Protein 1X1Q (pdb70)

Organism: Thermus thermophilus (strain ATCC BAA-163 / DSM 7039 / HB27) (NCBI:txid262724)

Solvent-accessible surface area: 27779 Å² total

Radius of gyration: 25.93 Å; Cα contacts (8 Å, |Δi|>4): 1544; chains: 2; bounding box: 54×56×77 Å

Secondary structure (DSSP, 8-state):
------S-S-TTSEETTEE-----TTTHHHHHHHHHHHHHHHH-HHHHHHHHHHIIIII-PSPPEEE-HHHHHHHTSSEEEEEEGGGSGGGBTTHHHHHHHHHHHH----EEEE--SSSHHHHHHHHHHHHHT-EEEE--HHHHHT-HHHHH--TTSPEE----STTSSHHHHHHHHHHHHHHTTTTEEE----SSSSTT---HHHHTHHHHHHHHHHHHHHSS--SEEEEE-SSSSHHHHHHHHHHTS-TTPPEEEEEEEPPTTSSS-HHHHHHHHT----BTTB--B----SB--HHHHHHHHHTSEEEEEE-HHHHHHHHHHHHHHHS--B-HHHHHHHHHHHHHS---TT-EEEEEE-BBGGGTTTT------/------S-S-TTS-BTTB------TTTHHHHHHHHHHHHHHTT-HHHHHHHHHHIIIII-PSPPEEE-HHHHHHH-SSEEEEE-GGGSGGGBTTHHHHHHHHHHHH----EEEE--SSSHHHHHHHHHHHHTT-EEEE--HHHHHH-HHHHH--TTS-EE---THHHHHHHHHHHHHTTTTEEE----SSSSTT---HHHHHHHHHHHHHHHHHHHSS--SEEEEE-SSSSHHHHHHHHHHT-SS-PPEEEEEE------TT--SSS-HHHHHHHHHTS-EEEE--HHHHHHHHHHHHHHHS--B-HHHHHHHHHHTTTS---TT-EEEEE--BB-TTHHHH--TT-

Sequence (724 aa):
LTLPDFPLPDARGRFGPYGGRYVPETLIPALEELEAAYREAKKDPAFLEELDHYLRQFAGRPTPLYHAKRLSEYWGGAQVFLKREDLLHTGAHKINNTLGQALLARRGKRRVIAETGAGQHGVSVATVAALFGLECVVYGEEDVRRQALNVFRKLLGAEVRPVAAGSRTLKDATNEAIRDWITNVRTTFYILGSVVGPHPYPVRDFQSVIGEEVKRQSLELFGRLPDALIAAVGGGSNAIGLFAPFAYLPEGRPKLIGVEAAGEGLSTGRHAASIGAGKRGVLHGSYYLLYDYPGVGPEHSYYADAGVAEYASVTDEEALEGFKLLARLEGIIPALESAHAIAYAAKVVPEDKDQVVVINLSGRGDKDVTEVRLLGGLTLPDFPLPDARGRFGPYGGRYVPETLIPALEELEAAYREAKKDPAFLEELDHYLRQFAGRPTPLYHAKRLSEYWGGAQVFLKREDLLHTGAHKINNTLGQALLARRGKRRVIAETGAGQHGVSVATVAALFGLECVVYGEEDVRRQALNVFRKLLGAEVRPTLKDATNEAIRDWITNVRTTFYILGSVVGPHPYPVRDFQSVIGEEVKRQSLELFGRLPDALIAAVGGGSNAIGLFAPFAYLPEGRPKLIGVEAASVSAGLDYPGVGPEHSYYADAGVAEYASVTDEEALEGFKLLARLEGIIPALESAHAIAYAAKVVPEDKDQVVVINLSGRGDKDVTEVRLLG

CATH classification: 3.40.50.1100 (+1 more: 3.40.50.1100)

Nearest PDB structures (foldseek):
  1x1q-assembly1_A  TM=1.003E+00  e=8.146E-81  Thermus thermophilus HB8
  8eh1-assembly1_A  TM=9.113E-01  e=3.378E-46  Thermotoga maritima
  8vhh-assembly1_A  TM=9.153E-01  e=6.638E-46  Thermotoga maritima
  5kzm-assembly1_B  TM=9.491E-01  e=3.594E-44  Francisella tularensis subsp. tularensis SCHU S4
  7ki7-assembly1_B  TM=8.874E-01  e=7.747E-43  Salmonella enterica subsp. enterica serovar Typhimurium str. LT2

B-factor: mean 34.2, std 14.66, range [5.28, 106.25]

Structure (mmCIF, N/CA/C/O backbone):
data_1X1Q
#
_entry.id   1X1Q
#
_cell.length_a   92.187
_cell.length_b   109.993
_cell.length_c   74.672
_cell.angle_alpha   90.00
_cell.angle_beta   90.00
_cell.angle_gamma   90.00
#
_symmetry.space_group_name_H-M   'P 21 21 2'
#
loop_
_entity.id
_entity.type
_entity.pdbx_description
1 polymer 'tryptophan synthase beta chain'
2 non-polymer 'CHLORIDE ION'
3 water water
#
loop_
_atom_site.group_PDB
_atom_site.id
_atom_site.type_symbol
_atom_site.label_atom_id
_atom_site.label_alt_id
_atom_site.label_comp_id
_atom_site.label_asym_id
_atom_site.label_entity_id
_atom_site.label_seq_id
_atom_site.pdbx_PDB_ins_code
_atom_site.Cartn_x
_atom_site.Cartn_y
_atom_site.Cartn_z
_atom_site.occupancy
_atom_site.B_iso_or_equiv
_atom_site.auth_seq_id
_atom_site.auth_comp_id
_atom_site.auth_asym_id
_atom_site.auth_atom_id
_atom_site.pdbx_PDB_model_num
ATOM 1 N N . LEU A 1 16 ? 83.924 81.075 2.577 1.00 44.78 16 LEU A N 1
ATOM 2 C CA . LEU A 1 16 ? 82.922 81.409 3.628 1.00 43.81 16 LEU A CA 1
ATOM 3 C C . LEU A 1 16 ? 83.255 80.813 4.994 1.00 45.63 16 LEU A C 1
ATOM 4 O O . LEU A 1 16 ? 83.650 79.648 5.115 1.00 44.61 16 LEU A O 1
ATOM 9 N N . THR A 1 17 ? 83.070 81.632 6.024 1.00 47.37 17 THR A N 1
ATOM 10 C CA . THR A 1 17 ? 83.317 81.227 7.401 1.00 48.22 17 THR A CA 1
ATOM 11 C C . THR A 1 17 ? 82.197 81.848 8.228 1.00 47.47 17 THR A C 1
ATOM 12 O O . THR A 1 17 ? 82.115 83.070 8.338 1.00 48.24 17 THR A O 1
ATOM 16 N N . LEU A 1 18 ? 81.314 81.022 8.780 1.00 46.24 18 LEU A N 1
ATOM 17 C CA . LEU A 1 18 ? 80.238 81.559 9.600 1.00 45.06 18 LEU A CA 1
ATOM 18 C C . LEU A 1 18 ? 80.875 81.969 10.920 1.00 45.34 18 LEU A C 1
ATOM 19 O O . LEU A 1 18 ? 81.664 81.230 11.499 1.00 45.83 18 LEU A O 1
ATOM 24 N N . PRO A 1 19 ? 80.554 83.170 11.405 1.00 46.41 19 PRO A N 1
ATOM 25 C CA . PRO A 1 19 ? 81.114 83.676 12.660 1.00 46.44 19 PRO A CA 1
ATOM 26 C C . PRO A 1 19 ? 80.749 82.878 13.898 1.00 45.15 19 PRO A C 1
ATOM 27 O O . PRO A 1 19 ? 80.030 81.887 13.839 1.00 45.62 19 PRO A O 1
ATOM 31 N N . ASP A 1 20 ? 81.272 83.341 15.024 1.00 44.79 20 ASP A N 1
ATOM 32 C CA . ASP A 1 20 ? 81.017 82.745 16.323 1.00 42.87 20 ASP A CA 1
ATOM 33 C C . ASP A 1 20 ? 81.097 83.915 17.296 1.00 39.61 20 ASP A C 1
ATOM 34 O O . ASP A 1 20 ? 81.926 83.951 18.199 1.00 40.83 20 ASP A O 1
ATOM 39 N N . PHE A 1 21 ? 80.226 84.885 17.079 1.00 36.12 21 PHE A N 1
ATOM 40 C CA . PHE A 1 21 ? 80.176 86.075 17.903 1.00 33.33 21 PHE A CA 1
ATOM 41 C C . PHE A 1 21 ? 79.917 85.746 19.370 1.00 30.95 21 PHE A C 1
ATOM 42 O O . PHE A 1 21 ? 79.339 84.712 19.692 1.00 31.66 21 PHE A O 1
ATOM 50 N N . PRO A 1 22 ? 80.370 86.615 20.284 1.00 28.80 22 PRO A N 1
ATOM 51 C CA . PRO A 1 22 ? 80.162 86.382 21.715 1.00 27.16 22 PRO A CA 1
ATOM 52 C C . PRO A 1 22 ? 78.688 86.348 22.139 1.00 27.37 22 PRO A C 1
ATOM 53 O O . PRO A 1 22 ? 78.367 85.921 23.253 1.00 29.30 22 PRO A O 1
ATOM 57 N N . LEU A 1 23 ? 77.802 86.808 21.257 1.00 23.89 23 LEU A N 1
ATOM 58 C CA . LEU A 1 23 ? 76.362 86.812 21.522 1.00 22.43 23 LEU A CA 1
ATOM 59 C C . LEU A 1 23 ? 75.651 86.338 20.261 1.00 21.34 23 LEU A C 1
ATOM 60 O O . LEU A 1 23 ? 76.170 86.497 19.166 1.00 20.92 23 LEU A O 1
ATOM 65 N N . PRO A 1 24 ? 74.447 85.761 20.391 1.00 21.56 24 PRO A N 1
ATOM 66 C CA . PRO A 1 24 ? 73.695 85.520 21.625 1.00 23.06 24 PRO A CA 1
ATOM 67 C C . PRO A 1 24 ? 74.278 84.379 22.457 1.00 23.29 24 PRO A C 1
ATOM 68 O O . PRO A 1 24 ? 75.159 83.656 22.004 1.00 20.49 24 PRO A O 1
ATOM 72 N N . ASP A 1 25 ? 73.778 84.223 23.676 1.00 26.85 25 ASP A N 1
ATOM 73 C CA . ASP A 1 25 ? 74.248 83.158 24.551 1.00 30.84 25 ASP A CA 1
ATOM 74 C C . ASP A 1 25 ? 73.447 81.884 24.266 1.00 32.61 25 ASP A C 1
ATOM 75 O O . ASP A 1 25 ? 72.588 81.872 23.384 1.00 33.13 25 ASP A O 1
ATOM 80 N N . ALA A 1 26 ? 73.723 80.823 25.017 1.00 34.75 26 ALA A N 1
ATOM 81 C CA . ALA A 1 26 ? 73.043 79.542 24.825 1.00 36.03 26 ALA A CA 1
ATOM 82 C C . ALA A 1 26 ? 71.519 79.646 24.778 1.00 36.26 26 ALA A C 1
ATOM 83 O O . ALA A 1 26 ? 70.873 78.922 24.016 1.00 37.31 26 ALA A O 1
ATOM 85 N N . ARG A 1 27 ? 70.952 80.540 25.587 1.00 36.43 27 ARG A N 1
ATOM 86 C CA . ARG A 1 27 ? 69.499 80.730 25.636 1.00 35.19 27 ARG A CA 1
ATOM 87 C C . ARG A 1 27 ? 68.982 81.671 24.543 1.00 32.88 27 ARG A C 1
ATOM 88 O O . ARG A 1 27 ? 67.778 81.915 24.448 1.00 33.82 27 ARG A O 1
ATOM 96 N N . GLY A 1 28 ? 69.891 82.208 23.735 1.00 30.15 28 GLY A N 1
ATOM 97 C CA . GLY A 1 28 ? 69.495 83.111 22.668 1.00 26.61 28 GLY A CA 1
ATOM 98 C C . GLY A 1 28 ? 69.374 84.542 23.138 1.00 25.33 28 GLY A C 1
ATOM 99 O O . GLY A 1 28 ? 68.676 85.351 22.531 1.00 24.84 28 GLY A O 1
ATOM 100 N N . ARG A 1 29 ? 70.080 84.861 24.216 1.00 26.44 29 ARG A N 1
ATOM 101 C CA . ARG A 1 29 ? 70.039 86.196 24.799 1.00 26.81 29 ARG A CA 1
ATOM 102 C C . ARG A 1 29 ? 71.208 87.120 24.455 1.00 26.90 29 ARG A C 1
ATOM 103 O O . ARG A 1 29 ? 72.375 86.719 24.520 1.00 25.81 29 ARG A O 1
ATOM 111 N N . PHE A 1 30 ? 70.877 88.356 24.080 1.00 26.57 30 PHE A N 1
ATOM 112 C CA . PHE A 1 30 ? 71.876 89.388 23.795 1.00 27.04 30 PHE A CA 1
ATOM 113 C C . PHE A 1 30 ? 71.713 90.319 24.994 1.00 28.34 30 PHE A C 1
ATOM 114 O O . PHE A 1 30 ? 70.946 91.286 24.942 1.00 27.63 30 PHE A O 1
ATOM 122 N N . GLY A 1 31 ? 72.428 90.025 26.076 1.00 29.05 31 GLY A N 1
ATOM 123 C CA . GLY A 1 31 ? 72.267 90.831 27.268 1.00 29.80 31 GLY A CA 1
ATOM 124 C C . GLY A 1 31 ? 70.889 90.455 27.793 1.00 29.14 31 GLY A C 1
ATOM 125 O O . GLY A 1 31 ? 70.581 89.270 27.884 1.00 28.60 31 GLY A O 1
ATOM 126 N N . PRO A 1 32 ? 70.029 91.422 28.136 1.00 28.09 32 PRO A N 1
ATOM 127 C CA . PRO A 1 32 ? 68.706 91.042 28.636 1.00 28.18 32 PRO A CA 1
ATOM 128 C C . PRO A 1 32 ? 67.728 90.746 27.494 1.00 26.70 32 PRO A C 1
ATOM 129 O O . PRO A 1 32 ? 66.673 90.150 27.712 1.00 27.19 32 PRO A O 1
ATOM 133 N N . TYR A 1 33 ? 68.090 91.159 26.283 1.00 24.60 33 TYR A N 1
ATOM 134 C CA . TYR A 1 33 ? 67.227 90.978 25.123 1.00 25.03 33 TYR A CA 1
ATOM 135 C C . TYR A 1 33 ? 67.330 89.623 24.437 1.00 24.37 33 TYR A C 1
ATOM 136 O O . TYR A 1 33 ? 68.323 88.908 24.582 1.00 23.25 33 TYR A O 1
ATOM 145 N N . GLY A 1 34 ? 66.291 89.288 23.677 1.00 24.71 34 GLY A N 1
ATOM 146 C CA . GLY A 1 34 ? 66.278 88.037 22.942 1.00 25.72 34 GLY A CA 1
ATOM 147 C C . GLY A 1 34 ? 65.409 86.950 23.533 1.00 26.54 34 GLY A C 1
ATOM 148 O O . GLY A 1 34 ? 64.243 87.181 23.847 1.00 24.32 34 GLY A O 1
ATOM 149 N N . GLY A 1 35 ? 65.989 85.760 23.667 1.00 28.63 35 GLY A N 1
ATOM 150 C CA . GLY A 1 35 ? 65.279 84.619 24.219 1.00 32.76 35 GLY A CA 1
ATOM 151 C C . GLY A 1 35 ? 64.225 84.047 23.287 1.00 36.34 35 GLY A C 1
ATOM 152 O O . GLY A 1 35 ? 64.203 84.347 22.087 1.00 35.39 35 GLY A O 1
ATOM 153 N N . ARG A 1 36 ? 63.363 83.198 23.840 1.00 38.50 36 ARG A N 1
ATOM 154 C CA . ARG A 1 36 ? 62.276 82.601 23.076 1.00 41.45 36 ARG A CA 1
ATOM 155 C C . ARG A 1 36 ? 61.003 82.499 23.925 1.00 42.07 36 ARG A C 1
ATOM 156 O O . ARG A 1 36 ? 60.691 81.458 24.507 1.00 43.12 36 ARG A O 1
ATOM 164 N N . TYR A 1 37 ? 60.279 83.607 24.001 1.00 42.29 37 TYR A N 1
ATOM 165 C CA . TYR A 1 37 ? 59.038 83.659 24.749 1.00 43.22 37 TYR A CA 1
ATOM 166 C C . TYR A 1 37 ? 57.931 83.150 23.848 1.00 43.22 37 TYR A C 1
ATOM 167 O O . TYR A 1 37 ? 57.158 83.927 23.288 1.00 42.99 37 TYR A O 1
ATOM 176 N N . VAL A 1 38 ? 57.858 81.833 23.712 1.00 43.54 38 VAL A N 1
ATOM 177 C CA . VAL A 1 38 ? 56.856 81.220 22.856 1.00 42.82 38 VAL A CA 1
ATOM 178 C C . VAL A 1 38 ? 56.101 80.095 23.561 1.00 43.08 38 VAL A C 1
ATOM 179 O O . VAL A 1 38 ? 56.546 79.583 24.587 1.00 42.40 38 VAL A O 1
ATOM 183 N N . PRO A 1 39 ? 54.940 79.703 23.016 1.00 44.00 39 PRO A N 1
ATOM 184 C CA . PRO A 1 39 ? 54.142 78.630 23.614 1.00 44.38 39 PRO A CA 1
ATOM 185 C C . PRO A 1 39 ? 54.936 77.331 23.615 1.00 44.12 39 PRO A C 1
ATOM 186 O O . PRO A 1 39 ? 55.842 77.159 22.802 1.00 43.57 39 PRO A O 1
ATOM 190 N N . GLU A 1 40 ? 54.598 76.425 24.526 1.00 44.10 40 GLU A N 1
ATOM 191 C CA . GLU A 1 40 ? 55.292 75.145 24.615 1.00 45.11 40 GLU A CA 1
ATOM 192 C C . GLU A 1 40 ? 55.190 74.332 23.328 1.00 44.67 40 GLU A C 1
ATOM 193 O O . GLU A 1 40 ? 55.959 73.394 23.122 1.00 43.57 40 GLU A O 1
ATOM 199 N N . THR A 1 41 ? 54.245 74.687 22.462 1.00 45.00 41 THR A N 1
ATOM 200 C CA . THR A 1 41 ? 54.084 73.966 21.204 1.00 46.75 41 THR A CA 1
ATOM 201 C C . THR A 1 41 ? 55.215 74.259 20.218 1.00 46.58 41 THR A C 1
ATOM 202 O O . THR A 1 41 ? 55.585 73.397 19.416 1.00 46.71 41 THR A O 1
ATOM 206 N N . LEU A 1 42 ? 55.771 75.468 20.287 1.00 45.24 42 LEU A N 1
ATOM 207 C CA . LEU A 1 42 ? 56.870 75.865 19.398 1.00 42.83 42 LEU A CA 1
ATOM 208 C C . LEU A 1 42 ? 58.239 75.398 19.865 1.00 40.96 42 LEU A C 1
ATOM 209 O O . LEU A 1 42 ? 59.121 75.150 19.050 1.00 42.39 42 LEU A O 1
ATOM 214 N N . ILE A 1 43 ? 58.411 75.283 21.175 1.00 38.79 43 ILE A N 1
ATOM 215 C CA . ILE A 1 43 ? 59.692 74.902 21.757 1.00 37.59 43 ILE A CA 1
ATOM 216 C C . ILE A 1 43 ? 60.464 73.761 21.091 1.00 38.22 43 ILE A C 1
ATOM 217 O O . ILE A 1 43 ? 61.588 73.956 20.631 1.00 39.57 43 ILE A O 1
ATOM 222 N N . PRO A 1 44 ? 59.881 72.556 21.028 1.00 38.77 44 PRO A N 1
ATOM 223 C CA . PRO A 1 44 ? 60.607 71.444 20.402 1.00 37.41 44 PRO A CA 1
ATOM 224 C C . PRO A 1 44 ? 61.129 71.720 18.989 1.00 36.06 44 PRO A C 1
ATOM 225 O O . PRO A 1 44 ? 62.260 71.364 18.661 1.00 35.08 44 PRO A O 1
ATOM 229 N N . ALA A 1 45 ? 60.308 72.355 18.160 1.00 35.61 45 ALA A N 1
ATOM 230 C CA . ALA A 1 45 ? 60.705 72.684 16.797 1.00 34.50 45 ALA A CA 1
ATOM 231 C C . ALA A 1 45 ? 61.926 73.612 16.784 1.00 34.31 45 ALA A C 1
ATOM 232 O O . ALA A 1 45 ? 62.885 73.373 16.055 1.00 35.91 45 ALA A O 1
ATOM 234 N N . LEU A 1 46 ? 61.888 74.664 17.596 1.00 33.54 46 LEU A N 1
ATOM 235 C CA . LEU A 1 46 ? 62.985 75.625 17.672 1.00 32.63 46 LEU A CA 1
ATOM 236 C C . LEU A 1 46 ? 64.283 75.013 18.192 1.00 34.42 46 LEU A C 1
ATOM 237 O O . LEU A 1 46 ? 65.373 75.337 17.702 1.00 33.85 46 LEU A O 1
ATOM 242 N N . GLU A 1 47 ? 64.183 74.131 19.182 1.00 35.78 47 GLU A N 1
ATOM 243 C CA . GLU A 1 47 ? 65.388 73.514 19.712 1.00 37.87 47 GLU A CA 1
ATOM 244 C C . GLU A 1 47 ? 65.970 72.499 18.732 1.00 36.96 47 GLU A C 1
ATOM 245 O O . GLU A 1 47 ? 67.185 72.298 18.691 1.00 35.90 47 GLU A O 1
ATOM 251 N N . GLU A 1 48 ? 65.109 71.873 17.930 1.00 36.04 48 GLU A N 1
ATOM 252 C CA . GLU A 1 48 ? 65.578 70.922 16.930 1.00 34.36 48 GLU A CA 1
ATOM 253 C C . GLU A 1 48 ? 66.370 71.733 15.899 1.00 32.37 48 GLU A C 1
ATOM 254 O O . GLU A 1 48 ? 67.451 71.328 15.460 1.00 30.90 48 GLU A O 1
ATOM 260 N N . LEU A 1 49 ? 65.814 72.886 15.526 1.00 29.69 49 LEU A N 1
ATOM 261 C CA . LEU A 1 49 ? 66.434 73.789 14.558 1.00 28.76 49 LEU A CA 1
ATOM 262 C C . LEU A 1 49 ? 67.792 74.302 15.060 1.00 28.54 49 LEU A C 1
ATOM 263 O O . LEU A 1 49 ? 68.810 74.158 14.392 1.00 27.61 49 LEU A O 1
ATOM 268 N N . GLU A 1 50 ? 67.798 74.898 16.243 1.00 28.26 50 GLU A N 1
ATOM 269 C CA . GLU A 1 50 ? 69.022 75.421 16.825 1.00 29.10 50 GLU A CA 1
ATOM 270 C C . GLU A 1 50 ? 70.135 74.384 16.818 1.00 29.89 50 GLU A C 1
ATOM 271 O O . GLU A 1 50 ? 71.264 74.665 16.389 1.00 31.36 50 GLU A O 1
ATOM 277 N N . ALA A 1 51 ? 69.814 73.182 17.292 1.00 29.22 51 ALA A N 1
ATOM 278 C CA . ALA A 1 51 ? 70.786 72.097 17.340 1.00 26.46 51 ALA A CA 1
ATOM 279 C C . ALA A 1 51 ? 71.286 71.769 15.941 1.00 24.26 51 ALA A C 1
ATOM 280 O O . ALA A 1 51 ? 72.490 71.675 15.715 1.00 25.10 51 ALA A O 1
ATOM 282 N N . ALA A 1 52 ? 70.367 71.605 14.995 1.00 23.45 52 ALA A N 1
ATOM 283 C CA . ALA A 1 52 ? 70.769 71.284 13.622 1.00 22.63 52 ALA A CA 1
ATOM 284 C C . ALA A 1 52 ? 71.593 72.411 13.007 1.00 23.23 52 ALA A C 1
ATOM 285 O O . ALA A 1 52 ? 72.470 72.163 12.178 1.00 24.85 52 ALA A O 1
ATOM 287 N N . TYR A 1 53 ? 71.316 73.648 13.407 1.00 23.47 53 TYR A N 1
ATOM 288 C CA . TYR A 1 53 ? 72.064 74.786 12.869 1.00 26.16 53 TYR A CA 1
ATOM 289 C C . TYR A 1 53 ? 73.461 74.868 13.469 1.00 26.86 53 TYR A C 1
ATOM 290 O O . TYR A 1 53 ? 74.423 75.154 12.764 1.00 25.87 53 TYR A O 1
ATOM 299 N N . ARG A 1 54 ? 73.569 74.608 14.768 1.00 29.39 54 ARG A N 1
ATOM 300 C CA . ARG A 1 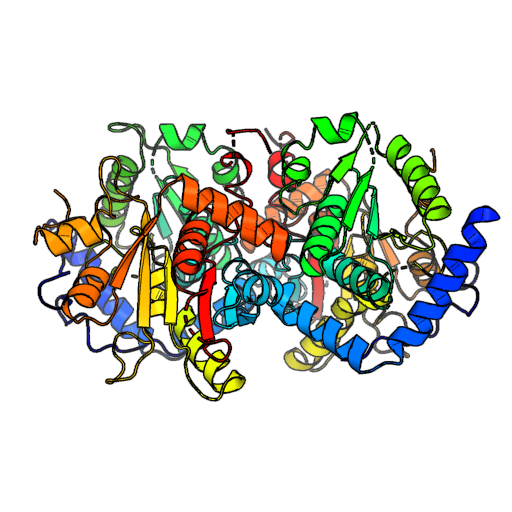54 ? 74.861 74.658 15.435 1.00 32.70 54 ARG A CA 1
ATOM 301 C C . ARG A 1 54 ? 75.809 73.688 14.765 1.00 33.98 54 ARG A C 1
ATOM 302 O O . ARG A 1 54 ? 76.983 73.991 14.547 1.00 34.49 54 ARG A O 1
ATOM 310 N N . GLU A 1 55 ? 75.288 72.514 14.433 1.00 35.34 55 GLU A N 1
ATOM 311 C CA . GLU A 1 55 ? 76.093 71.491 13.785 1.00 36.24 55 GLU A CA 1
ATOM 312 C C . GLU A 1 55 ? 76.532 71.940 12.398 1.00 34.50 55 GLU A C 1
ATOM 313 O O . GLU A 1 55 ? 77.717 71.923 12.077 1.00 34.80 55 GLU A O 1
ATOM 319 N N . ALA A 1 56 ? 75.561 72.346 11.586 1.00 33.58 56 ALA A N 1
ATOM 320 C CA . ALA A 1 56 ? 75.807 72.791 10.218 1.00 31.45 56 ALA A CA 1
ATOM 321 C C . ALA A 1 56 ? 76.824 73.917 10.056 1.00 30.95 56 ALA A C 1
ATOM 322 O O . ALA A 1 56 ? 77.659 73.867 9.156 1.00 29.42 56 ALA A O 1
ATOM 324 N N . LYS A 1 57 ? 76.767 74.929 10.914 1.00 31.27 57 LYS A N 1
ATOM 325 C CA . LYS A 1 57 ? 77.691 76.047 10.773 1.00 33.38 57 LYS A CA 1
ATOM 326 C C . LYS A 1 57 ? 79.152 75.660 10.938 1.00 35.70 57 LYS A C 1
ATOM 327 O O . LYS A 1 57 ? 80.034 76.381 10.474 1.00 38.53 57 LYS A O 1
ATOM 333 N N . LYS A 1 58 ? 79.403 74.520 11.577 1.00 37.52 58 LYS A N 1
ATOM 334 C CA . LYS A 1 58 ? 80.765 74.036 11.805 1.00 41.15 58 LYS A CA 1
ATOM 335 C C . LYS A 1 58 ? 81.259 73.149 10.664 1.00 41.37 58 LYS A C 1
ATOM 336 O O . LYS A 1 58 ? 82.460 73.083 10.403 1.00 41.84 58 LYS A O 1
ATOM 342 N N . ASP A 1 59 ? 80.329 72.468 9.997 1.00 39.41 59 ASP A N 1
ATOM 343 C CA . ASP A 1 59 ? 80.663 71.563 8.903 1.00 39.43 59 ASP A CA 1
ATOM 344 C C . ASP A 1 59 ? 81.189 72.229 7.624 1.00 39.61 59 ASP A C 1
ATOM 345 O O . ASP A 1 59 ? 80.510 73.054 7.006 1.00 40.37 59 ASP A O 1
ATOM 350 N N . PRO A 1 60 ? 82.413 71.863 7.204 1.00 38.83 60 PRO A N 1
ATOM 351 C CA . PRO A 1 60 ? 83.001 72.438 5.991 1.00 37.48 60 PRO A CA 1
ATOM 352 C C . PRO A 1 60 ? 82.175 72.074 4.762 1.00 35.82 60 PRO A C 1
ATOM 353 O O . PRO A 1 60 ? 82.187 72.781 3.762 1.00 37.13 60 PRO A O 1
ATOM 357 N N . ALA A 1 61 ? 81.462 70.961 4.842 1.00 34.06 61 ALA A N 1
ATOM 358 C CA . ALA A 1 61 ? 80.636 70.518 3.729 1.00 32.96 61 ALA A CA 1
ATOM 359 C C . ALA A 1 61 ? 79.495 71.501 3.510 1.00 31.62 61 ALA A C 1
ATOM 360 O O . ALA A 1 61 ? 79.148 71.817 2.373 1.00 31.95 61 ALA A O 1
ATOM 362 N N . PHE A 1 62 ? 78.913 71.978 4.606 1.00 29.71 62 PHE A N 1
ATOM 363 C CA . PHE A 1 62 ? 77.813 72.937 4.532 1.00 28.20 62 PHE A CA 1
ATOM 364 C C . PHE A 1 62 ? 78.368 74.279 4.068 1.00 28.95 62 PHE A C 1
ATOM 365 O O . PHE A 1 62 ? 77.879 74.862 3.103 1.00 29.43 62 PHE A O 1
ATOM 373 N N . LEU A 1 63 ? 79.414 74.744 4.747 1.00 30.16 63 LEU A N 1
ATOM 374 C CA . LEU A 1 63 ? 80.050 76.019 4.420 1.00 31.16 63 LEU A CA 1
ATOM 375 C C . LEU A 1 63 ? 80.481 76.105 2.960 1.00 30.84 63 LEU A C 1
ATOM 376 O O . LEU A 1 63 ? 80.220 77.099 2.280 1.00 30.23 63 LEU A O 1
ATOM 381 N N . GLU A 1 64 ? 81.137 75.060 2.478 1.00 31.21 64 GLU A N 1
ATOM 382 C CA . GLU A 1 64 ? 81.607 75.033 1.102 1.00 31.99 64 GLU A CA 1
ATOM 383 C C . GLU A 1 64 ? 80.453 75.123 0.127 1.00 31.45 64 GLU A C 1
ATOM 384 O O . GLU A 1 64 ? 80.523 75.841 -0.869 1.00 31.00 64 GLU A O 1
ATOM 390 N N . GLU A 1 65 ? 79.385 74.392 0.418 1.00 31.69 65 GLU A N 1
ATOM 391 C CA . GLU A 1 65 ? 78.218 74.391 -0.449 1.00 31.42 65 GLU A CA 1
ATOM 392 C C . GLU A 1 65 ? 77.499 75.743 -0.423 1.00 29.45 65 GLU A C 1
ATOM 393 O O . GLU A 1 65 ? 77.115 76.269 -1.470 1.00 28.51 65 GLU A O 1
ATOM 399 N N . LEU A 1 66 ? 77.331 76.310 0.769 1.00 26.78 66 LEU A N 1
ATOM 400 C CA . LEU A 1 66 ? 76.679 77.591 0.889 1.00 24.84 66 LEU A CA 1
ATOM 401 C C . LEU A 1 66 ? 77.420 78.609 0.047 1.00 24.94 66 LEU A C 1
ATOM 402 O O . LEU A 1 66 ? 76.843 79.324 -0.762 1.00 24.64 66 LEU A O 1
ATOM 407 N N . ASP A 1 67 ? 78.736 78.651 0.241 1.00 25.73 67 ASP A N 1
ATOM 408 C CA . ASP A 1 67 ? 79.598 79.567 -0.488 1.00 25.88 67 ASP A CA 1
ATOM 409 C C . ASP A 1 67 ? 79.492 79.429 -1.998 1.00 24.78 67 ASP A C 1
ATOM 410 O O . ASP A 1 67 ? 79.532 80.433 -2.719 1.00 25.05 67 ASP A O 1
ATOM 415 N N . HIS A 1 68 ? 79.363 78.195 -2.482 1.00 22.56 68 HIS A N 1
ATOM 416 C CA . HIS A 1 68 ? 79.251 77.962 -3.915 1.00 19.53 68 HIS A CA 1
ATOM 417 C C . HIS A 1 68 ? 77.969 78.579 -4.460 1.00 19.81 68 HIS A C 1
ATOM 418 O O . HIS A 1 68 ? 77.974 79.203 -5.525 1.00 17.73 68 HIS A O 1
ATOM 425 N N . TYR A 1 69 ? 76.866 78.419 -3.732 1.00 18.79 69 TYR A N 1
ATOM 426 C CA . TYR A 1 69 ? 75.606 78.991 -4.190 1.00 18.64 69 TYR A CA 1
ATOM 427 C C . TYR A 1 69 ? 75.527 80.504 -4.032 1.00 18.32 69 TYR A C 1
ATOM 428 O O . TYR A 1 69 ? 74.883 81.182 -4.833 1.00 16.32 69 TYR A O 1
ATOM 437 N N . LEU A 1 70 ? 76.185 81.046 -3.013 1.00 17.90 70 LEU A N 1
ATOM 438 C CA . LEU A 1 70 ? 76.182 82.497 -2.846 1.00 18.69 70 LEU A CA 1
ATOM 439 C C . LEU A 1 70 ? 76.895 83.119 -4.047 1.00 18.65 70 LEU A C 1
ATOM 440 O O . LEU A 1 70 ? 76.438 84.112 -4.608 1.00 16.86 70 LEU A O 1
ATOM 445 N N . ARG A 1 71 ? 78.005 82.506 -4.448 1.00 20.51 71 ARG A N 1
ATOM 446 C CA . ARG A 1 71 ? 78.786 82.989 -5.578 1.00 21.36 71 ARG A CA 1
ATOM 447 C C . ARG A 1 71 ? 78.123 82.733 -6.921 1.00 20.08 71 ARG A C 1
ATOM 448 O O . ARG A 1 71 ? 77.882 83.658 -7.686 1.00 20.53 71 ARG A O 1
ATOM 456 N N . GLN A 1 72 ? 77.835 81.470 -7.205 1.00 20.70 72 GLN A N 1
ATOM 457 C CA . GLN A 1 72 ? 77.239 81.092 -8.479 1.00 22.07 72 GLN A CA 1
ATOM 458 C C . GLN A 1 72 ? 75.767 81.452 -8.706 1.00 22.34 72 GLN A C 1
ATOM 459 O O . GLN A 1 72 ? 75.387 81.833 -9.810 1.00 23.24 72 GLN A O 1
ATOM 465 N N . PHE A 1 73 ? 74.935 81.329 -7.678 1.00 23.32 73 PHE A N 1
ATOM 466 C CA . PHE A 1 73 ? 73.521 81.637 -7.834 1.00 23.33 73 PHE A CA 1
ATOM 467 C C . PHE A 1 73 ? 73.191 83.072 -7.461 1.00 24.85 73 PHE A C 1
ATOM 468 O O . PHE A 1 73 ? 72.622 83.810 -8.272 1.00 26.73 73 PHE A O 1
ATOM 476 N N . ALA A 1 74 ? 73.528 83.467 -6.237 1.00 24.15 74 ALA A N 1
ATOM 477 C CA . ALA A 1 74 ? 73.235 84.826 -5.792 1.00 24.55 74 ALA A CA 1
ATOM 478 C C . ALA A 1 74 ? 74.124 85.871 -6.469 1.00 23.47 74 ALA A C 1
ATOM 479 O O . ALA A 1 74 ? 73.707 87.011 -6.654 1.00 25.80 74 ALA A O 1
ATOM 481 N N . GLY A 1 75 ? 75.340 85.481 -6.844 1.00 22.96 75 GLY A N 1
ATOM 482 C CA . GLY A 1 75 ? 76.250 86.408 -7.495 1.00 21.27 75 GLY A CA 1
ATOM 483 C C . GLY A 1 75 ? 77.179 87.178 -6.565 1.00 20.13 75 GLY A C 1
ATOM 484 O O . GLY A 1 75 ? 77.543 88.327 -6.842 1.00 20.51 75 GLY A O 1
ATOM 485 N N . ARG A 1 76 ? 77.576 86.555 -5.463 1.00 18.60 76 ARG A N 1
ATOM 486 C CA . ARG A 1 76 ? 78.471 87.212 -4.515 1.00 18.66 76 ARG A CA 1
ATOM 487 C C . ARG A 1 76 ? 79.932 86.979 -4.913 1.00 18.25 76 ARG A C 1
ATOM 488 O O . ARG A 1 76 ? 80.235 86.052 -5.673 1.00 18.56 76 ARG A O 1
ATOM 496 N N . PRO A 1 77 ? 80.853 87.836 -4.439 1.00 16.32 77 PRO A N 1
ATOM 497 C CA . PRO A 1 77 ? 80.666 89.004 -3.576 1.00 16.61 77 PRO A CA 1
ATOM 498 C C . PRO A 1 77 ? 80.166 90.210 -4.348 1.00 15.20 77 PRO A C 1
ATOM 499 O O . PRO A 1 77 ? 80.422 90.335 -5.541 1.00 16.70 77 PRO A O 1
ATOM 503 N N . THR A 1 78 ? 79.450 91.101 -3.670 1.00 15.61 78 THR A N 1
ATOM 504 C CA . THR A 1 78 ? 78.937 92.292 -4.333 1.00 16.01 78 THR A CA 1
ATOM 505 C C . THR A 1 78 ? 79.998 93.382 -4.218 1.00 17.05 78 THR A C 1
ATOM 506 O O . THR A 1 78 ? 80.724 93.465 -3.227 1.00 17.99 78 THR A O 1
ATOM 510 N N . PRO A 1 79 ? 80.122 94.214 -5.250 1.00 16.36 79 PRO A N 1
ATOM 511 C CA . PRO A 1 79 ? 81.122 95.279 -5.217 1.00 16.83 79 PRO A CA 1
ATOM 512 C C . PRO A 1 79 ? 80.886 96.391 -4.208 1.00 16.99 79 PRO A C 1
ATOM 513 O O . PRO A 1 79 ? 79.754 96.676 -3.827 1.00 16.61 79 PRO A O 1
ATOM 517 N N . LEU A 1 80 ? 81.990 96.975 -3.752 1.00 17.54 80 LEU A N 1
ATOM 518 C CA . LEU A 1 80 ? 81.968 98.094 -2.823 1.00 17.29 80 LEU A CA 1
ATOM 519 C C . LEU A 1 80 ? 82.237 99.236 -3.790 1.00 17.51 80 LEU A C 1
ATOM 520 O O . LEU A 1 80 ? 83.385 99.540 -4.102 1.00 19.05 80 LEU A O 1
ATOM 525 N N . TYR A 1 81 ? 81.160 99.841 -4.271 1.00 15.97 81 TYR A N 1
ATOM 526 C CA . TYR A 1 81 ? 81.221 100.903 -5.268 1.00 17.60 81 TYR A CA 1
ATOM 527 C C . TYR A 1 81 ? 81.450 102.329 -4.765 1.00 16.09 81 TYR A C 1
ATOM 528 O O . TYR A 1 81 ? 80.719 102.822 -3.915 1.00 15.45 81 TYR A O 1
ATOM 537 N N . HIS A 1 82 ? 82.466 102.986 -5.314 1.00 16.01 82 HIS A N 1
ATOM 538 C CA . HIS A 1 82 ? 82.782 104.363 -4.951 1.00 16.45 82 HIS A CA 1
ATOM 539 C C . HIS A 1 82 ? 81.885 105.326 -5.735 1.00 16.85 82 HIS A C 1
ATOM 540 O O . HIS A 1 82 ? 82.025 105.457 -6.946 1.00 16.08 82 HIS A O 1
ATOM 547 N N . ALA A 1 83 ? 80.963 105.988 -5.046 1.00 18.13 83 ALA A N 1
ATOM 548 C CA . ALA A 1 83 ? 80.068 106.944 -5.692 1.00 20.22 83 ALA A CA 1
ATOM 549 C C . ALA A 1 83 ? 80.784 108.301 -5.751 1.00 21.03 83 ALA A C 1
ATOM 550 O O . ALA A 1 83 ? 80.587 109.169 -4.888 1.00 20.46 83 ALA A O 1
ATOM 552 N N . LYS A 1 84 ? 81.626 108.464 -6.769 1.00 22.49 84 LYS A N 1
ATOM 553 C CA . LYS A 1 84 ? 82.399 109.692 -6.955 1.00 25.80 84 LYS A CA 1
ATOM 554 C C . LYS A 1 84 ? 81.513 110.934 -7.006 1.00 25.48 84 LYS A C 1
ATOM 555 O O . LYS A 1 84 ? 81.757 111.914 -6.298 1.00 26.23 84 LYS A O 1
ATOM 561 N N . ARG A 1 85 ? 80.481 110.885 -7.840 1.00 26.31 85 ARG A N 1
ATOM 562 C CA . ARG A 1 85 ? 79.561 112.006 -7.979 1.00 27.89 85 ARG A CA 1
ATOM 563 C C . ARG A 1 85 ? 78.895 112.345 -6.646 1.00 26.81 85 ARG A C 1
ATOM 564 O O . ARG A 1 85 ? 78.751 113.501 -6.272 1.00 25.87 85 ARG A O 1
ATOM 572 N N . LEU A 1 86 ? 78.483 111.317 -5.907 1.00 26.32 86 LEU A N 1
ATOM 573 C CA . LEU A 1 86 ? 77.876 111.525 -4.606 1.00 26.37 86 LEU A CA 1
ATOM 574 C C . LEU A 1 86 ? 78.872 112.169 -3.651 1.00 26.24 86 LEU A C 1
ATOM 575 O O . LEU A 1 86 ? 78.570 113.124 -2.948 1.00 25.63 86 LEU A O 1
ATOM 580 N N . SER A 1 87 ? 80.094 111.636 -3.639 1.00 25.35 87 SER A N 1
ATOM 581 C CA . SER A 1 87 ? 81.148 112.168 -2.774 1.00 26.43 87 SER A CA 1
ATOM 582 C C . SER A 1 87 ? 81.412 113.660 -3.045 1.00 27.32 87 SER A C 1
ATOM 583 O O . SER A 1 87 ? 81.522 114.457 -2.109 1.00 26.10 87 SER A O 1
ATOM 586 N N . GLU A 1 88 ? 81.505 114.033 -4.320 1.00 26.61 88 GLU A N 1
ATOM 587 C CA . GLU A 1 88 ? 81.749 115.422 -4.685 1.00 28.41 88 GLU A CA 1
ATOM 588 C C . GLU A 1 88 ? 80.560 116.307 -4.350 1.00 27.00 88 GLU A C 1
ATOM 589 O O . GLU A 1 88 ? 80.724 117.418 -3.852 1.00 25.67 88 GLU A O 1
ATOM 595 N N . TYR A 1 89 ? 79.363 115.818 -4.650 1.00 26.04 89 TYR A N 1
ATOM 596 C CA . TYR A 1 89 ? 78.152 116.575 -4.372 1.00 26.08 89 TYR A CA 1
ATOM 597 C C . TYR A 1 89 ? 78.073 116.959 -2.896 1.00 25.32 89 TYR A C 1
ATOM 598 O O . TYR A 1 89 ? 77.813 118.111 -2.577 1.00 25.52 89 TYR A O 1
ATOM 607 N N . TRP A 1 90 ? 78.299 116.004 -1.997 1.00 25.36 90 TRP A N 1
ATOM 608 C CA . TRP A 1 90 ? 78.256 116.295 -0.565 1.00 24.02 90 TRP A CA 1
ATOM 609 C C . TRP A 1 90 ? 79.510 117.037 -0.077 1.00 24.14 90 TRP A C 1
ATOM 610 O O . TRP A 1 90 ? 79.474 117.758 0.923 1.00 22.93 90 TRP A O 1
ATOM 621 N N . GLY A 1 91 ? 80.617 116.866 -0.789 1.00 23.13 91 GLY A N 1
ATOM 622 C CA . GLY A 1 91 ? 81.835 117.558 -0.410 1.00 22.47 91 GLY A CA 1
ATOM 623 C C . GLY A 1 91 ? 82.422 117.145 0.923 1.00 22.23 91 GLY A C 1
ATOM 624 O O . GLY A 1 91 ? 83.246 117.865 1.478 1.00 24.29 91 GLY A O 1
ATOM 625 N N . GLY A 1 92 ? 82.004 115.993 1.439 1.00 21.40 92 GLY A N 1
ATOM 626 C CA . GLY A 1 92 ? 82.530 115.504 2.703 1.00 21.27 92 GLY A CA 1
ATOM 627 C C . GLY A 1 92 ? 83.391 114.263 2.514 1.00 20.71 92 GLY A C 1
ATOM 628 O O . GLY A 1 92 ? 84.323 114.259 1.709 1.00 22.04 92 GLY A O 1
ATOM 629 N N . ALA A 1 93 ? 83.085 113.205 3.256 1.00 18.46 93 ALA A N 1
ATOM 630 C CA . ALA A 1 93 ? 83.837 111.955 3.162 1.00 17.86 93 ALA A CA 1
ATOM 631 C C . ALA A 1 93 ? 83.591 111.249 1.839 1.00 17.32 93 ALA A C 1
ATOM 632 O O . ALA A 1 93 ? 82.620 111.536 1.148 1.00 13.82 93 ALA A O 1
ATOM 634 N N . GLN A 1 94 ? 84.482 110.325 1.488 1.00 18.42 94 GLN A N 1
ATOM 635 C CA . GLN A 1 94 ? 84.329 109.546 0.261 1.00 18.97 94 GLN A CA 1
ATOM 636 C C . GLN A 1 94 ? 83.234 108.532 0.545 1.00 19.02 94 GLN A C 1
ATOM 637 O O . GLN A 1 94 ? 83.291 107.833 1.558 1.00 19.60 94 GLN A O 1
ATOM 643 N N . VAL A 1 95 ? 82.233 108.470 -0.333 1.00 18.97 95 VAL A N 1
ATOM 644 C CA . VAL A 1 95 ? 81.104 107.565 -0.141 1.00 18.54 95 VAL A CA 1
ATOM 645 C C . VAL A 1 95 ? 81.171 106.294 -0.967 1.00 17.55 95 VAL A C 1
ATOM 646 O O . VAL A 1 95 ? 81.305 106.336 -2.186 1.00 17.57 95 VAL A O 1
ATOM 650 N N . PHE A 1 96 ? 81.046 105.163 -0.284 1.00 17.91 96 PHE A N 1
ATOM 651 C CA . PHE A 1 96 ? 81.088 103.854 -0.927 1.00 17.24 96 PHE A CA 1
ATOM 652 C C . PHE A 1 96 ? 79.779 103.104 -0.732 1.00 17.38 96 PHE A C 1
ATOM 653 O O . PHE A 1 96 ? 79.202 103.100 0.362 1.00 17.86 96 PHE A O 1
ATOM 661 N N . LEU A 1 97 ? 79.318 102.452 -1.792 1.00 16.44 97 LEU A N 1
ATOM 662 C CA . LEU A 1 97 ? 78.061 101.727 -1.729 1.00 17.07 97 LEU A CA 1
ATOM 663 C C . LEU A 1 97 ? 78.227 100.220 -1.815 1.00 18.25 97 LEU A C 1
ATOM 664 O O . LEU A 1 97 ? 78.828 99.711 -2.767 1.00 18.66 97 LEU A O 1
ATOM 669 N N . LYS A 1 98 ? 77.707 99.505 -0.819 1.00 16.79 98 LYS A N 1
ATOM 670 C CA . LYS A 1 98 ? 77.777 98.051 -0.850 1.00 17.44 98 LYS A CA 1
ATOM 671 C C . LYS A 1 98 ? 76.578 97.662 -1.714 1.00 17.42 98 LYS A C 1
ATOM 672 O O . LYS A 1 98 ? 75.429 97.761 -1.285 1.00 14.43 98 LYS A O 1
ATOM 678 N N . ARG A 1 99 ? 76.870 97.243 -2.945 1.00 18.84 99 ARG A N 1
ATOM 679 C CA . ARG A 1 99 ? 75.857 96.908 -3.949 1.00 18.54 99 ARG A CA 1
ATOM 680 C C . ARG A 1 99 ? 75.037 95.630 -3.784 1.00 18.44 99 ARG A C 1
ATOM 681 O O . ARG A 1 99 ? 75.072 94.751 -4.644 1.00 18.55 99 ARG A O 1
ATOM 689 N N . GLU A 1 100 ? 74.281 95.520 -2.704 1.00 19.76 100 GLU A N 1
ATOM 690 C CA . GLU A 1 100 ? 73.465 94.328 -2.517 1.00 21.43 100 GLU A CA 1
ATOM 691 C C . GLU A 1 100 ? 72.350 94.305 -3.568 1.00 22.50 100 GLU A C 1
ATOM 692 O O . GLU A 1 100 ? 71.645 93.308 -3.722 1.00 23.39 100 GLU A O 1
ATOM 698 N N . ASP A 1 101 ? 72.202 95.406 -4.293 1.00 21.32 101 ASP A N 1
ATOM 699 C CA . ASP A 1 101 ? 71.178 95.490 -5.319 1.00 23.90 101 ASP A CA 1
ATOM 700 C C . ASP A 1 101 ? 71.575 94.629 -6.516 1.00 23.91 101 ASP A C 1
ATOM 701 O O . ASP A 1 101 ? 70.745 94.303 -7.356 1.00 23.89 101 ASP A O 1
ATOM 706 N N . LEU A 1 102 ? 72.842 94.231 -6.572 1.00 24.70 102 LEU A N 1
ATOM 707 C CA . LEU A 1 102 ? 73.312 93.414 -7.695 1.00 25.87 102 LEU A CA 1
ATOM 708 C C . LEU A 1 102 ? 73.126 91.899 -7.455 1.00 25.28 102 LEU A C 1
ATOM 709 O O . LEU A 1 102 ? 73.577 91.071 -8.235 1.00 26.86 102 LEU A O 1
ATOM 714 N N . LEU A 1 103 ? 72.493 91.562 -6.309 1.00 24.52 103 LEU A N 1
ATOM 715 C CA . LEU A 1 103 ? 72.119 90.191 -5.993 1.00 23.85 103 LEU A CA 1
ATOM 716 C C . LEU A 1 103 ? 70.923 89.712 -6.814 1.00 25.14 103 LEU A C 1
ATOM 717 O O . LEU A 1 103 ? 70.107 90.475 -7.316 1.00 23.49 103 LEU A O 1
ATOM 722 N N . HIS A 1 104 ? 70.867 88.375 -6.968 1.00 25.77 104 HIS A N 1
ATOM 723 C CA . HIS A 1 104 ? 69.707 87.752 -7.591 1.00 25.06 104 HIS A CA 1
ATOM 724 C C . HIS A 1 104 ? 68.445 88.054 -6.775 1.00 25.40 104 HIS A C 1
ATOM 725 O O . HIS A 1 104 ? 68.501 88.402 -5.604 1.00 28.65 104 HIS A O 1
ATOM 732 N N . THR A 1 105 ? 67.282 87.910 -7.437 1.00 27.26 105 THR A N 1
ATOM 733 C CA . THR A 1 105 ? 66.037 88.394 -6.847 1.00 27.13 105 THR A CA 1
ATOM 734 C C . THR A 1 105 ? 66.069 89.899 -6.584 1.00 26.57 105 THR A C 1
ATOM 735 O O . THR A 1 105 ? 65.045 90.535 -6.412 1.00 27.97 105 THR A O 1
ATOM 739 N N . GLY A 1 106 ? 67.295 90.454 -6.510 1.00 27.35 106 GLY A N 1
ATOM 740 C CA . GLY A 1 106 ? 67.422 91.906 -6.372 1.00 30.07 106 GLY A CA 1
ATOM 741 C C . GLY A 1 106 ? 67.480 92.356 -4.907 1.00 31.75 106 GLY A C 1
ATOM 742 O O . GLY A 1 106 ? 67.535 93.542 -4.584 1.00 31.39 106 GLY A O 1
ATOM 743 N N . ALA A 1 107 ? 67.427 91.360 -4.003 1.00 32.55 107 ALA A N 1
ATOM 744 C CA . ALA A 1 107 ? 67.383 91.695 -2.587 1.00 33.22 107 ALA A CA 1
ATOM 745 C C . ALA A 1 107 ? 68.546 91.086 -1.792 1.00 31.72 107 ALA A C 1
ATOM 746 O O . ALA A 1 107 ? 69.182 90.126 -2.207 1.00 31.05 107 ALA A O 1
ATOM 748 N N . HIS A 1 108 ? 68.823 91.678 -0.616 1.00 31.94 108 HIS A N 1
ATOM 749 C CA . HIS A 1 108 ? 69.837 91.120 0.270 1.00 31.91 108 HIS A CA 1
ATOM 750 C C . HIS A 1 108 ? 69.315 89.882 1.004 1.00 29.67 108 HIS A C 1
ATOM 751 O O . HIS A 1 108 ? 70.069 89.058 1.505 1.00 30.28 108 HIS A O 1
ATOM 758 N N . LYS A 1 109 ? 67.992 89.802 1.054 1.00 28.03 109 LYS A N 1
ATOM 759 C CA . LYS A 1 109 ? 67.283 88.712 1.707 1.00 27.51 109 LYS A CA 1
ATOM 760 C C . LYS A 1 109 ? 67.817 87.319 1.348 1.00 26.07 109 LYS A C 1
ATOM 761 O O . LYS A 1 109 ? 67.921 86.437 2.213 1.00 23.74 109 LYS A O 1
ATOM 767 N N . ILE A 1 110 ? 68.144 87.134 0.069 1.00 23.38 110 ILE A N 1
ATOM 768 C CA . ILE A 1 110 ? 68.605 85.850 -0.440 1.00 21.96 110 ILE A CA 1
ATOM 769 C C . ILE A 1 110 ? 69.780 85.199 0.292 1.00 20.33 110 ILE A C 1
ATOM 770 O O . ILE A 1 110 ? 69.934 83.985 0.253 1.00 19.39 110 ILE A O 1
ATOM 775 N N . ASN A 1 111 ? 70.609 85.982 0.966 1.00 19.79 111 ASN A N 1
ATOM 776 C CA . ASN A 1 111 ? 71.722 85.378 1.689 1.00 20.20 111 ASN A CA 1
ATOM 777 C C . ASN A 1 111 ? 71.170 84.452 2.755 1.00 19.25 111 ASN A C 1
ATOM 778 O O . ASN A 1 111 ? 71.648 83.329 2.949 1.00 20.16 111 ASN A O 1
ATOM 783 N N . ASN A 1 112 ? 70.150 84.945 3.440 1.00 18.47 112 ASN A N 1
ATOM 784 C CA . ASN A 1 112 ? 69.519 84.210 4.507 1.00 17.83 112 ASN A CA 1
ATOM 785 C C . ASN A 1 112 ? 68.623 83.095 4.013 1.00 18.13 112 ASN A C 1
ATOM 786 O O . ASN A 1 112 ? 68.629 82.003 4.582 1.00 19.38 112 ASN A O 1
ATOM 791 N N . THR A 1 113 ? 67.864 83.362 2.951 1.00 17.03 113 THR A N 1
ATOM 792 C CA . THR A 1 113 ? 66.956 82.363 2.413 1.00 17.30 113 THR A CA 1
ATOM 793 C C . THR A 1 113 ? 67.742 81.173 1.879 1.00 16.80 113 THR A C 1
ATOM 794 O O . THR A 1 113 ? 67.355 80.022 2.099 1.00 14.06 113 THR A O 1
ATOM 798 N N . LEU A 1 114 ? 68.848 81.459 1.188 1.00 16.85 114 LEU A N 1
ATOM 799 C CA . LEU A 1 114 ? 69.731 80.424 0.639 1.00 16.25 114 LEU A CA 1
ATOM 800 C C . LEU A 1 114 ? 70.305 79.582 1.773 1.00 15.95 114 LEU A C 1
ATOM 801 O O . LEU A 1 114 ? 70.380 78.355 1.668 1.00 17.00 114 LEU A O 1
ATOM 806 N N . GLY A 1 115 ? 70.717 80.254 2.845 1.00 12.85 115 GLY A N 1
ATOM 807 C CA . GLY A 1 115 ? 71.275 79.557 3.988 1.00 15.00 115 GLY A CA 1
ATOM 808 C C . GLY A 1 115 ? 70.269 78.685 4.717 1.00 15.81 115 GLY A C 1
ATOM 809 O O . GLY A 1 115 ? 70.582 77.562 5.095 1.00 17.48 115 GLY A O 1
ATOM 810 N N . GLN A 1 116 ? 69.063 79.203 4.927 1.00 15.67 116 GLN A N 1
ATOM 811 C CA . GLN A 1 116 ? 68.018 78.453 5.606 1.00 15.23 116 GLN A CA 1
ATOM 812 C C . GLN A 1 116 ? 67.484 77.288 4.769 1.00 15.01 116 GLN A C 1
ATOM 813 O O . GLN A 1 116 ? 67.198 76.218 5.302 1.00 14.01 116 GLN A O 1
ATOM 819 N N . ALA A 1 117 ? 67.355 77.491 3.463 1.00 14.24 117 ALA A N 1
ATOM 820 C CA . ALA A 1 117 ? 66.879 76.431 2.591 1.00 16.02 117 ALA A CA 1
ATOM 821 C C . ALA A 1 117 ? 67.886 75.291 2.583 1.00 18.18 117 ALA A C 1
ATOM 822 O O . ALA A 1 117 ? 67.508 74.118 2.565 1.00 19.91 117 ALA A O 1
ATOM 824 N N . LEU A 1 118 ? 69.170 75.641 2.597 1.00 19.17 118 LEU A N 1
ATOM 825 C CA . LEU A 1 118 ? 70.238 74.645 2.596 1.00 20.18 118 LEU A CA 1
ATOM 826 C C . LEU A 1 118 ? 70.220 73.905 3.929 1.00 20.49 118 LEU A C 1
ATOM 827 O O . LEU A 1 118 ? 70.578 72.738 4.005 1.00 20.71 118 LEU A O 1
ATOM 832 N N . LEU A 1 119 ? 69.812 74.591 4.989 1.00 19.64 119 LEU A N 1
ATOM 833 C CA . LEU A 1 119 ? 69.786 73.866 6.231 1.00 22.02 119 LEU A CA 1
ATOM 834 C C . LEU A 1 119 ? 68.588 72.947 6.225 1.00 22.49 119 LEU A C 1
ATOM 835 O O . LEU A 1 119 ? 68.633 71.824 6.710 1.00 23.98 119 LEU A O 1
ATOM 840 N N . ALA A 1 120 ? 67.495 73.358 5.588 1.00 21.61 120 ALA A N 1
ATOM 841 C CA . ALA A 1 120 ? 66.318 72.510 5.449 1.00 22.45 120 ALA A CA 1
ATOM 842 C C . ALA A 1 120 ? 66.670 71.210 4.741 1.00 24.89 120 ALA A C 1
ATOM 843 O O . ALA A 1 120 ? 66.297 70.121 5.193 1.00 25.42 120 ALA A O 1
ATOM 845 N N . ARG A 1 121 ? 67.392 71.319 3.630 1.00 26.81 121 ARG A N 1
ATOM 846 C CA . ARG A 1 121 ? 67.783 70.129 2.888 1.00 29.30 121 ARG A CA 1
ATOM 847 C C . ARG A 1 121 ? 68.684 69.235 3.742 1.00 30.28 121 ARG A C 1
ATOM 848 O O . ARG A 1 121 ? 68.531 68.013 3.763 1.00 31.16 121 ARG A O 1
ATOM 856 N N . ARG A 1 122 ? 69.617 69.855 4.455 1.00 30.64 122 ARG A N 1
ATOM 857 C CA . ARG A 1 122 ? 70.545 69.127 5.310 1.00 30.28 122 ARG A CA 1
ATOM 858 C C . ARG A 1 122 ? 69.835 68.455 6.490 1.00 31.14 122 ARG A C 1
ATOM 859 O O . ARG A 1 122 ? 70.291 67.437 6.998 1.00 31.50 122 ARG A O 1
ATOM 875 N N . GLY A 1 124 ? 66.958 67.242 6.207 1.00 31.34 124 GLY A N 1
ATOM 876 C CA . GLY A 1 124 ? 66.115 66.227 5.623 1.00 29.65 124 GLY A CA 1
ATOM 877 C C . GLY A 1 124 ? 64.774 66.750 5.165 1.00 28.57 124 GLY A C 1
ATOM 878 O O . GLY A 1 124 ? 64.095 66.073 4.397 1.00 31.22 124 GLY A O 1
ATOM 879 N N . LYS A 1 125 ? 64.389 67.941 5.619 1.00 27.23 125 LYS A N 1
ATOM 880 C CA . LYS A 1 125 ? 63.107 68.537 5.228 1.00 25.35 125 LYS A CA 1
ATOM 881 C C . LYS A 1 125 ? 62.982 68.633 3.698 1.00 25.21 125 LYS A C 1
ATOM 882 O O . LYS A 1 125 ? 63.935 68.988 3.008 1.00 26.53 125 LYS A O 1
ATOM 888 N N . ARG A 1 126 ? 61.804 68.321 3.174 1.00 23.94 126 ARG A N 1
ATOM 889 C CA . ARG A 1 126 ? 61.570 68.377 1.740 1.00 24.32 126 ARG A CA 1
ATOM 890 C C . ARG A 1 126 ? 60.624 69.521 1.439 1.00 24.48 126 ARG A C 1
ATOM 891 O O . ARG A 1 126 ? 60.277 69.756 0.285 1.00 23.73 126 ARG A O 1
ATOM 899 N N . ARG A 1 127 ? 60.223 70.241 2.482 1.00 23.17 127 ARG A N 1
ATOM 900 C CA . ARG A 1 127 ? 59.263 71.316 2.322 1.00 21.92 127 ARG A CA 1
ATOM 901 C C . ARG A 1 127 ? 59.619 72.580 3.105 1.00 22.58 127 ARG A C 1
ATOM 902 O O . ARG A 1 127 ? 60.023 72.508 4.264 1.00 21.34 127 ARG A O 1
ATOM 910 N N . VAL A 1 128 ? 59.478 73.737 2.457 1.00 23.54 128 VAL A N 1
ATOM 911 C CA . VAL A 1 128 ? 59.757 75.020 3.098 1.00 23.97 128 VAL A CA 1
ATOM 912 C C . VAL A 1 128 ? 58.561 75.959 2.967 1.00 26.53 128 VAL A C 1
ATOM 913 O O . VAL A 1 128 ? 57.982 76.111 1.886 1.00 27.30 128 VAL A O 1
ATOM 917 N N . ILE A 1 129 ? 58.183 76.583 4.075 1.00 26.61 129 ILE A N 1
ATOM 918 C CA . ILE A 1 129 ? 57.073 77.516 4.052 1.00 25.55 129 ILE A CA 1
ATOM 919 C C . ILE A 1 129 ? 57.512 78.839 4.659 1.00 24.65 129 ILE A C 1
ATOM 920 O O . ILE A 1 129 ? 58.499 78.907 5.388 1.00 23.96 129 ILE A O 1
ATOM 925 N N . ALA A 1 130 ? 56.776 79.891 4.336 1.00 24.13 130 ALA A N 1
ATOM 926 C CA . ALA A 1 130 ? 57.066 81.216 4.841 1.00 24.29 130 ALA A CA 1
ATOM 927 C C . ALA A 1 130 ? 55.830 82.070 4.609 1.00 26.68 130 ALA A C 1
ATOM 928 O O . ALA A 1 130 ? 54.870 81.621 3.970 1.00 25.58 130 ALA A O 1
ATOM 930 N N . GLU A 1 131 ? 55.838 83.288 5.142 1.00 27.44 131 GLU A N 1
ATOM 931 C CA . GLU A 1 131 ? 54.716 84.185 4.924 1.00 30.29 131 GLU A CA 1
ATOM 932 C C . GLU A 1 131 ? 55.293 85.404 4.228 1.00 30.81 131 GLU A C 1
ATOM 933 O O . GLU A 1 131 ? 56.504 85.612 4.259 1.00 30.65 131 GLU A O 1
ATOM 939 N N . THR A 1 132 ? 54.445 86.202 3.586 1.00 32.13 132 THR A N 1
ATOM 940 C CA . THR A 1 132 ? 54.939 87.396 2.911 1.00 32.69 132 THR A CA 1
ATOM 941 C C . THR A 1 132 ? 53.910 88.520 2.852 1.00 33.60 132 THR A C 1
ATOM 942 O O . THR A 1 132 ? 52.731 88.284 2.611 1.00 33.83 132 THR A O 1
ATOM 946 N N . GLY A 1 133 ? 54.369 89.745 3.089 1.00 35.75 133 GLY A N 1
ATOM 947 C CA . GLY A 1 133 ? 53.487 90.897 3.027 1.00 37.02 133 GLY A CA 1
ATOM 948 C C . GLY A 1 133 ? 53.558 91.474 1.624 1.00 38.07 133 GLY A C 1
ATOM 949 O O . GLY A 1 133 ? 52.744 91.134 0.762 1.00 37.03 133 GLY A O 1
ATOM 950 N N . ALA A 1 134 ? 54.543 92.339 1.394 1.00 40.18 134 ALA A N 1
ATOM 951 C CA . ALA A 1 134 ? 54.748 92.959 0.084 1.00 42.41 134 ALA A CA 1
ATOM 952 C C . ALA A 1 134 ? 54.905 91.875 -0.993 1.00 44.14 134 ALA A C 1
ATOM 953 O O . ALA A 1 134 ? 54.350 91.984 -2.093 1.00 45.56 134 ALA A O 1
ATOM 955 N N . GLY A 1 135 ? 55.667 90.831 -0.677 1.00 43.92 135 GLY A N 1
ATOM 956 C CA . GLY A 1 135 ? 55.851 89.752 -1.630 1.00 41.76 135 GLY A CA 1
ATOM 957 C C . GLY A 1 135 ? 57.292 89.404 -1.936 1.00 40.46 135 GLY A C 1
ATOM 958 O O . GLY A 1 135 ? 57.562 88.329 -2.474 1.00 41.49 135 GLY A O 1
ATOM 959 N N . GLN A 1 136 ? 58.219 90.301 -1.603 1.00 37.58 136 GLN A N 1
ATOM 960 C CA . GLN A 1 136 ? 59.632 90.054 -1.863 1.00 34.82 136 GLN A CA 1
ATOM 961 C C . GLN A 1 136 ? 60.138 88.804 -1.164 1.00 32.67 136 GLN A C 1
ATOM 962 O O . GLN A 1 136 ? 60.856 88.005 -1.757 1.00 32.76 136 GLN A O 1
ATOM 968 N N . HIS A 1 137 ? 59.773 88.635 0.100 1.00 28.47 137 HIS A N 1
ATOM 969 C CA . HIS A 1 137 ? 60.207 87.462 0.836 1.00 24.54 137 HIS A CA 1
ATOM 970 C C . HIS A 1 137 ? 59.640 86.222 0.146 1.00 23.32 137 HIS A C 1
ATOM 971 O O . HIS A 1 137 ? 60.372 85.281 -0.154 1.00 23.67 137 HIS A O 1
ATOM 978 N N . GLY A 1 138 ? 58.336 86.231 -0.111 1.00 23.16 138 GLY A N 1
ATOM 979 C CA . GLY A 1 138 ? 57.706 85.108 -0.782 1.00 20.73 138 GLY A CA 1
ATOM 980 C C . GLY A 1 138 ? 58.436 84.723 -2.059 1.00 20.93 138 GLY A C 1
ATOM 981 O O . GLY A 1 138 ? 58.575 83.543 -2.357 1.00 21.61 138 GLY A O 1
ATOM 982 N N . VAL A 1 139 ? 58.905 85.711 -2.819 1.00 21.08 139 VAL A N 1
ATOM 983 C CA . VAL A 1 139 ? 59.638 85.430 -4.059 1.00 19.91 139 VAL A CA 1
ATOM 984 C C . VAL A 1 139 ? 61.044 84.908 -3.775 1.00 19.49 139 VAL A C 1
ATOM 985 O O . VAL A 1 139 ? 61.553 84.046 -4.493 1.00 19.59 139 VAL A O 1
ATOM 989 N N . SER A 1 140 ? 61.669 85.443 -2.730 1.00 19.14 140 SER A N 1
ATOM 990 C CA . SER A 1 140 ? 63.011 85.034 -2.345 1.00 18.75 140 SER A CA 1
ATOM 991 C C . SER A 1 140 ? 62.962 83.559 -1.969 1.00 19.30 140 SER A C 1
ATOM 992 O O . SER A 1 140 ? 63.824 82.771 -2.375 1.00 20.15 140 SER A O 1
ATOM 995 N N . VAL A 1 141 ? 61.940 83.191 -1.201 1.00 17.77 141 VAL A N 1
ATOM 996 C CA . VAL A 1 141 ? 61.768 81.810 -0.756 1.00 18.59 141 VAL A CA 1
ATOM 997 C C . VAL A 1 141 ? 61.398 80.881 -1.907 1.00 19.00 141 VAL A C 1
ATOM 998 O O . VAL A 1 141 ? 61.946 79.787 -2.029 1.00 20.17 141 VAL A O 1
ATOM 1002 N N . ALA A 1 142 ? 60.469 81.321 -2.748 1.00 18.05 142 ALA A N 1
ATOM 1003 C CA . ALA A 1 142 ? 60.042 80.527 -3.888 1.00 18.73 142 ALA A CA 1
ATOM 1004 C C . ALA A 1 142 ? 61.248 80.275 -4.793 1.00 17.50 142 ALA A C 1
ATOM 1005 O O . ALA A 1 142 ? 61.466 79.158 -5.272 1.00 17.36 142 ALA A O 1
ATOM 1007 N N . THR A 1 143 ? 62.034 81.321 -5.015 1.00 18.46 143 THR A N 1
ATOM 1008 C CA . THR A 1 143 ? 63.227 81.231 -5.858 1.00 19.11 143 THR A CA 1
ATOM 1009 C C . THR A 1 143 ? 64.220 80.200 -5.338 1.00 19.08 143 THR A C 1
ATOM 1010 O O . THR A 1 143 ? 64.706 79.346 -6.086 1.00 17.34 143 THR A O 1
ATOM 1014 N N . VAL A 1 144 ? 64.519 80.281 -4.047 1.00 20.50 144 VAL A N 1
ATOM 1015 C CA . VAL A 1 144 ? 65.468 79.355 -3.451 1.00 21.21 144 VAL A CA 1
ATOM 1016 C C . VAL A 1 144 ? 64.953 77.926 -3.400 1.00 19.76 144 VAL A C 1
ATOM 1017 O O . VAL A 1 144 ? 65.722 76.986 -3.570 1.00 20.19 144 VAL A O 1
ATOM 1021 N N . ALA A 1 145 ? 63.655 77.755 -3.178 1.00 21.54 145 ALA A N 1
ATOM 1022 C CA . ALA A 1 145 ? 63.076 76.410 -3.127 1.00 21.54 145 ALA A CA 1
ATOM 1023 C C . ALA A 1 145 ? 63.215 75.764 -4.501 1.00 22.10 145 ALA A C 1
ATOM 1024 O O . ALA A 1 145 ? 63.427 74.553 -4.612 1.00 22.51 145 ALA A O 1
ATOM 1026 N N . ALA A 1 146 ? 63.096 76.578 -5.546 1.00 22.44 146 ALA A N 1
ATOM 1027 C CA . ALA A 1 146 ? 63.229 76.078 -6.910 1.00 23.88 146 ALA A CA 1
ATOM 1028 C C . ALA A 1 146 ? 64.658 75.583 -7.124 1.00 24.93 146 ALA A C 1
ATOM 1029 O O . ALA A 1 146 ? 64.883 74.510 -7.674 1.00 26.57 146 ALA A O 1
ATOM 1031 N N . LEU A 1 147 ? 65.626 76.365 -6.671 1.00 26.05 147 LEU A N 1
ATOM 1032 C CA . LEU A 1 147 ? 67.025 75.995 -6.814 1.00 26.64 147 LEU A CA 1
ATOM 1033 C C . LEU A 1 147 ? 67.325 74.601 -6.286 1.00 27.56 147 LEU A C 1
ATOM 1034 O O . LEU A 1 147 ? 67.960 73.798 -6.964 1.00 30.06 147 LEU A O 1
ATOM 1039 N N . PHE A 1 148 ? 66.859 74.318 -5.076 1.00 28.16 148 PHE A N 1
ATOM 1040 C CA . PHE A 1 148 ? 67.122 73.040 -4.434 1.00 26.99 148 PHE A CA 1
ATOM 1041 C C . PHE A 1 148 ? 66.078 71.956 -4.674 1.00 27.00 148 PHE A C 1
ATOM 1042 O O . PHE A 1 148 ? 66.294 70.787 -4.330 1.00 26.21 148 PHE A O 1
ATOM 1050 N N . GLY A 1 149 ? 64.954 72.346 -5.263 1.00 26.18 149 GLY A N 1
ATOM 1051 C CA . GLY A 1 149 ? 63.900 71.392 -5.559 1.00 26.88 149 GLY A CA 1
ATOM 1052 C C . GLY A 1 149 ? 63.056 71.013 -4.360 1.00 27.60 149 GLY A C 1
ATOM 1053 O O . GLY A 1 149 ? 62.733 69.845 -4.174 1.00 28.46 149 GLY A O 1
ATOM 1054 N N . LEU A 1 150 ? 62.689 72.004 -3.555 1.00 26.45 150 LEU A N 1
ATOM 1055 C CA . LEU A 1 150 ? 61.888 71.775 -2.367 1.00 24.93 150 LEU A CA 1
ATOM 1056 C C . LEU A 1 150 ? 60.453 72.225 -2.610 1.00 25.26 150 LEU A C 1
ATOM 1057 O O . LEU A 1 150 ? 60.223 73.194 -3.334 1.00 25.96 150 LEU A O 1
ATOM 1062 N N . GLU A 1 151 ? 59.486 71.530 -2.017 1.00 24.91 151 GLU A N 1
ATOM 1063 C CA . GLU A 1 151 ? 58.096 71.941 -2.170 1.00 25.52 151 GLU A CA 1
ATOM 1064 C C . GLU A 1 151 ? 58.010 73.239 -1.379 1.00 23.91 151 GLU A C 1
ATOM 1065 O O . GLU A 1 151 ? 58.561 73.332 -0.289 1.00 23.74 151 GLU A O 1
ATOM 1071 N N . CYS A 1 152 ? 57.325 74.233 -1.933 1.00 22.64 152 CYS A N 1
ATOM 1072 C CA . CYS A 1 152 ? 57.202 75.535 -1.296 1.00 22.08 152 CYS A CA 1
ATOM 1073 C C . CYS A 1 152 ? 55.760 76.021 -1.181 1.00 23.62 152 CYS A C 1
ATOM 1074 O O . CYS A 1 152 ? 54.986 75.958 -2.141 1.00 25.88 152 CYS A O 1
ATOM 1077 N N . VAL A 1 153 ? 55.405 76.509 0.000 1.00 22.36 153 VAL A N 1
ATOM 1078 C CA . VAL A 1 153 ? 54.078 77.048 0.234 1.00 23.56 153 VAL A CA 1
ATOM 1079 C C . VAL A 1 153 ? 54.270 78.388 0.926 1.00 24.32 153 VAL A C 1
ATOM 1080 O O . VAL A 1 153 ? 54.912 78.473 1.976 1.00 25.08 153 VAL A O 1
ATOM 1084 N N . VAL A 1 154 ? 53.722 79.435 0.329 1.00 23.60 154 VAL A N 1
ATOM 1085 C CA . VAL A 1 154 ? 53.835 80.757 0.900 1.00 24.07 154 VAL A CA 1
ATOM 1086 C C . VAL A 1 154 ? 52.469 81.241 1.347 1.00 25.69 154 VAL A C 1
ATOM 1087 O O . VAL A 1 154 ? 51.525 81.283 0.561 1.00 25.94 154 VAL A O 1
ATOM 1091 N N . TYR A 1 155 ? 52.358 81.585 2.622 1.00 28.78 155 TYR A N 1
ATOM 1092 C CA . TYR A 1 155 ? 51.100 82.089 3.155 1.00 30.05 155 TYR A CA 1
ATOM 1093 C C . TYR A 1 155 ? 51.081 83.585 2.956 1.00 30.51 155 TYR A C 1
ATOM 1094 O O . TYR A 1 155 ? 52.046 84.273 3.272 1.00 32.12 155 TYR A O 1
ATOM 1111 N N . GLY A 1 157 ? 48.253 87.069 3.112 1.00 36.70 157 GLY A N 1
ATOM 1112 C CA . GLY A 1 157 ? 46.929 87.597 3.397 1.00 38.79 157 GLY A CA 1
ATOM 1113 C C . GLY A 1 157 ? 46.192 87.880 2.102 1.00 40.47 157 GLY A C 1
ATOM 1114 O O . GLY A 1 157 ? 46.826 88.179 1.090 1.00 40.20 157 GLY A O 1
ATOM 1115 N N . GLU A 1 158 ? 44.865 87.783 2.117 1.00 43.02 158 GLU A N 1
ATOM 1116 C CA . GLU A 1 158 ? 44.081 88.033 0.911 1.00 46.51 158 GLU A CA 1
ATOM 1117 C C . GLU A 1 158 ? 44.234 89.467 0.428 1.00 47.07 158 GLU A C 1
ATOM 1118 O O . GLU A 1 158 ? 44.347 89.714 -0.770 1.00 46.82 158 GLU A O 1
ATOM 1124 N N . GLU A 1 159 ? 44.235 90.413 1.361 1.00 48.10 159 GLU A N 1
ATOM 1125 C CA . GLU A 1 159 ? 44.404 91.814 1.007 1.00 49.13 159 GLU A CA 1
ATOM 1126 C C . GLU A 1 159 ? 45.639 91.929 0.121 1.00 48.77 159 GLU A C 1
ATOM 1127 O O . GLU A 1 159 ? 45.589 92.476 -0.985 1.00 49.03 159 GLU A O 1
ATOM 1133 N N . ASP A 1 160 ? 46.745 91.387 0.620 1.00 47.38 160 ASP A N 1
ATOM 1134 C CA . ASP A 1 160 ? 48.017 91.407 -0.082 1.00 45.49 160 ASP A CA 1
ATOM 1135 C C . ASP A 1 160 ? 47.972 90.687 -1.421 1.00 44.25 160 ASP A C 1
ATOM 1136 O O . ASP A 1 160 ? 48.514 91.171 -2.409 1.00 43.79 160 ASP A O 1
ATOM 1141 N N . VAL A 1 161 ? 47.325 89.531 -1.457 1.00 43.65 161 VAL A N 1
ATOM 1142 C CA . VAL A 1 161 ? 47.236 88.767 -2.690 1.00 44.28 161 VAL A CA 1
ATOM 1143 C C . VAL A 1 161 ? 46.627 89.558 -3.844 1.00 45.83 161 VAL A C 1
ATOM 1144 O O . VAL A 1 161 ? 46.991 89.353 -4.999 1.00 46.72 161 VAL A O 1
ATOM 1148 N N . ARG A 1 162 ? 45.700 90.459 -3.543 1.00 46.79 162 ARG A N 1
ATOM 1149 C CA . ARG A 1 162 ? 45.066 91.237 -4.596 1.00 48.33 162 ARG A CA 1
ATOM 1150 C C . ARG A 1 162 ? 45.906 92.415 -5.090 1.00 48.59 162 ARG A C 1
ATOM 1151 O O . ARG A 1 162 ? 45.844 92.767 -6.268 1.00 48.05 162 ARG A O 1
ATOM 1159 N N . ARG A 1 163 ? 46.697 93.016 -4.205 1.00 49.03 163 ARG A N 1
ATOM 1160 C CA . ARG A 1 163 ? 47.539 94.141 -4.599 1.00 50.69 163 ARG A CA 1
ATOM 1161 C C . ARG A 1 163 ? 48.996 93.736 -4.843 1.00 50.66 163 ARG A C 1
ATOM 1162 O O . ARG A 1 163 ? 49.915 94.530 -4.617 1.00 51.18 163 ARG A O 1
ATOM 1170 N N . GLN A 1 164 ? 49.196 92.503 -5.310 1.00 48.92 164 GLN A N 1
ATOM 1171 C CA . GLN A 1 164 ? 50.530 91.973 -5.593 1.00 47.52 164 GLN A CA 1
ATOM 1172 C C . GLN A 1 164 ? 50.458 90.884 -6.660 1.00 46.71 164 GLN A C 1
ATOM 1173 O O . GLN A 1 164 ? 51.179 89.891 -6.595 1.00 46.36 164 GLN A O 1
ATOM 1179 N N . ALA A 1 165 ? 49.586 91.077 -7.642 1.00 46.12 165 ALA A N 1
ATOM 1180 C CA . ALA A 1 165 ? 49.407 90.102 -8.715 1.00 46.10 165 ALA A CA 1
ATOM 1181 C C . ALA A 1 165 ? 50.715 89.614 -9.324 1.00 44.04 165 ALA A C 1
ATOM 1182 O O . ALA A 1 165 ? 50.896 88.416 -9.533 1.00 42.25 165 ALA A O 1
ATOM 1184 N N . LEU A 1 166 ? 51.620 90.547 -9.605 1.00 43.44 166 LEU A N 1
ATOM 1185 C CA . LEU A 1 166 ? 52.914 90.224 -10.204 1.00 42.26 166 LEU A CA 1
ATOM 1186 C C . LEU A 1 166 ? 53.687 89.210 -9.368 1.00 41.09 166 LEU A C 1
ATOM 1187 O O . LEU A 1 166 ? 53.916 88.086 -9.810 1.00 40.69 166 LEU A O 1
ATOM 1192 N N . ASN A 1 167 ? 54.084 89.601 -8.160 1.00 39.79 167 ASN A N 1
ATOM 1193 C CA . ASN A 1 167 ? 54.834 88.699 -7.291 1.00 38.78 167 ASN A CA 1
ATOM 1194 C C . ASN A 1 167 ? 54.134 87.370 -7.052 1.00 37.71 167 ASN A C 1
ATOM 1195 O O . ASN A 1 167 ? 54.789 86.361 -6.802 1.00 37.32 167 ASN A O 1
ATOM 1200 N N . VAL A 1 168 ? 52.806 87.365 -7.118 1.00 37.09 168 VAL A N 1
ATOM 1201 C CA . VAL A 1 168 ? 52.055 86.133 -6.920 1.00 36.13 168 VAL A CA 1
ATOM 1202 C C . VAL A 1 168 ? 52.310 85.230 -8.118 1.00 37.02 168 VAL A C 1
ATOM 1203 O O . VAL A 1 168 ? 52.499 84.027 -7.973 1.00 36.81 168 VAL A O 1
ATOM 1207 N N . PHE A 1 169 ? 52.329 85.831 -9.305 1.00 38.78 169 PHE A N 1
ATOM 1208 C CA . PHE A 1 169 ? 52.568 85.094 -10.538 1.00 40.31 169 PHE A CA 1
ATOM 1209 C C . PHE A 1 169 ? 53.992 84.536 -10.545 1.00 39.16 169 PHE A C 1
ATOM 1210 O O . PHE A 1 169 ? 54.221 83.407 -10.984 1.00 38.52 169 PHE A O 1
ATOM 1218 N N . ARG A 1 170 ? 54.942 85.331 -10.058 1.00 38.24 170 ARG A N 1
ATOM 1219 C CA . ARG A 1 170 ? 56.342 84.911 -10.001 1.00 37.70 170 ARG A CA 1
ATOM 1220 C C . ARG A 1 170 ? 56.493 83.668 -9.127 1.00 36.08 170 ARG A C 1
ATOM 1221 O O . ARG A 1 170 ? 57.177 82.712 -9.494 1.00 34.02 170 ARG A O 1
ATOM 1237 N N . LYS A 1 172 ? 54.248 81.494 -8.466 1.00 31.45 172 LYS A N 1
ATOM 1238 C CA . LYS A 1 172 ? 53.628 80.367 -9.155 1.00 30.78 172 LYS A CA 1
ATOM 1239 C C . LYS A 1 172 ? 54.566 79.903 -10.262 1.00 29.72 172 LYS A C 1
ATOM 1240 O O . LYS A 1 172 ? 54.679 78.710 -10.522 1.00 28.54 172 LYS A O 1
ATOM 1246 N N . LEU A 1 173 ? 55.240 80.854 -10.906 1.00 29.49 173 LEU A N 1
ATOM 1247 C CA . LEU A 1 173 ? 56.203 80.529 -11.953 1.00 29.95 173 LEU A CA 1
ATOM 1248 C C . LEU A 1 173 ? 57.345 79.733 -11.333 1.00 29.52 173 LEU A C 1
ATOM 1249 O O . LEU A 1 173 ? 57.770 78.718 -11.879 1.00 30.10 173 LEU A O 1
ATOM 1254 N N . LEU A 1 174 ? 57.847 80.209 -10.194 1.00 29.01 174 LEU A N 1
ATOM 1255 C CA . LEU A 1 174 ? 58.927 79.526 -9.493 1.00 27.40 174 LEU A CA 1
ATOM 1256 C C . LEU A 1 174 ? 58.452 78.158 -9.013 1.00 26.74 174 LEU A C 1
ATOM 1257 O O . LEU A 1 174 ? 59.242 77.353 -8.524 1.00 28.30 174 LEU A O 1
ATOM 1262 N N . GLY A 1 175 ? 57.153 77.908 -9.137 1.00 25.57 175 GLY A N 1
ATOM 1263 C CA . GLY A 1 175 ? 56.607 76.623 -8.735 1.00 25.76 175 GLY A CA 1
ATOM 1264 C C . GLY A 1 175 ? 56.132 76.529 -7.300 1.00 25.08 175 GLY A C 1
ATOM 1265 O O . GLY A 1 175 ? 55.843 75.442 -6.802 1.00 24.25 175 GLY A O 1
ATOM 1266 N N . ALA A 1 176 ? 56.054 77.669 -6.628 1.00 24.70 176 ALA A N 1
ATOM 1267 C CA . ALA A 1 176 ? 55.608 77.685 -5.254 1.00 24.88 176 ALA A CA 1
ATOM 1268 C C . ALA A 1 176 ? 54.089 77.703 -5.237 1.00 27.99 176 ALA A C 1
ATOM 1269 O O . ALA A 1 176 ? 53.448 78.132 -6.198 1.00 28.68 176 ALA A O 1
ATOM 1271 N N . GLU A 1 177 ? 53.512 77.217 -4.150 1.00 28.36 177 GLU A N 1
ATOM 1272 C CA . GLU A 1 177 ? 52.075 77.243 -4.006 1.00 29.28 177 GLU A CA 1
ATOM 1273 C C . GLU A 1 177 ? 51.794 78.443 -3.114 1.00 29.22 177 GLU A C 1
ATOM 1274 O O . GLU A 1 177 ? 52.340 78.537 -2.018 1.00 27.93 177 GLU A O 1
ATOM 1280 N N . VAL A 1 178 ? 50.984 79.378 -3.599 1.00 29.58 178 VAL A N 1
ATOM 1281 C CA . VAL A 1 178 ? 50.642 80.552 -2.814 1.00 30.58 178 VAL A CA 1
ATOM 1282 C C . VAL A 1 178 ? 49.324 80.264 -2.122 1.00 31.72 178 VAL A C 1
ATOM 1283 O O . VAL A 1 178 ? 48.302 80.083 -2.771 1.00 33.64 178 VAL A O 1
ATOM 1287 N N . ARG A 1 179 ? 49.352 80.221 -0.798 1.00 32.97 179 ARG A N 1
ATOM 1288 C CA . ARG A 1 179 ? 48.161 79.918 -0.032 1.00 34.53 179 ARG A CA 1
ATOM 1289 C C . ARG A 1 179 ? 47.559 81.164 0.629 1.00 36.34 179 ARG A C 1
ATOM 1290 O O . ARG A 1 179 ? 48.060 81.654 1.642 1.00 35.03 179 ARG A O 1
ATOM 1298 N N . PRO A 1 180 ? 46.478 81.706 0.040 1.00 39.14 180 PRO A N 1
ATOM 1299 C CA . PRO A 1 180 ? 45.780 82.894 0.550 1.00 40.06 180 PRO A CA 1
ATOM 1300 C C . PRO A 1 180 ? 45.297 82.737 1.998 1.00 41.00 180 PRO A C 1
ATOM 1301 O O . PRO A 1 180 ? 44.868 81.656 2.409 1.00 41.81 180 PRO A O 1
ATOM 1305 N N . VAL A 1 181 ? 45.376 83.818 2.766 1.00 40.79 181 VAL A N 1
ATOM 1306 C CA . VAL A 1 181 ? 44.936 83.805 4.154 1.00 41.42 181 VAL A CA 1
ATOM 1307 C C . VAL A 1 181 ? 43.794 84.809 4.303 1.00 43.42 181 VAL A C 1
ATOM 1308 O O . VAL A 1 181 ? 43.991 86.014 4.139 1.00 42.43 181 VAL A O 1
ATOM 1312 N N . ALA A 1 182 ? 42.601 84.305 4.612 1.00 45.82 182 ALA A N 1
ATOM 1313 C CA . ALA A 1 182 ? 41.424 85.157 4.764 1.00 48.52 182 ALA A CA 1
ATOM 1314 C C . ALA A 1 182 ? 41.176 85.565 6.209 1.00 49.71 182 ALA A C 1
ATOM 1315 O O . ALA A 1 182 ? 40.532 86.585 6.470 1.00 50.51 182 ALA A O 1
ATOM 1317 N N . ALA A 1 183 ? 41.693 84.763 7.137 1.00 50.67 183 ALA A N 1
ATOM 1318 C CA . ALA A 1 183 ? 41.537 85.006 8.570 1.00 51.94 183 ALA A CA 1
ATOM 1319 C C . ALA A 1 183 ? 41.792 86.454 8.993 1.00 53.01 183 ALA A C 1
ATOM 1320 O O . ALA A 1 183 ? 42.415 87.228 8.267 1.00 54.12 183 ALA A O 1
ATOM 1322 N N . GLY A 1 184 ? 41.305 86.804 10.180 1.00 53.83 184 GLY A N 1
ATOM 1323 C CA . GLY A 1 184 ? 41.487 88.144 10.704 1.00 53.89 184 GLY A CA 1
ATOM 1324 C C . GLY A 1 184 ? 41.307 89.246 9.681 1.00 55.06 184 GLY A C 1
ATOM 1325 O O . GLY A 1 184 ? 40.318 89.260 8.941 1.00 55.37 184 GLY A O 1
ATOM 1326 N N . SER A 1 185 ? 42.275 90.163 9.637 1.00 55.30 185 SER A N 1
ATOM 1327 C CA . SER A 1 185 ? 42.248 91.302 8.723 1.00 55.53 185 SER A CA 1
ATOM 1328 C C . SER A 1 185 ? 42.874 91.024 7.354 1.00 55.77 185 SER A C 1
ATOM 1329 O O . SER A 1 185 ? 43.102 91.949 6.568 1.00 55.01 185 SER A O 1
ATOM 1332 N N . ARG A 1 186 ? 43.161 89.754 7.079 1.00 55.73 186 ARG A N 1
ATOM 1333 C CA . ARG A 1 186 ? 43.732 89.346 5.795 1.00 55.45 186 ARG A CA 1
ATOM 1334 C C . ARG A 1 186 ? 45.053 90.049 5.475 1.00 54.72 186 ARG A C 1
ATOM 1335 O O . ARG A 1 186 ? 45.229 90.577 4.376 1.00 54.96 186 ARG A O 1
ATOM 1343 N N . THR A 1 187 ? 45.980 90.045 6.428 1.00 54.23 187 THR A N 1
ATOM 1344 C CA . THR A 1 187 ? 47.275 90.693 6.236 1.00 54.28 187 THR A CA 1
ATOM 1345 C C . THR A 1 187 ? 48.440 89.809 6.673 1.00 53.10 187 THR A C 1
ATOM 1346 O O . THR A 1 187 ? 48.242 88.674 7.097 1.00 53.50 187 THR A O 1
ATOM 1350 N N . LEU A 1 188 ? 49.655 90.341 6.570 1.00 52.30 188 LEU A N 1
ATOM 1351 C CA . LEU A 1 188 ? 50.854 89.594 6.943 1.00 50.73 188 LEU A CA 1
ATOM 1352 C C . LEU A 1 188 ? 50.745 89.013 8.346 1.00 49.96 188 LEU A C 1
ATOM 1353 O O . LEU A 1 188 ? 51.156 87.879 8.596 1.00 49.71 188 LEU A O 1
ATOM 1358 N N . LYS A 1 189 ? 50.195 89.806 9.256 1.00 49.76 189 LYS A N 1
ATOM 1359 C CA . LYS A 1 189 ? 50.022 89.401 10.646 1.00 50.80 189 LYS A CA 1
ATOM 1360 C C . LYS A 1 189 ? 49.316 88.050 10.758 1.00 49.81 189 LYS A C 1
ATOM 1361 O O . LYS A 1 189 ? 49.738 87.171 11.515 1.00 48.95 189 LYS A O 1
ATOM 1367 N N . ASP A 1 190 ? 48.240 87.899 9.994 1.00 48.94 190 ASP A N 1
ATOM 1368 C CA . ASP A 1 190 ? 47.454 86.674 9.998 1.00 48.02 190 ASP A CA 1
ATOM 1369 C C . ASP A 1 190 ? 48.219 85.539 9.331 1.00 46.51 190 ASP A C 1
ATOM 1370 O O . ASP A 1 190 ? 48.256 84.418 9.843 1.00 46.56 190 ASP A O 1
ATOM 1375 N N . ALA A 1 191 ? 48.829 85.845 8.191 1.00 44.77 191 ALA A N 1
ATOM 1376 C CA . ALA A 1 191 ? 49.595 84.867 7.431 1.00 43.25 191 ALA A CA 1
ATOM 1377 C C . ALA A 1 191 ? 50.663 84.194 8.289 1.00 42.44 191 ALA A C 1
ATOM 1378 O O . ALA A 1 191 ? 50.928 83.002 8.136 1.00 41.26 191 ALA A O 1
ATOM 1380 N N . THR A 1 192 ? 51.271 84.959 9.190 1.00 41.76 192 THR A N 1
ATOM 1381 C CA . THR A 1 192 ? 52.306 84.428 10.068 1.00 41.76 192 THR A CA 1
ATOM 1382 C C . THR A 1 192 ? 51.758 83.332 10.984 1.00 42.34 192 THR A C 1
ATOM 1383 O O . THR A 1 192 ? 52.448 82.352 11.263 1.00 42.02 192 THR A O 1
ATOM 1387 N N . ASN A 1 193 ? 50.518 83.487 11.440 1.00 44.10 193 ASN A N 1
ATOM 1388 C CA . ASN A 1 193 ? 49.897 82.490 12.318 1.00 45.16 193 ASN A CA 1
ATOM 1389 C C . ASN A 1 193 ? 49.550 81.195 11.587 1.00 44.03 193 ASN A C 1
ATOM 1390 O O . ASN A 1 193 ? 49.807 80.096 12.083 1.00 43.88 193 ASN A O 1
ATOM 1395 N N . GLU A 1 194 ? 48.954 81.325 10.408 1.00 43.57 194 GLU A N 1
ATOM 1396 C CA . GLU A 1 194 ? 48.588 80.154 9.621 1.00 42.74 194 GLU A CA 1
ATOM 1397 C C . GLU A 1 194 ? 49.863 79.373 9.298 1.00 40.82 194 GLU A C 1
ATOM 1398 O O . GLU A 1 194 ? 49.907 78.145 9.413 1.00 40.60 194 GLU A O 1
ATOM 1404 N N . ALA A 1 195 ? 50.903 80.108 8.916 1.00 38.23 195 ALA A N 1
ATOM 1405 C CA . ALA A 1 195 ? 52.193 79.535 8.573 1.00 36.21 195 ALA A CA 1
ATOM 1406 C C . ALA A 1 195 ? 52.840 78.796 9.747 1.00 36.24 195 ALA A C 1
ATOM 1407 O O . ALA A 1 195 ? 53.122 77.599 9.662 1.00 36.01 195 ALA A O 1
ATOM 1409 N N . ILE A 1 196 ? 53.080 79.512 10.840 1.00 35.28 196 ILE A N 1
ATOM 1410 C CA . ILE A 1 196 ? 53.705 78.908 12.004 1.00 35.47 196 ILE A CA 1
ATOM 1411 C C . ILE A 1 196 ? 52.975 77.647 12.434 1.00 36.22 196 ILE A C 1
ATOM 1412 O O . ILE A 1 196 ? 53.602 76.650 12.802 1.00 33.30 196 ILE A O 1
ATOM 1417 N N . ARG A 1 197 ? 51.647 77.688 12.381 1.00 37.34 197 ARG A N 1
ATOM 1418 C CA . ARG A 1 197 ? 50.857 76.531 12.774 1.00 38.10 197 ARG A CA 1
ATOM 1419 C C . ARG A 1 197 ? 51.150 75.359 11.829 1.00 36.90 197 ARG A C 1
ATOM 1420 O O . ARG A 1 197 ? 51.284 74.212 12.266 1.00 35.11 197 ARG A O 1
ATOM 1428 N N . ASP A 1 198 ? 51.264 75.659 10.537 1.00 34.89 198 ASP A N 1
ATOM 1429 C CA . ASP A 1 198 ? 51.567 74.647 9.533 1.00 33.33 198 ASP A CA 1
ATOM 1430 C C . ASP A 1 198 ? 52.913 74.020 9.880 1.00 33.80 198 ASP A C 1
ATOM 1431 O O . ASP A 1 198 ? 53.048 72.795 9.952 1.00 33.95 198 ASP A O 1
ATOM 1436 N N . TRP A 1 199 ? 53.906 74.869 10.113 1.00 32.80 199 TRP A N 1
ATOM 1437 C CA . TRP A 1 199 ? 55.254 74.387 10.447 1.00 32.46 199 TRP A CA 1
ATOM 1438 C C . TRP A 1 199 ? 55.262 73.497 11.689 1.00 34.03 199 TRP A C 1
ATOM 1439 O O . TRP A 1 199 ? 55.978 72.510 11.775 1.00 36.38 199 TRP A O 1
ATOM 1450 N N . ILE A 1 200 ? 54.455 73.895 12.687 1.00 35.10 200 ILE A N 1
ATOM 1451 C CA . ILE A 1 200 ? 54.421 73.099 13.908 1.00 37.33 200 ILE A CA 1
ATOM 1452 C C . ILE A 1 200 ? 53.833 71.707 13.661 1.00 37.49 200 ILE A C 1
ATOM 1453 O O . ILE A 1 200 ? 54.285 70.703 14.198 1.00 38.87 200 ILE A O 1
ATOM 1458 N N . THR A 1 201 ? 52.767 71.671 12.836 1.00 37.82 201 THR A N 1
ATOM 1459 C CA . THR A 1 201 ? 52.099 70.403 12.560 1.00 36.18 201 THR A CA 1
ATOM 1460 C C . THR A 1 201 ? 52.957 69.492 11.690 1.00 36.28 201 THR A C 1
ATOM 1461 O O . THR A 1 201 ? 52.961 68.273 11.808 1.00 36.24 201 THR A O 1
ATOM 1465 N N . ASN A 1 202 ? 53.654 70.135 10.745 1.00 33.34 202 ASN A N 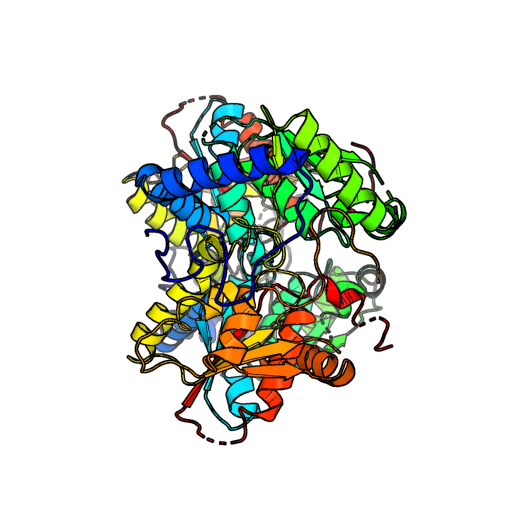1
ATOM 1466 C CA . ASN A 1 202 ? 54.397 69.367 9.766 1.00 32.72 202 ASN A CA 1
ATOM 1467 C C . ASN A 1 202 ? 55.897 69.487 9.998 1.00 32.29 202 ASN A C 1
ATOM 1468 O O . ASN A 1 202 ? 56.708 69.295 9.101 1.00 33.33 202 ASN A O 1
ATOM 1473 N N . VAL A 1 203 ? 56.316 69.790 11.220 1.00 30.15 203 VAL A N 1
ATOM 1474 C CA . VAL A 1 203 ? 57.718 69.963 11.568 1.00 28.11 203 VAL A CA 1
ATOM 1475 C C . VAL A 1 203 ? 58.637 68.878 11.037 1.00 28.08 203 VAL A C 1
ATOM 1476 O O . VAL A 1 203 ? 59.757 69.158 10.625 1.00 27.24 203 VAL A O 1
ATOM 1480 N N . ARG A 1 204 ? 58.173 67.638 11.050 1.00 29.66 204 ARG A N 1
ATOM 1481 C CA . ARG A 1 204 ? 59.007 66.540 10.580 1.00 30.94 204 ARG A CA 1
ATOM 1482 C C . ARG A 1 204 ? 59.468 66.662 9.137 1.00 28.92 204 ARG A C 1
ATOM 1483 O O . ARG A 1 204 ? 60.578 66.246 8.800 1.00 28.50 204 ARG A O 1
ATOM 1491 N N . THR A 1 205 ? 58.634 67.238 8.283 1.00 26.60 205 THR A N 1
ATOM 1492 C CA . THR A 1 205 ? 59.004 67.350 6.885 1.00 25.39 205 THR A CA 1
ATOM 1493 C C . THR A 1 205 ? 59.168 68.771 6.409 1.00 26.51 205 THR A C 1
ATOM 1494 O O . THR A 1 205 ? 59.656 68.995 5.296 1.00 25.62 205 THR A O 1
ATOM 1498 N N . THR A 1 206 ? 58.781 69.740 7.236 1.00 26.18 206 THR A N 1
ATOM 1499 C CA . THR A 1 206 ? 58.876 71.116 6.790 1.00 26.57 206 THR A CA 1
ATOM 1500 C C . THR A 1 206 ? 59.723 72.074 7.630 1.00 25.71 206 THR A C 1
ATOM 1501 O O . THR A 1 206 ? 59.839 71.945 8.849 1.00 26.70 206 THR A O 1
ATOM 1505 N N . PHE A 1 207 ? 60.332 73.026 6.932 1.00 23.11 207 PHE A N 1
ATOM 1506 C CA . PHE A 1 207 ? 61.181 74.048 7.526 1.00 21.01 207 PHE A CA 1
ATOM 1507 C C . PHE A 1 207 ? 60.483 75.400 7.314 1.00 20.69 207 PHE A C 1
ATOM 1508 O O . PHE A 1 207 ? 59.933 75.679 6.243 1.00 19.11 207 PHE A O 1
ATOM 1516 N N . TYR A 1 208 ? 60.496 76.232 8.345 1.00 20.55 208 TYR A N 1
ATOM 1517 C CA . TYR A 1 208 ? 59.861 77.538 8.270 1.00 21.39 208 TYR A CA 1
ATOM 1518 C C . TYR A 1 208 ? 60.937 78.600 8.043 1.00 20.64 208 TYR A C 1
ATOM 1519 O O . TYR A 1 208 ? 61.792 78.822 8.899 1.00 19.45 208 TYR A O 1
ATOM 1528 N N . ILE A 1 209 ? 60.899 79.246 6.883 1.00 18.74 209 ILE A N 1
ATOM 1529 C CA . ILE A 1 209 ? 61.890 80.256 6.571 1.00 18.03 209 ILE A CA 1
ATOM 1530 C C . ILE A 1 209 ? 61.477 81.665 6.987 1.00 20.75 209 ILE A C 1
ATOM 1531 O O . ILE A 1 209 ? 60.553 82.256 6.425 1.00 21.30 209 ILE A O 1
ATOM 1536 N N . LEU A 1 210 ? 62.180 82.188 7.986 1.00 21.86 210 LEU A N 1
ATOM 1537 C CA . LEU A 1 210 ? 61.927 83.523 8.520 1.00 23.70 210 LEU A CA 1
ATOM 1538 C C . LEU A 1 210 ? 63.091 84.435 8.085 1.00 24.21 210 LEU A C 1
ATOM 1539 O O . LEU A 1 210 ? 64.260 84.093 8.254 1.00 23.60 210 LEU A O 1
ATOM 1544 N N . GLY A 1 211 ? 62.771 85.589 7.519 1.00 24.56 211 GLY A N 1
ATOM 1545 C CA . GLY A 1 211 ? 63.818 86.479 7.066 1.00 25.00 211 GLY A CA 1
ATOM 1546 C C . GLY A 1 211 ? 64.025 87.666 7.974 1.00 25.55 211 GLY A C 1
ATOM 1547 O O . GLY A 1 211 ? 64.886 88.496 7.724 1.00 28.37 211 GLY A O 1
ATOM 1548 N N . SER A 1 212 ? 63.247 87.748 9.040 1.00 25.76 212 SER A N 1
ATOM 1549 C CA . SER A 1 212 ? 63.361 88.867 9.954 1.00 26.18 212 SER A CA 1
ATOM 1550 C C . SER A 1 212 ? 64.333 88.637 11.099 1.00 26.75 212 SER A C 1
ATOM 1551 O O . SER A 1 212 ? 64.574 87.501 11.527 1.00 26.38 212 SER A O 1
ATOM 1554 N N . VAL A 1 213 ? 64.881 89.734 11.603 1.00 25.93 213 VAL A N 1
ATOM 1555 C CA . VAL A 1 213 ? 65.813 89.661 12.707 1.00 25.93 213 VAL A CA 1
ATOM 1556 C C . VAL A 1 213 ? 65.039 89.712 14.039 1.00 25.64 213 VAL A C 1
ATOM 1557 O O . VAL A 1 213 ? 65.610 89.562 15.112 1.00 25.79 213 VAL A O 1
ATOM 1561 N N . VAL A 1 214 ? 63.732 89.929 13.953 1.00 25.68 214 VAL A N 1
ATOM 1562 C CA . VAL A 1 214 ? 62.872 89.952 15.135 1.00 26.91 214 VAL A CA 1
ATOM 1563 C C . VAL A 1 214 ? 62.077 88.648 15.112 1.00 27.51 214 VAL A C 1
ATOM 1564 O O . VAL A 1 214 ? 61.227 88.431 14.239 1.00 26.82 214 VAL A O 1
ATOM 1568 N N . GLY A 1 215 ? 62.386 87.776 16.068 1.00 27.90 215 GLY A N 1
ATOM 1569 C CA . GLY A 1 215 ? 61.740 86.480 16.159 1.00 26.99 215 GLY A CA 1
ATOM 1570 C C . GLY A 1 215 ? 62.357 85.681 17.292 1.00 26.37 215 GLY A C 1
ATOM 1571 O O . GLY A 1 215 ? 63.232 86.186 17.986 1.00 26.17 215 GLY A O 1
ATOM 1572 N N . PRO A 1 216 ? 61.934 84.429 17.507 1.00 26.73 216 PRO A N 1
ATOM 1573 C CA . PRO A 1 216 ? 62.514 83.648 18.601 1.00 25.89 216 PRO A CA 1
ATOM 1574 C C . PRO A 1 216 ? 63.818 82.950 18.239 1.00 25.05 216 PRO A C 1
ATOM 1575 O O . PRO A 1 216 ? 64.072 82.652 17.068 1.00 25.20 216 PRO A O 1
ATOM 1579 N N . HIS A 1 217 ? 64.634 82.698 19.261 1.00 22.59 217 HIS A N 1
ATOM 1580 C CA . HIS A 1 217 ? 65.910 82.004 19.113 1.00 21.12 217 HIS A CA 1
ATOM 1581 C C . HIS A 1 217 ? 65.626 80.635 18.484 1.00 20.06 217 HIS A C 1
ATOM 1582 O O . HIS A 1 217 ? 64.678 79.953 18.876 1.00 19.53 217 HIS A O 1
ATOM 1589 N N . PRO A 1 218 ? 66.485 80.176 17.561 1.00 19.14 218 PRO A N 1
ATOM 1590 C CA . PRO A 1 218 ? 67.708 80.780 17.037 1.00 18.46 218 PRO A CA 1
ATOM 1591 C C . PRO A 1 218 ? 67.566 81.613 15.765 1.00 18.50 218 PRO A C 1
ATOM 1592 O O . PRO A 1 218 ? 68.570 81.900 15.116 1.00 17.80 218 PRO A O 1
ATOM 1596 N N . TYR A 1 219 ? 66.348 82.002 15.400 1.00 18.20 219 TYR A N 1
ATOM 1597 C CA . TYR A 1 219 ? 66.179 82.789 14.184 1.00 20.09 219 TYR A CA 1
ATOM 1598 C C . TYR A 1 219 ? 67.015 84.079 14.119 1.00 20.20 219 TYR A C 1
ATOM 1599 O O . TYR A 1 219 ? 67.707 84.312 13.137 1.00 17.95 219 TYR A O 1
ATOM 1608 N N . PRO A 1 220 ? 66.971 84.923 15.165 1.00 22.12 220 PRO A N 1
ATOM 1609 C CA . PRO A 1 220 ? 67.756 86.165 15.147 1.00 22.83 220 PRO A CA 1
ATOM 1610 C C . PRO A 1 220 ? 69.252 85.942 14.920 1.00 23.89 220 PRO A C 1
ATOM 1611 O O . PRO A 1 220 ? 69.889 86.680 14.177 1.00 24.24 220 PRO A O 1
ATOM 1631 N N . VAL A 1 223 ? 69.739 84.435 11.166 1.00 18.39 223 VAL A N 1
ATOM 1632 C CA . VAL A 1 223 ? 69.576 85.415 10.111 1.00 19.08 223 VAL A CA 1
ATOM 1633 C C . VAL A 1 223 ? 70.825 86.297 10.052 1.00 19.43 223 VAL A C 1
ATOM 1634 O O . VAL A 1 223 ? 71.361 86.565 8.968 1.00 17.48 223 VAL A O 1
ATOM 1638 N N . ARG A 1 224 ? 71.292 86.735 11.221 1.00 18.01 224 ARG A N 1
ATOM 1639 C CA . ARG A 1 224 ? 72.481 87.573 11.289 1.00 18.44 224 ARG A CA 1
ATOM 1640 C C . ARG A 1 224 ? 73.685 86.870 10.692 1.00 18.54 224 ARG A C 1
ATOM 1641 O O . ARG A 1 224 ? 74.381 87.440 9.847 1.00 18.33 224 ARG A O 1
ATOM 1649 N N . ASP A 1 225 ? 73.934 85.640 11.145 1.00 18.94 225 ASP A N 1
ATOM 1650 C CA . ASP A 1 225 ? 75.075 84.859 10.658 1.00 18.77 225 ASP A CA 1
ATOM 1651 C C . ASP A 1 225 ? 75.076 84.723 9.140 1.00 17.97 225 ASP A C 1
ATOM 1652 O O . ASP A 1 225 ? 76.119 84.855 8.511 1.00 17.52 225 ASP A O 1
ATOM 1657 N N . PHE A 1 226 ? 73.911 84.468 8.549 1.00 18.45 226 PHE A N 1
ATOM 1658 C CA . PHE A 1 226 ? 73.825 84.314 7.096 1.00 18.33 226 PHE A CA 1
ATOM 1659 C C . PHE A 1 226 ? 73.966 85.650 6.374 1.00 18.60 226 PHE A C 1
ATOM 1660 O O . PHE A 1 226 ? 74.442 85.711 5.243 1.00 19.79 226 PHE A O 1
ATOM 1668 N N . GLN A 1 227 ? 73.542 86.721 7.025 1.00 19.62 227 GLN A N 1
ATOM 1669 C CA . GLN A 1 227 ? 73.652 88.039 6.429 1.00 18.86 227 GLN A CA 1
ATOM 1670 C C . GLN A 1 227 ? 75.062 88.604 6.628 1.00 18.16 227 GLN A C 1
ATOM 1671 O O . GLN A 1 227 ? 75.501 89.473 5.872 1.00 16.74 227 GLN A O 1
ATOM 1677 N N . SER A 1 228 ? 75.770 88.094 7.633 1.00 16.21 228 SER A N 1
ATOM 1678 C CA . SER A 1 228 ? 77.123 88.560 7.939 1.00 18.89 228 SER A CA 1
ATOM 1679 C C . SER A 1 228 ? 78.117 88.550 6.786 1.00 18.11 228 SER A C 1
ATOM 1680 O O . SER A 1 228 ? 79.152 89.212 6.844 1.00 16.45 228 SER A O 1
ATOM 1683 N N . VAL A 1 229 ? 77.811 87.791 5.745 1.00 17.37 229 VAL A N 1
ATOM 1684 C CA . VAL A 1 229 ? 78.690 87.735 4.593 1.00 17.32 229 VAL A CA 1
ATOM 1685 C C . VAL A 1 229 ? 78.821 89.153 3.988 1.00 18.51 229 VAL A C 1
ATOM 1686 O O . VAL A 1 229 ? 79.793 89.449 3.287 1.00 17.67 229 VAL A O 1
ATOM 1690 N N . ILE A 1 230 ? 77.860 90.030 4.288 1.00 17.13 230 ILE A N 1
ATOM 1691 C CA . ILE A 1 230 ? 77.885 91.401 3.770 1.00 18.56 230 ILE A CA 1
ATOM 1692 C C . ILE A 1 230 ? 78.988 92.225 4.432 1.00 19.36 230 ILE A C 1
ATOM 1693 O O . ILE A 1 230 ? 79.789 92.858 3.754 1.00 19.63 230 ILE A O 1
ATOM 1698 N N . GLY A 1 231 ? 79.022 92.211 5.758 1.00 19.55 231 GLY A N 1
ATOM 1699 C CA . GLY A 1 231 ? 80.029 92.960 6.481 1.00 20.29 231 GLY A CA 1
ATOM 1700 C C . GLY A 1 231 ? 81.434 92.407 6.321 1.00 22.39 231 GLY A C 1
ATOM 1701 O O . GLY A 1 231 ? 82.395 93.170 6.257 1.00 23.73 231 GLY A O 1
ATOM 1702 N N . GLU A 1 232 ? 81.562 91.084 6.269 1.00 23.13 232 GLU A N 1
ATOM 1703 C CA . GLU A 1 232 ? 82.869 90.457 6.108 1.00 21.84 232 GLU A CA 1
ATOM 1704 C C . GLU A 1 232 ? 83.473 90.816 4.764 1.00 19.60 232 GLU A C 1
ATOM 1705 O O . GLU A 1 232 ? 84.682 90.953 4.647 1.00 18.06 232 GLU A O 1
ATOM 1711 N N . GLU A 1 233 ? 82.630 90.956 3.745 1.00 19.82 233 GLU A N 1
ATOM 1712 C CA . GLU A 1 233 ? 83.108 91.335 2.421 1.00 18.80 233 GLU A CA 1
ATOM 1713 C C . GLU A 1 233 ? 83.549 92.797 2.490 1.00 19.77 233 GLU A C 1
ATOM 1714 O O . GLU A 1 233 ? 84.582 93.177 1.944 1.00 19.10 233 GLU A O 1
ATOM 1720 N N . VAL A 1 234 ? 82.768 93.620 3.174 1.00 19.66 234 VAL A N 1
ATOM 1721 C CA . VAL A 1 234 ? 83.126 95.022 3.293 1.00 21.28 234 VAL A CA 1
ATOM 1722 C C . VAL A 1 234 ? 84.457 95.132 4.034 1.00 22.26 234 VAL A C 1
ATOM 1723 O O . VAL A 1 234 ? 85.369 95.853 3.616 1.00 22.43 234 VAL A O 1
ATOM 1727 N N . LYS A 1 235 ? 84.572 94.382 5.118 1.00 21.39 235 LYS A N 1
ATOM 1728 C CA . LYS A 1 235 ? 85.771 94.386 5.931 1.00 23.05 235 LYS A CA 1
ATOM 1729 C C . LYS A 1 235 ? 87.021 94.060 5.109 1.00 23.69 235 LYS A C 1
ATOM 1730 O O . LYS A 1 235 ? 88.055 94.706 5.254 1.00 25.20 235 LYS A O 1
ATOM 1736 N N . ARG A 1 236 ? 86.912 93.049 4.254 1.00 24.92 236 ARG A N 1
ATOM 1737 C CA . ARG A 1 236 ? 88.007 92.603 3.398 1.00 23.32 236 ARG A CA 1
ATOM 1738 C C . ARG A 1 236 ? 88.255 93.586 2.250 1.00 23.94 236 ARG A C 1
ATOM 1739 O O . ARG A 1 236 ? 89.386 94.024 2.031 1.00 23.07 236 ARG A O 1
ATOM 1747 N N . GLN A 1 237 ? 87.194 93.928 1.520 1.00 21.83 237 GLN A N 1
ATOM 1748 C CA . GLN A 1 237 ? 87.300 94.861 0.406 1.00 20.00 237 GLN A CA 1
ATOM 1749 C C . GLN A 1 237 ? 87.912 96.180 0.879 1.00 21.68 237 GLN A C 1
ATOM 1750 O O . GLN A 1 237 ? 88.704 96.797 0.168 1.00 22.32 237 GLN A O 1
ATOM 1756 N N . SER A 1 238 ? 87.555 96.606 2.084 1.00 21.57 238 SER A N 1
ATOM 1757 C CA . SER A 1 238 ? 88.099 97.842 2.622 1.00 22.77 238 SER A CA 1
ATOM 1758 C C . SER A 1 238 ? 89.602 97.714 2.890 1.00 26.86 238 SER A C 1
ATOM 1759 O O . SER A 1 238 ? 90.394 98.545 2.431 1.00 27.22 238 SER A O 1
ATOM 1762 N N . LEU A 1 239 ? 89.992 96.672 3.624 1.00 28.19 239 LEU A N 1
ATOM 1763 C CA . LEU A 1 239 ? 91.399 96.459 3.942 1.00 28.68 239 LEU A CA 1
ATOM 1764 C C . LEU A 1 239 ? 92.239 96.379 2.683 1.00 30.08 239 LEU A C 1
ATOM 1765 O O . LEU A 1 239 ? 93.386 96.813 2.672 1.00 32.67 239 LEU A O 1
ATOM 1770 N N . GLU A 1 240 ? 91.674 95.826 1.620 1.00 32.42 240 GLU A N 1
ATOM 1771 C CA . GLU A 1 240 ? 92.411 95.707 0.372 1.00 36.41 240 GLU A CA 1
ATOM 1772 C C . GLU A 1 240 ? 92.343 97.003 -0.421 1.00 36.81 240 GLU A C 1
ATOM 1773 O O . GLU A 1 240 ? 93.112 97.218 -1.354 1.00 38.77 240 GLU A O 1
ATOM 1779 N N . LEU A 1 241 ? 91.439 97.887 -0.024 1.00 37.33 241 LEU A N 1
ATOM 1780 C CA . LEU A 1 241 ? 91.289 99.149 -0.728 1.00 36.56 241 LEU A CA 1
ATOM 1781 C C . LEU A 1 241 ? 91.959 100.313 -0.006 1.00 35.04 241 LEU A C 1
ATOM 1782 O O . LEU A 1 241 ? 92.720 101.057 -0.610 1.00 36.34 241 LEU A O 1
ATOM 1787 N N . PHE A 1 242 ? 91.684 100.466 1.281 1.00 32.41 242 PHE A N 1
ATOM 1788 C CA . PHE A 1 242 ? 92.254 101.565 2.053 1.00 31.44 242 PHE A CA 1
ATOM 1789 C C . PHE A 1 242 ? 93.329 101.124 3.043 1.00 31.20 242 PHE A C 1
ATOM 1790 O O . PHE A 1 242 ? 93.950 101.958 3.702 1.00 32.75 242 PHE A O 1
ATOM 1798 N N . GLY A 1 243 ? 93.545 99.819 3.163 1.00 31.05 243 GLY A N 1
ATOM 1799 C CA . GLY A 1 243 ? 94.528 99.338 4.117 1.00 29.72 243 GLY A CA 1
ATOM 1800 C C . GLY A 1 243 ? 94.017 99.505 5.540 1.00 29.64 243 GLY A C 1
ATOM 1801 O O . GLY A 1 243 ? 94.764 99.330 6.506 1.00 31.15 243 GLY A O 1
ATOM 1802 N N . ARG A 1 244 ? 92.738 99.852 5.667 1.00 27.74 244 ARG A N 1
ATOM 1803 C CA . ARG A 1 244 ? 92.096 100.042 6.968 1.00 26.68 244 ARG A CA 1
ATOM 1804 C C . ARG A 1 244 ? 90.583 99.952 6.786 1.00 26.76 244 ARG A C 1
ATOM 1805 O O . ARG A 1 244 ? 90.084 99.903 5.660 1.00 27.29 244 ARG A O 1
ATOM 1813 N N . LEU A 1 245 ? 89.862 99.951 7.901 1.00 25.91 245 LEU A N 1
ATOM 1814 C CA . LEU A 1 245 ? 88.408 99.864 7.885 1.00 24.24 245 LEU A CA 1
ATOM 1815 C C . LEU A 1 245 ? 87.735 101.227 7.709 1.00 24.66 245 LEU A C 1
ATOM 1816 O O . LEU A 1 245 ? 88.351 102.268 7.915 1.00 25.34 245 LEU A O 1
ATOM 1821 N N . PRO A 1 246 ? 86.459 101.229 7.310 1.00 23.40 246 PRO A N 1
ATOM 1822 C CA . PRO A 1 246 ? 85.711 102.468 7.115 1.00 23.92 246 PRO A CA 1
ATOM 1823 C C . PRO A 1 246 ? 85.639 103.272 8.401 1.00 23.97 246 PRO A C 1
ATOM 1824 O O . PRO A 1 246 ? 85.929 102.757 9.476 1.00 23.61 246 PRO A O 1
ATOM 1828 N N . ASP A 1 247 ? 85.260 104.541 8.281 1.00 23.22 247 ASP A N 1
ATOM 1829 C CA . ASP A 1 247 ? 85.121 105.405 9.438 1.00 22.55 247 ASP A CA 1
ATOM 1830 C C . ASP A 1 247 ? 83.704 105.234 9.994 1.00 22.41 247 ASP A C 1
ATOM 1831 O O . ASP A 1 247 ? 83.477 105.325 11.200 1.00 23.47 247 ASP A O 1
ATOM 1836 N N . ALA A 1 248 ? 82.749 104.988 9.105 1.00 20.62 248 ALA A N 1
ATOM 1837 C CA . ALA A 1 248 ? 81.366 104.794 9.511 1.00 19.79 248 ALA A CA 1
ATOM 1838 C C . ALA A 1 248 ? 80.610 103.908 8.514 1.00 18.17 248 ALA A C 1
ATOM 1839 O O . ALA A 1 248 ? 80.918 103.887 7.325 1.00 18.23 248 ALA A O 1
ATOM 1841 N N . LEU A 1 249 ? 79.639 103.156 9.019 1.00 17.72 249 LEU A N 1
ATOM 1842 C CA . LEU A 1 249 ? 78.815 102.288 8.181 1.00 18.79 249 LEU A CA 1
ATOM 1843 C C . LEU A 1 249 ? 77.390 102.758 8.406 1.00 18.53 249 LEU A C 1
ATOM 1844 O O . LEU A 1 249 ? 76.961 102.906 9.548 1.00 20.27 249 LEU A O 1
ATOM 1849 N N . ILE A 1 250 ? 76.663 103.011 7.327 1.00 17.73 250 ILE A N 1
ATOM 1850 C CA . ILE A 1 250 ? 75.284 103.476 7.438 1.00 16.75 250 ILE A CA 1
ATOM 1851 C C . ILE A 1 250 ? 74.316 102.566 6.671 1.00 17.11 250 ILE A C 1
ATOM 1852 O O . ILE A 1 250 ? 74.522 102.269 5.488 1.00 16.24 250 ILE A O 1
ATOM 1857 N N . ALA A 1 251 ? 73.268 102.120 7.356 1.00 16.68 251 ALA A N 1
ATOM 1858 C CA . ALA A 1 251 ? 72.268 101.244 6.749 1.00 18.19 251 ALA A CA 1
ATOM 1859 C C . ALA A 1 251 ? 70.888 101.475 7.358 1.00 20.71 251 ALA A C 1
ATOM 1860 O O . ALA A 1 251 ? 70.763 101.886 8.520 1.00 20.99 251 ALA A O 1
ATOM 1862 N N . ALA A 1 252 ? 69.856 101.208 6.562 1.00 22.00 252 ALA A N 1
ATOM 1863 C CA . ALA A 1 252 ? 68.477 101.377 6.990 1.00 21.03 252 ALA A CA 1
ATOM 1864 C C . ALA A 1 252 ? 68.088 100.253 7.937 1.00 23.44 252 ALA A C 1
ATOM 1865 O O . ALA A 1 252 ? 68.450 99.099 7.726 1.00 23.04 252 ALA A O 1
ATOM 1867 N N . VAL A 1 253 ? 67.352 100.597 8.985 1.00 26.05 253 VAL A N 1
ATOM 1868 C CA . VAL A 1 253 ? 66.915 99.625 9.981 1.00 29.29 253 VAL A CA 1
ATOM 1869 C C . VAL A 1 253 ? 65.392 99.622 10.085 1.00 30.69 253 VAL A C 1
ATOM 1870 O O . VAL A 1 253 ? 64.760 100.672 9.992 1.00 32.01 253 VAL A O 1
ATOM 1874 N N . GLY A 1 254 ? 64.797 98.449 10.273 1.00 33.48 254 GLY A N 1
ATOM 1875 C CA . GLY A 1 254 ? 63.350 98.389 10.383 1.00 36.40 254 GLY A CA 1
ATOM 1876 C C . GLY A 1 254 ? 62.767 96.991 10.353 1.00 39.94 254 GLY A C 1
ATOM 1877 O O . GLY A 1 254 ? 61.955 96.672 9.472 1.00 41.32 254 GLY A O 1
ATOM 1878 N N . GLY A 1 255 ? 63.176 96.163 11.316 1.00 41.40 255 GLY A N 1
ATOM 1879 C CA . GLY A 1 255 ? 62.694 94.792 11.404 1.00 42.42 255 GLY A CA 1
ATOM 1880 C C . GLY A 1 255 ? 63.164 93.866 10.286 1.00 43.53 255 GLY A C 1
ATOM 1881 O O . GLY A 1 255 ? 62.698 92.727 10.176 1.00 44.51 255 GLY A O 1
ATOM 1882 N N . GLY A 1 256 ? 64.085 94.345 9.454 1.00 43.45 256 GLY A N 1
ATOM 1883 C CA . GLY A 1 256 ? 64.577 93.532 8.358 1.00 41.89 256 GLY A CA 1
ATOM 1884 C C . GLY A 1 256 ? 65.765 92.675 8.750 1.00 40.96 256 GLY A C 1
ATOM 1885 O O . GLY A 1 256 ? 65.659 91.821 9.636 1.00 40.03 256 GLY A O 1
ATOM 1886 N N . SER A 1 257 ? 66.892 92.901 8.078 1.00 39.77 257 SER A N 1
ATOM 1887 C CA . SER A 1 257 ? 68.123 92.157 8.341 1.00 39.61 257 SER A CA 1
ATOM 1888 C C . SER A 1 257 ? 69.297 92.819 7.620 1.00 39.14 257 SER A C 1
ATOM 1889 O O . SER A 1 257 ? 70.468 92.487 7.855 1.00 40.01 257 SER A O 1
ATOM 1892 N N . ASN A 1 258 ? 68.966 93.758 6.739 1.00 37.24 258 ASN A N 1
ATOM 1893 C CA . ASN A 1 258 ? 69.957 94.492 5.963 1.00 35.42 258 ASN A CA 1
ATOM 1894 C C . ASN A 1 258 ? 71.087 95.063 6.823 1.00 34.25 258 ASN A C 1
ATOM 1895 O O . ASN A 1 258 ? 72.260 94.772 6.585 1.00 36.11 258 ASN A O 1
ATOM 1900 N N . ALA A 1 259 ? 70.736 95.866 7.822 1.00 29.24 259 ALA A N 1
ATOM 1901 C CA . ALA A 1 259 ? 71.736 96.475 8.684 1.00 26.05 259 ALA A CA 1
ATOM 1902 C C . ALA A 1 259 ? 72.490 95.443 9.514 1.00 24.98 259 ALA A C 1
ATOM 1903 O O . ALA A 1 259 ? 73.702 95.563 9.722 1.00 23.04 259 ALA A O 1
ATOM 1905 N N . ILE A 1 260 ? 71.776 94.423 9.978 1.00 22.56 260 ILE A N 1
ATOM 1906 C CA . ILE A 1 260 ? 72.396 93.408 10.809 1.00 22.20 260 ILE A CA 1
ATOM 1907 C C . ILE A 1 260 ? 73.600 92.745 10.132 1.00 19.97 260 ILE A C 1
ATOM 1908 O O . ILE A 1 260 ? 74.654 92.599 10.743 1.00 17.64 260 ILE A O 1
ATOM 1913 N N . GLY A 1 261 ? 73.447 92.373 8.867 1.00 18.69 261 GLY A N 1
ATOM 1914 C CA . GLY A 1 261 ? 74.535 91.740 8.150 1.00 18.60 261 GLY A CA 1
ATOM 1915 C C . GLY A 1 261 ? 75.741 92.645 7.994 1.00 19.15 261 GLY A C 1
ATOM 1916 O O . GLY A 1 261 ? 76.885 92.181 8.079 1.00 18.63 261 GLY A O 1
ATOM 1917 N N . LEU A 1 262 ? 75.494 93.933 7.767 1.00 17.50 262 LEU A N 1
ATOM 1918 C CA . LEU A 1 262 ? 76.577 94.900 7.612 1.00 16.96 262 LEU A CA 1
ATOM 1919 C C . LEU A 1 262 ? 77.266 95.151 8.941 1.00 17.44 262 LEU A C 1
ATOM 1920 O O . LEU A 1 262 ? 78.490 95.122 9.030 1.00 20.22 262 LEU A O 1
ATOM 1925 N N . PHE A 1 263 ? 76.459 95.381 9.971 1.00 17.44 263 PHE A N 1
ATOM 1926 C CA . PHE A 1 263 ? 76.937 95.693 11.314 1.00 18.40 263 PHE A CA 1
ATOM 1927 C C . PHE A 1 263 ? 77.679 94.628 12.129 1.00 20.10 263 PHE A C 1
ATOM 1928 O O . PHE A 1 263 ? 78.778 94.872 12.610 1.00 21.38 263 PHE A O 1
ATOM 1936 N N . ALA A 1 264 ? 77.072 93.458 12.298 1.00 22.09 264 ALA A N 1
ATOM 1937 C CA . ALA A 1 264 ? 77.662 92.408 13.121 1.00 20.12 264 ALA A CA 1
ATOM 1938 C C . ALA A 1 264 ? 79.153 92.171 12.969 1.00 20.12 264 ALA A C 1
ATOM 1939 O O . ALA A 1 264 ? 79.838 91.958 13.950 1.00 23.06 264 ALA A O 1
ATOM 1941 N N . PRO A 1 265 ? 79.682 92.206 11.746 1.00 20.22 265 PRO A N 1
ATOM 1942 C CA . PRO A 1 265 ? 81.123 91.967 11.653 1.00 20.41 265 PRO A CA 1
ATOM 1943 C C . PRO A 1 265 ? 82.000 93.056 12.265 1.00 21.71 265 PRO A C 1
ATOM 1944 O O . PRO A 1 265 ? 83.215 92.896 12.362 1.00 22.26 265 PRO A O 1
ATOM 1948 N N . PHE A 1 266 ? 81.385 94.152 12.694 1.00 22.24 266 PHE A N 1
ATOM 1949 C CA . PHE A 1 266 ? 82.134 95.245 13.295 1.00 23.97 266 PHE A CA 1
ATOM 1950 C C . PHE A 1 266 ? 81.730 95.528 14.737 1.00 24.39 266 PHE A C 1
ATOM 1951 O O . PHE A 1 266 ? 82.556 95.949 15.547 1.00 25.01 266 PHE A O 1
ATOM 1959 N N . ALA A 1 267 ? 80.461 95.289 15.046 1.00 24.17 267 ALA A N 1
ATOM 1960 C CA . ALA A 1 267 ? 79.917 95.536 16.372 1.00 25.68 267 ALA A CA 1
ATOM 1961 C C . ALA A 1 267 ? 80.728 94.953 17.524 1.00 27.77 267 ALA A C 1
ATOM 1962 O O . ALA A 1 267 ? 80.982 95.645 18.510 1.00 30.93 267 ALA A O 1
ATOM 1964 N N . TYR A 1 268 ? 81.128 93.691 17.396 1.00 27.38 268 TYR A N 1
ATOM 1965 C CA . TYR A 1 268 ? 81.880 92.987 18.435 1.00 27.61 268 TYR A CA 1
ATOM 1966 C C . TYR A 1 268 ? 83.406 93.154 18.390 1.00 29.25 268 TYR A C 1
ATOM 1967 O O . TYR A 1 268 ? 84.133 92.463 19.110 1.00 28.77 268 TYR A O 1
ATOM 1976 N N . LEU A 1 269 ? 83.894 94.059 17.551 1.00 29.14 269 LEU A N 1
ATOM 1977 C CA . LEU A 1 269 ? 85.327 94.285 17.459 1.00 31.86 269 LEU A CA 1
ATOM 1978 C C . LEU A 1 269 ? 85.786 95.197 18.592 1.00 34.51 269 LEU A C 1
ATOM 1979 O O . LEU A 1 269 ? 84.981 95.887 19.214 1.00 34.24 269 LEU A O 1
ATOM 1984 N N . PRO A 1 270 ? 87.098 95.204 18.877 1.00 38.63 270 PRO A N 1
ATOM 1985 C CA . PRO A 1 270 ? 87.681 96.036 19.936 1.00 40.17 270 PRO A CA 1
ATOM 1986 C C . PRO A 1 270 ? 87.462 97.542 19.754 1.00 41.78 270 PRO A C 1
ATOM 1987 O O . PRO A 1 270 ? 86.942 98.000 18.732 1.00 41.10 270 PRO A O 1
ATOM 1991 N N . GLU A 1 271 ? 87.890 98.290 20.765 1.00 44.28 271 GLU A N 1
ATOM 1992 C CA . GLU A 1 271 ? 87.787 99.749 20.836 1.00 46.11 271 GLU A CA 1
ATOM 1993 C C . GLU A 1 271 ? 87.517 100.571 19.567 1.00 44.94 271 GLU A C 1
ATOM 1994 O O . GLU A 1 271 ? 86.412 101.094 19.381 1.00 45.25 271 GLU A O 1
ATOM 2000 N N . GLY A 1 272 ? 88.525 100.694 18.707 1.00 42.25 272 GLY A N 1
ATOM 2001 C CA . GLY A 1 272 ? 88.382 101.507 17.508 1.00 39.75 272 GLY A CA 1
ATOM 2002 C C . GLY A 1 272 ? 87.625 101.018 16.282 1.00 38.01 272 GLY A C 1
ATOM 2003 O O . GLY A 1 272 ? 88.034 101.318 15.163 1.00 38.15 272 GLY A O 1
ATOM 2004 N N . ARG A 1 273 ? 86.526 100.291 16.456 1.00 35.53 273 ARG A N 1
ATOM 2005 C CA . ARG A 1 273 ? 85.777 99.825 15.295 1.00 30.52 273 ARG A CA 1
ATOM 2006 C C . ARG A 1 273 ? 85.089 101.019 14.631 1.00 28.92 273 ARG A C 1
ATOM 2007 O O . ARG A 1 273 ? 84.977 102.093 15.231 1.00 26.14 273 ARG A O 1
ATOM 2015 N N . PRO A 1 274 ? 84.642 100.858 13.373 1.00 26.23 274 PRO A N 1
ATOM 2016 C CA . PRO A 1 274 ? 83.978 101.981 12.718 1.00 24.07 274 PRO A CA 1
ATOM 2017 C C . PRO A 1 274 ? 82.660 102.302 13.401 1.00 24.09 274 PRO A C 1
ATOM 2018 O O . PRO A 1 274 ? 82.072 101.459 14.077 1.00 22.76 274 PRO A O 1
ATOM 2022 N N . LYS A 1 275 ? 82.213 103.539 13.247 1.00 24.53 275 LYS A N 1
ATOM 2023 C CA . LYS A 1 275 ? 80.961 103.958 13.848 1.00 27.59 275 LYS A CA 1
ATOM 2024 C C . LYS A 1 275 ? 79.833 103.303 13.045 1.00 26.25 275 LYS A C 1
ATOM 2025 O O . LYS A 1 275 ? 79.914 103.203 11.818 1.00 25.85 275 LYS A O 1
ATOM 2031 N N . LEU A 1 276 ? 78.799 102.840 13.742 1.00 24.23 276 LEU A N 1
ATOM 2032 C CA . LEU A 1 276 ? 77.667 102.187 13.095 1.00 23.22 276 LEU A CA 1
ATOM 2033 C C . LEU A 1 276 ? 76.419 103.045 13.234 1.00 23.43 276 LEU A C 1
ATOM 2034 O O . LEU A 1 276 ? 76.052 103.448 14.337 1.00 24.01 276 LEU A O 1
ATOM 2039 N N . ILE A 1 277 ? 75.758 103.316 12.115 1.00 22.96 277 ILE A N 1
ATOM 2040 C CA . ILE A 1 277 ? 74.564 104.148 12.143 1.00 21.64 277 ILE A CA 1
ATOM 2041 C C . ILE A 1 277 ? 73.336 103.495 11.509 1.00 20.70 277 ILE A C 1
ATOM 2042 O O . ILE A 1 277 ? 73.262 103.321 10.292 1.00 21.12 277 ILE A O 1
ATOM 2047 N N . GLY A 1 278 ? 72.377 103.127 12.350 1.00 19.67 278 GLY A N 1
ATOM 2048 C CA . GLY A 1 278 ? 71.160 102.515 11.860 1.00 19.19 278 GLY A CA 1
ATOM 2049 C C . GLY A 1 278 ? 70.140 103.612 11.640 1.00 21.08 278 GLY A C 1
ATOM 2050 O O . GLY A 1 278 ? 69.850 104.386 12.557 1.00 21.68 278 GLY A O 1
ATOM 2051 N N . VAL A 1 279 ? 69.595 103.693 10.429 1.00 20.50 279 VAL A N 1
ATOM 2052 C CA . VAL A 1 279 ? 68.617 104.726 10.117 1.00 20.37 279 VAL A CA 1
ATOM 2053 C C . VAL A 1 279 ? 67.219 104.138 9.968 1.00 23.23 279 VAL A C 1
ATOM 2054 O O . VAL A 1 279 ? 66.970 103.294 9.118 1.00 21.38 279 VAL A O 1
ATOM 2058 N N . GLU A 1 280 ? 66.307 104.587 10.819 1.00 27.47 280 GLU A N 1
ATOM 2059 C CA . GLU A 1 280 ? 64.944 104.102 10.777 1.00 32.48 280 GLU A CA 1
ATOM 2060 C C . GLU A 1 280 ? 64.009 105.175 10.234 1.00 34.85 280 GLU A C 1
ATOM 2061 O O . GLU A 1 280 ? 64.411 106.329 10.044 1.00 34.42 280 GLU A O 1
ATOM 2067 N N . ALA A 1 281 ? 62.768 104.780 9.968 1.00 37.40 281 ALA A N 1
ATOM 2068 C CA . ALA A 1 281 ? 61.759 105.705 9.465 1.00 40.09 281 ALA A CA 1
ATOM 2069 C C . ALA A 1 281 ? 61.160 106.468 10.643 1.00 42.57 281 ALA A C 1
ATOM 2070 O O . ALA A 1 281 ? 60.896 105.888 11.703 1.00 43.16 281 ALA A O 1
ATOM 2072 N N . ALA A 1 282 ? 60.955 107.768 10.460 1.00 45.32 282 ALA A N 1
ATOM 2073 C CA . ALA A 1 282 ? 60.386 108.593 11.513 1.00 48.12 282 ALA A CA 1
ATOM 2074 C C . ALA A 1 282 ? 59.050 108.002 11.949 1.00 50.59 282 ALA A C 1
ATOM 2075 O O . ALA A 1 282 ? 58.182 107.731 11.119 1.00 51.37 282 ALA A O 1
ATOM 2077 N N . GLY A 1 283 ? 58.901 107.776 13.250 1.00 52.70 283 GLY A N 1
ATOM 2078 C CA . GLY A 1 283 ? 57.658 107.233 13.761 1.00 56.07 283 GLY A CA 1
ATOM 2079 C C . GLY A 1 283 ? 56.582 108.278 13.562 1.00 58.63 283 GLY A C 1
ATOM 2080 O O . GLY A 1 283 ? 56.740 109.415 14.004 1.00 59.03 283 GLY A O 1
ATOM 2081 N N . GLU A 1 284 ? 55.494 107.905 12.894 1.00 61.21 284 GLU A N 1
ATOM 2082 C CA . GLU A 1 284 ? 54.401 108.837 12.623 1.00 63.21 284 GLU A CA 1
ATOM 2083 C C . GLU A 1 284 ? 53.920 109.542 13.886 1.00 63.25 284 GLU A C 1
ATOM 2084 O O . GLU A 1 284 ? 53.297 108.932 14.757 1.00 62.04 284 GLU A O 1
ATOM 2090 N N . GLY A 1 285 ? 54.215 110.838 13.967 1.00 63.82 285 GLY A N 1
ATOM 2091 C CA . GLY A 1 285 ? 53.828 111.624 15.123 1.00 63.06 285 GLY A CA 1
ATOM 2092 C C . GLY A 1 285 ? 55.004 111.790 16.064 1.00 62.55 285 GLY A C 1
ATOM 2093 O O . GLY A 1 285 ? 54.852 112.278 17.189 1.00 62.69 285 GLY A O 1
ATOM 2094 N N . LEU A 1 286 ? 56.182 111.380 15.596 1.00 61.57 286 LEU A N 1
ATOM 2095 C CA . LEU A 1 286 ? 57.407 111.468 16.388 1.00 60.19 286 LEU A CA 1
ATOM 2096 C C . LEU A 1 286 ? 58.547 112.171 15.659 1.00 58.51 286 LEU A C 1
ATOM 2097 O O . LEU A 1 286 ? 58.486 112.404 14.451 1.00 58.00 286 LEU A O 1
ATOM 2102 N N . SER A 1 287 ? 59.592 112.493 16.414 1.00 57.31 287 SER A N 1
ATOM 2103 C CA . SER A 1 287 ? 60.764 113.168 15.880 1.00 55.79 287 SER A CA 1
ATOM 2104 C C . SER A 1 287 ? 61.863 112.166 15.537 1.00 55.21 287 SER A C 1
ATOM 2105 O O . SER A 1 287 ? 62.805 112.484 14.808 1.00 56.31 287 SER A O 1
ATOM 2108 N N . THR A 1 288 ? 61.739 110.955 16.071 1.00 53.99 288 THR A N 1
ATOM 2109 C CA . THR A 1 288 ? 62.719 109.901 15.829 1.00 52.35 288 THR A CA 1
ATOM 2110 C C . THR A 1 288 ? 61.992 108.612 15.498 1.00 51.13 288 THR A C 1
ATOM 2111 O O . THR A 1 288 ? 60.774 108.606 15.347 1.00 50.62 288 THR A O 1
ATOM 2115 N N . GLY A 1 289 ? 62.746 107.522 15.390 1.00 50.27 289 GLY A N 1
ATOM 2116 C CA . GLY A 1 289 ? 62.147 106.234 15.085 1.00 47.55 289 GLY A CA 1
ATOM 2117 C C . GLY A 1 289 ? 61.675 105.563 16.356 1.00 46.10 289 GLY A C 1
ATOM 2118 O O . GLY A 1 289 ? 62.006 106.015 17.456 1.00 45.45 289 GLY A O 1
ATOM 2119 N N . ARG A 1 290 ? 60.902 104.491 16.213 1.00 44.75 290 ARG A N 1
ATOM 2120 C CA . ARG A 1 290 ? 60.382 103.764 17.364 1.00 44.58 290 ARG A CA 1
ATOM 2121 C C . ARG A 1 290 ? 61.502 103.224 18.254 1.00 43.16 290 ARG A C 1
ATOM 2122 O O . ARG A 1 290 ? 61.408 103.293 19.481 1.00 42.92 290 ARG A O 1
ATOM 2130 N N . HIS A 1 291 ? 62.559 102.702 17.632 1.00 41.39 291 HIS A N 1
ATOM 2131 C CA . HIS A 1 291 ? 63.695 102.144 18.362 1.00 39.57 291 HIS A CA 1
ATOM 2132 C C . HIS A 1 291 ? 64.355 103.206 19.241 1.00 39.58 291 HIS A C 1
ATOM 2133 O O . HIS A 1 291 ? 64.450 103.046 20.456 1.00 39.99 291 HIS A O 1
ATOM 2140 N N . ALA A 1 292 ? 64.810 104.290 18.622 1.00 39.42 292 ALA A N 1
ATOM 2141 C CA . ALA A 1 292 ? 65.448 105.380 19.350 1.00 38.57 292 ALA A CA 1
ATOM 2142 C C . ALA A 1 292 ? 64.520 105.875 20.459 1.00 38.76 292 ALA A C 1
ATOM 2143 O O . ALA A 1 292 ? 64.954 106.100 21.595 1.00 38.74 292 ALA A O 1
ATOM 2145 N N . ALA A 1 293 ? 63.242 106.037 20.119 1.00 38.26 293 ALA A N 1
ATOM 2146 C CA . ALA A 1 293 ? 62.234 106.500 21.067 1.00 38.30 293 ALA A CA 1
ATOM 2147 C C . ALA A 1 293 ? 62.122 105.550 22.256 1.00 38.91 293 ALA A C 1
ATOM 2148 O O . ALA A 1 293 ? 61.956 105.982 23.393 1.00 39.89 293 ALA A O 1
ATOM 2150 N N . SER A 1 294 ? 62.208 104.254 21.992 1.00 39.38 294 SER A N 1
ATOM 2151 C CA . SER A 1 294 ? 62.126 103.261 23.054 1.00 40.47 294 SER A CA 1
ATOM 2152 C C . SER A 1 294 ? 63.384 103.315 23.901 1.00 40.53 294 SER A C 1
ATOM 2153 O O . SER A 1 294 ? 63.330 103.136 25.120 1.00 40.13 294 SER A O 1
ATOM 2156 N N . ILE A 1 295 ? 64.517 103.558 23.244 1.00 40.91 295 ILE A N 1
ATOM 2157 C CA . ILE A 1 295 ? 65.805 103.635 23.932 1.00 40.64 295 ILE A CA 1
ATOM 2158 C C . ILE A 1 295 ? 65.815 104.795 24.917 1.00 40.54 295 ILE A C 1
ATOM 2159 O O . ILE A 1 295 ? 66.252 104.636 26.056 1.00 41.91 295 ILE A O 1
ATOM 2164 N N . GLY A 1 296 ? 65.333 105.956 24.473 1.00 39.86 296 GLY A N 1
ATOM 2165 C CA . GLY A 1 296 ? 65.297 107.126 25.334 1.00 39.82 296 GLY A CA 1
ATOM 2166 C C . GLY A 1 296 ? 64.306 106.996 26.479 1.00 40.83 296 GLY A C 1
ATOM 2167 O O . GLY A 1 296 ? 64.593 107.411 27.606 1.00 42.11 296 GLY A O 1
ATOM 2168 N N . ALA A 1 297 ? 63.142 106.416 26.191 1.00 39.91 297 ALA A N 1
ATOM 2169 C CA . ALA A 1 297 ? 62.087 106.224 27.185 1.00 38.90 297 ALA A CA 1
ATOM 2170 C C . ALA A 1 297 ? 62.337 104.996 28.050 1.00 39.03 297 ALA A C 1
ATOM 2171 O O . ALA A 1 297 ? 61.713 104.832 29.097 1.00 39.20 297 ALA A O 1
ATOM 2173 N N . GLY A 1 298 ? 63.242 104.130 27.604 1.00 38.61 298 GLY A N 1
ATOM 2174 C CA . GLY A 1 298 ? 63.552 102.929 28.356 1.00 36.84 298 GLY A CA 1
ATOM 2175 C C . GLY A 1 298 ? 62.413 101.930 28.368 1.00 36.60 298 GLY A C 1
ATOM 2176 O O . GLY A 1 298 ? 62.276 101.143 29.305 1.00 34.71 298 GLY A O 1
ATOM 2177 N N . LYS A 1 299 ? 61.587 101.960 27.327 1.00 37.05 299 LYS A N 1
ATOM 2178 C CA . LYS A 1 299 ? 60.461 101.038 27.236 1.00 37.92 299 LYS A CA 1
ATOM 2179 C C . LYS A 1 299 ? 60.868 99.785 26.479 1.00 37.95 299 LYS A C 1
ATOM 2180 O O . LYS A 1 299 ? 61.356 99.858 25.353 1.00 37.90 299 LYS A O 1
ATOM 2186 N N . ARG A 1 300 ? 60.669 98.637 27.119 1.00 37.77 300 ARG A N 1
ATOM 2187 C CA . ARG A 1 300 ? 61.012 97.350 26.537 1.00 36.32 300 ARG A CA 1
ATOM 2188 C C . ARG A 1 300 ? 59.818 96.413 26.663 1.00 37.14 300 ARG A C 1
ATOM 2189 O O . ARG A 1 300 ? 58.933 96.634 27.490 1.00 38.26 300 ARG A O 1
ATOM 2197 N N . GLY A 1 301 ? 59.803 95.366 25.843 1.00 36.86 301 GLY A N 1
ATOM 2198 C CA . GLY A 1 301 ? 58.716 94.407 25.872 1.00 33.69 301 GLY A CA 1
ATOM 2199 C C . GLY A 1 301 ? 59.016 93.231 24.968 1.00 34.66 301 GLY A C 1
ATOM 2200 O O . GLY A 1 301 ? 60.071 93.180 24.332 1.00 33.55 301 GLY A O 1
ATOM 2201 N N . VAL A 1 302 ? 58.091 92.281 24.904 1.00 33.66 302 VAL A N 1
ATOM 2202 C CA . VAL A 1 302 ? 58.294 91.112 24.068 1.00 34.17 302 VAL A CA 1
ATOM 2203 C C . VAL A 1 302 ? 57.521 91.204 22.761 1.00 33.88 302 VAL A C 1
ATOM 2204 O O . VAL A 1 302 ? 56.393 91.690 22.718 1.00 34.13 302 VAL A O 1
ATOM 2208 N N . LEU A 1 303 ? 58.157 90.740 21.695 1.00 32.86 303 LEU A N 1
ATOM 2209 C CA . LEU A 1 303 ? 57.567 90.743 20.364 1.00 33.27 303 LEU A CA 1
ATOM 2210 C C . LEU A 1 303 ? 58.081 89.495 19.655 1.00 32.76 303 LEU A C 1
ATOM 2211 O O . LEU A 1 303 ? 59.286 89.256 19.617 1.00 31.92 303 LEU A O 1
ATOM 2216 N N . HIS A 1 304 ? 57.171 88.698 19.105 1.00 34.01 304 HIS A N 1
ATOM 2217 C CA . HIS A 1 304 ? 57.560 87.462 18.434 1.00 35.39 304 HIS A CA 1
ATOM 2218 C C . HIS A 1 304 ? 58.543 86.682 19.315 1.00 34.73 304 HIS A C 1
ATOM 2219 O O . HIS A 1 304 ? 59.609 86.257 18.861 1.00 33.10 304 HIS A O 1
ATOM 2226 N N . GLY A 1 305 ? 58.168 86.517 20.583 1.00 34.92 305 GLY A N 1
ATOM 2227 C CA . GLY A 1 305 ? 58.986 85.788 21.538 1.00 33.95 305 GLY A CA 1
ATOM 2228 C C . GLY A 1 305 ? 60.385 86.335 21.701 1.00 33.23 305 GLY A C 1
ATOM 2229 O O . GLY A 1 305 ? 61.311 85.598 22.038 1.00 32.42 305 GLY A O 1
ATOM 2230 N N . SER A 1 306 ? 60.542 87.634 21.474 1.00 33.14 306 SER A N 1
ATOM 2231 C CA . SER A 1 306 ? 61.848 88.261 21.578 1.00 31.66 306 SER A CA 1
ATOM 2232 C C . SER A 1 306 ? 61.793 89.519 22.431 1.00 31.09 306 SER A C 1
ATOM 2233 O O . SER A 1 306 ? 61.101 90.474 22.087 1.00 30.45 306 SER A O 1
ATOM 2236 N N . TYR A 1 307 ? 62.516 89.513 23.551 1.00 32.68 307 TYR A N 1
ATOM 2237 C CA . TYR A 1 307 ? 62.559 90.678 24.432 1.00 33.64 307 TYR A CA 1
ATOM 2238 C C . TYR A 1 307 ? 63.449 91.718 23.752 1.00 34.69 307 TYR A C 1
ATOM 2239 O O . TYR A 1 307 ? 64.565 91.406 23.310 1.00 33.99 307 TYR A O 1
ATOM 2256 N N . TYR A 1 309 ? 63.638 96.426 22.716 1.00 36.35 309 TYR A N 1
ATOM 2257 C CA . TYR A 1 309 ? 63.078 97.764 22.875 1.00 34.95 309 TYR A CA 1
ATOM 2258 C C . TYR A 1 309 ? 61.789 97.776 22.067 1.00 36.01 309 TYR A C 1
ATOM 2259 O O . TYR A 1 309 ? 61.774 97.385 20.897 1.00 36.08 309 TYR A O 1
ATOM 2268 N N . LEU A 1 310 ? 60.711 98.218 22.706 1.00 38.41 310 LEU A N 1
ATOM 2269 C CA . LEU A 1 310 ? 59.388 98.254 22.093 1.00 40.94 310 LEU A CA 1
ATOM 2270 C C . LEU A 1 310 ? 58.645 99.523 22.484 1.00 42.61 310 LEU A C 1
ATOM 2271 O O . LEU A 1 310 ? 58.407 99.781 23.664 1.00 42.46 310 LEU A O 1
ATOM 2276 N N . LEU A 1 311 ? 58.289 100.321 21.489 1.00 46.10 311 LEU A N 1
ATOM 2277 C CA . LEU A 1 311 ? 57.561 101.551 21.743 1.00 49.93 311 LEU A CA 1
ATOM 2278 C C . LEU A 1 311 ? 56.096 101.144 21.895 1.00 52.64 311 LEU A C 1
ATOM 2279 O O . LEU A 1 311 ? 55.262 101.449 21.041 1.00 54.07 311 LEU A O 1
ATOM 2284 N N . TYR A 1 312 ? 55.786 100.434 22.977 1.00 55.36 312 TYR A N 1
ATOM 2285 C CA . TYR A 1 312 ? 54.419 99.977 23.212 1.00 57.80 312 TYR A CA 1
ATOM 2286 C C . TYR A 1 312 ? 53.521 101.097 23.738 1.00 58.11 312 TYR A C 1
ATOM 2287 O O . TYR A 1 312 ? 52.325 101.139 23.447 1.00 57.87 312 TYR A O 1
ATOM 2296 N N . ASP A 1 329 ? 58.810 100.217 8.319 1.00 63.54 329 ASP A N 1
ATOM 2297 C CA . ASP A 1 329 ? 58.142 100.342 9.609 1.00 64.37 329 ASP A CA 1
ATOM 2298 C C . ASP A 1 329 ? 57.809 98.991 10.236 1.00 63.46 329 ASP A C 1
ATOM 2299 O O . ASP A 1 329 ? 57.388 98.057 9.552 1.00 63.20 329 ASP A O 1
ATOM 2304 N N . TYR A 1 330 ? 57.994 98.906 11.551 1.00 62.52 330 TYR A N 1
ATOM 2305 C CA . TYR A 1 330 ? 57.737 97.681 12.303 1.00 61.18 330 TYR A CA 1
ATOM 2306 C C . TYR A 1 330 ? 57.543 98.058 13.773 1.00 58.79 330 TYR A C 1
ATOM 2307 O O . TYR A 1 330 ? 58.051 99.082 14.230 1.00 59.65 330 TYR A O 1
ATOM 2316 N N . PRO A 1 331 ? 56.804 97.240 14.534 1.00 56.38 331 PRO A N 1
ATOM 2317 C CA . PRO A 1 331 ? 56.602 97.569 15.949 1.00 53.76 331 PRO A CA 1
ATOM 2318 C C . PRO A 1 331 ? 57.927 97.498 16.720 1.00 51.78 331 PRO A C 1
ATOM 2319 O O . PRO A 1 331 ? 58.081 98.097 17.793 1.00 51.24 331 PRO A O 1
ATOM 2323 N N . GLY A 1 332 ? 58.884 96.767 16.151 1.00 48.37 332 GLY A N 1
ATOM 2324 C CA . GLY A 1 332 ? 60.184 96.624 16.776 1.00 42.45 332 GLY A CA 1
ATOM 2325 C C . GLY A 1 332 ? 61.300 96.406 15.773 1.00 38.76 332 GLY A C 1
ATOM 2326 O O . GLY A 1 332 ? 61.051 96.147 14.598 1.00 40.15 332 GLY A O 1
ATOM 2327 N N . VAL A 1 333 ? 62.538 96.504 16.238 1.00 34.30 333 VAL A N 1
ATOM 2328 C CA . VAL A 1 333 ? 63.689 96.329 15.363 1.00 31.08 333 VAL A CA 1
ATOM 2329 C C . VAL A 1 333 ? 64.587 95.131 15.726 1.00 27.03 333 VAL A C 1
ATOM 2330 O O . VAL A 1 333 ? 65.524 94.803 15.002 1.00 27.26 333 VAL A O 1
ATOM 2334 N N . GLY A 1 334 ? 64.289 94.468 16.837 1.00 24.25 334 GLY A N 1
ATOM 2335 C CA . GLY A 1 334 ? 65.064 93.300 17.210 1.00 22.55 334 GLY A CA 1
ATOM 2336 C C . GLY A 1 334 ? 65.914 93.370 18.461 1.00 21.46 334 GLY A C 1
ATOM 2337 O O . GLY A 1 334 ? 66.258 94.454 18.932 1.00 22.48 334 GLY A O 1
ATOM 2338 N N . PRO A 1 335 ? 66.280 92.207 19.022 1.00 20.30 335 PRO A N 1
ATOM 2339 C CA . PRO A 1 335 ? 67.101 92.155 20.234 1.00 19.37 335 PRO A CA 1
ATOM 2340 C C . PRO A 1 335 ? 68.566 92.544 20.048 1.00 19.00 335 PRO A C 1
ATOM 2341 O O . PRO A 1 335 ? 69.138 93.247 20.884 1.00 18.08 335 PRO A O 1
ATOM 2345 N N . GLU A 1 336 ? 69.181 92.103 18.957 1.00 18.69 336 GLU A N 1
ATOM 2346 C CA . GLU A 1 336 ? 70.585 92.429 18.742 1.00 18.88 336 GLU A CA 1
ATOM 2347 C C . GLU A 1 336 ? 70.806 93.928 18.527 1.00 18.80 336 GLU A C 1
ATOM 2348 O O . GLU A 1 336 ? 71.852 94.469 18.900 1.00 19.01 336 GLU A O 1
ATOM 2354 N N . HIS A 1 337 ? 69.828 94.597 17.925 1.00 18.19 337 HIS A N 1
ATOM 2355 C CA . HIS A 1 337 ? 69.944 96.033 17.700 1.00 19.84 337 HIS A CA 1
ATOM 2356 C C . HIS A 1 337 ? 69.750 96.724 19.035 1.00 19.03 337 HIS A C 1
ATOM 2357 O O . HIS A 1 337 ? 70.307 97.792 19.276 1.00 21.41 337 HIS A O 1
ATOM 2364 N N . SER A 1 338 ? 68.951 96.108 19.899 1.00 18.67 338 SER A N 1
ATOM 2365 C CA . SER A 1 338 ? 68.707 96.657 21.226 1.00 18.94 338 SER A CA 1
ATOM 2366 C C . SER A 1 338 ? 70.012 96.560 22.015 1.00 18.91 338 SER A C 1
ATOM 2367 O O . SER A 1 338 ? 70.385 97.478 22.756 1.00 19.46 338 SER A O 1
ATOM 2370 N N . TYR A 1 339 ? 70.700 95.438 21.859 1.00 16.06 339 TYR A N 1
ATOM 2371 C CA . TYR A 1 339 ? 71.961 95.249 22.542 1.00 18.40 339 TYR A CA 1
ATOM 2372 C C . TYR A 1 339 ? 72.983 96.275 22.019 1.00 20.08 339 TYR A C 1
ATOM 2373 O O . TYR A 1 339 ? 73.699 96.907 22.808 1.00 22.82 339 TYR A O 1
ATOM 2382 N N . TYR A 1 340 ? 73.035 96.451 20.699 1.00 18.42 340 TYR A N 1
ATOM 2383 C CA . TYR A 1 340 ? 73.966 97.395 20.084 1.00 18.93 340 TYR A CA 1
ATOM 2384 C C . TYR A 1 340 ? 73.821 98.800 20.652 1.00 20.41 340 TYR A C 1
ATOM 2385 O O . TYR A 1 340 ? 74.807 99.511 20.842 1.00 20.05 340 TYR A O 1
ATOM 2394 N N . ALA A 1 341 ? 72.584 99.195 20.913 1.00 21.20 341 ALA A N 1
ATOM 2395 C CA . ALA A 1 341 ? 72.317 100.516 21.441 1.00 22.42 341 ALA A CA 1
ATOM 2396 C C . ALA A 1 341 ? 72.917 100.675 22.831 1.00 23.60 341 ALA A C 1
ATOM 2397 O O . ALA A 1 341 ? 73.620 101.654 23.106 1.00 25.42 341 ALA A O 1
ATOM 2399 N N . ASP A 1 342 ? 72.642 99.717 23.708 1.00 22.55 342 ASP A N 1
ATOM 2400 C CA . ASP A 1 342 ? 73.156 99.782 25.069 1.00 21.88 342 ASP A CA 1
ATOM 2401 C C . ASP A 1 342 ? 74.676 99.589 25.113 1.00 22.35 342 ASP A C 1
ATOM 2402 O O . ASP A 1 342 ? 75.364 100.198 25.926 1.00 21.05 342 ASP A O 1
ATOM 2407 N N . ALA A 1 343 ? 75.206 98.753 24.230 1.00 22.65 343 ALA A N 1
ATOM 2408 C CA . ALA A 1 343 ? 76.642 98.523 24.204 1.00 22.24 343 ALA A CA 1
ATOM 2409 C C . ALA A 1 343 ? 77.368 99.740 23.619 1.00 23.08 343 ALA A C 1
ATOM 2410 O O . ALA A 1 343 ? 78.591 99.872 23.743 1.00 24.01 343 ALA A O 1
ATOM 2412 N N . GLY A 1 344 ? 76.607 100.620 22.975 1.00 22.45 344 GLY A N 1
ATOM 2413 C CA . GLY A 1 344 ? 77.173 101.818 22.388 1.00 22.39 344 GLY A CA 1
ATOM 2414 C C . GLY A 1 344 ? 77.939 101.604 21.096 1.00 25.51 344 GLY A C 1
ATOM 2415 O O . GLY A 1 344 ? 78.711 102.471 20.687 1.00 26.09 344 GLY A O 1
ATOM 2416 N N . VAL A 1 345 ? 77.740 100.464 20.439 1.00 25.69 345 VAL A N 1
ATOM 2417 C CA . VAL A 1 345 ? 78.447 100.201 19.192 1.00 24.90 345 VAL A CA 1
ATOM 2418 C C . VAL A 1 345 ? 77.715 100.727 17.967 1.00 25.02 345 VAL A C 1
ATOM 2419 O O . VAL A 1 345 ? 78.276 100.762 16.865 1.00 24.94 345 VAL A O 1
ATOM 2423 N N . ALA A 1 346 ? 76.472 101.152 18.158 1.00 23.31 346 ALA A N 1
ATOM 2424 C CA . ALA A 1 346 ? 75.680 101.682 17.056 1.00 23.61 346 ALA A CA 1
ATOM 2425 C C . ALA A 1 346 ? 74.668 102.712 17.540 1.00 25.54 346 ALA A C 1
ATOM 2426 O O . ALA A 1 346 ? 74.039 102.524 18.585 1.00 26.43 346 ALA A O 1
ATOM 2428 N N . GLU A 1 347 ? 74.513 103.801 16.789 1.00 25.23 347 GLU A N 1
ATOM 2429 C CA . GLU A 1 347 ? 73.548 104.828 17.154 1.00 28.26 347 GLU A CA 1
ATOM 2430 C C . GLU A 1 347 ? 72.403 104.764 16.156 1.00 27.79 347 GLU A C 1
ATOM 2431 O O . GLU A 1 347 ? 72.621 104.405 15.002 1.00 29.74 347 GLU A O 1
ATOM 2437 N N . TYR A 1 348 ? 71.191 105.105 16.592 1.00 26.25 348 TYR A N 1
ATOM 2438 C CA . TYR A 1 348 ? 70.029 105.054 15.708 1.00 26.39 348 TYR A CA 1
ATOM 2439 C C . TYR A 1 348 ? 69.380 106.397 15.430 1.00 27.92 348 TYR A C 1
ATOM 2440 O O . TYR A 1 348 ? 68.952 107.104 16.342 1.00 30.38 348 TYR A O 1
ATOM 2449 N N . ALA A 1 349 ? 69.313 106.743 14.151 1.00 28.73 349 ALA A N 1
ATOM 2450 C CA . ALA A 1 349 ? 68.731 108.006 13.728 1.00 29.72 349 ALA A CA 1
ATOM 2451 C C . ALA A 1 349 ? 67.520 107.770 12.844 1.00 29.33 349 ALA A C 1
ATOM 2452 O O . ALA A 1 349 ? 67.208 106.634 12.487 1.00 31.11 349 ALA A O 1
ATOM 2454 N N . SER A 1 350 ? 66.835 108.850 12.492 1.00 28.59 350 SER A N 1
ATOM 2455 C CA . SER A 1 350 ? 65.662 108.746 11.643 1.00 29.58 350 SER A CA 1
ATOM 2456 C C . SER A 1 350 ? 65.623 109.863 10.624 1.00 29.21 350 SER A C 1
ATOM 2457 O O . SER A 1 350 ? 66.369 110.834 10.716 1.00 30.08 350 SER A O 1
ATOM 2460 N N . VAL A 1 351 ? 64.753 109.703 9.638 1.00 29.33 351 VAL A N 1
ATOM 2461 C CA . VAL A 1 351 ? 64.566 110.700 8.596 1.00 28.89 351 VAL A CA 1
ATOM 2462 C C . VAL A 1 351 ? 63.090 110.686 8.242 1.00 29.62 351 VAL A C 1
ATOM 2463 O O . VAL A 1 351 ? 62.407 109.676 8.423 1.00 29.85 351 VAL A O 1
ATOM 2467 N N . THR A 1 352 ? 62.595 111.811 7.749 1.00 29.66 352 THR A N 1
ATOM 2468 C CA . THR A 1 352 ? 61.193 111.921 7.389 1.00 30.72 352 THR A CA 1
ATOM 2469 C C . THR A 1 352 ? 60.917 111.250 6.051 1.00 32.19 352 THR A C 1
ATOM 2470 O O . THR A 1 352 ? 61.837 110.977 5.284 1.00 32.83 352 THR A O 1
ATOM 2474 N N . ASP A 1 353 ? 59.650 110.965 5.779 1.00 33.91 353 ASP A N 1
ATOM 2475 C CA . ASP A 1 353 ? 59.289 110.354 4.510 1.00 35.65 353 ASP A CA 1
ATOM 2476 C C . ASP A 1 353 ? 59.808 111.219 3.369 1.00 34.32 353 ASP A C 1
ATOM 2477 O O . ASP A 1 353 ? 60.248 110.704 2.345 1.00 34.39 353 ASP A O 1
ATOM 2482 N N . GLU A 1 354 ? 59.761 112.536 3.548 1.00 33.59 354 GLU A N 1
ATOM 2483 C CA . GLU A 1 354 ? 60.217 113.437 2.501 1.00 34.02 354 GLU A CA 1
ATOM 2484 C C . GLU A 1 354 ? 61.717 113.384 2.290 1.00 32.37 354 GLU A C 1
ATOM 2485 O O . GLU A 1 354 ? 62.175 113.414 1.151 1.00 32.45 354 GLU A O 1
ATOM 2491 N N . GLU A 1 355 ? 62.484 113.312 3.374 1.00 29.85 355 GLU A N 1
ATOM 2492 C CA . GLU A 1 355 ? 63.932 113.256 3.243 1.00 29.06 355 GLU A CA 1
ATOM 2493 C C . GLU A 1 355 ? 64.357 111.980 2.521 1.00 29.35 355 GLU A C 1
ATOM 2494 O O . GLU A 1 355 ? 65.360 111.970 1.799 1.00 28.82 355 GLU A O 1
ATOM 2500 N N . ALA A 1 356 ? 63.588 110.910 2.703 1.00 27.52 356 ALA A N 1
ATOM 2501 C CA . ALA A 1 356 ? 63.894 109.642 2.055 1.00 28.74 356 ALA A CA 1
ATOM 2502 C C . ALA A 1 356 ? 63.670 109.742 0.543 1.00 29.47 356 ALA A C 1
ATOM 2503 O O . ALA A 1 356 ? 64.442 109.190 -0.246 1.00 28.36 356 ALA A O 1
ATOM 2505 N N . LEU A 1 357 ? 62.612 110.442 0.144 1.00 30.00 357 LEU A N 1
ATOM 2506 C CA . LEU A 1 357 ? 62.309 110.613 -1.273 1.00 30.76 357 LEU A CA 1
ATOM 2507 C C . LEU A 1 357 ? 63.394 111.478 -1.888 1.00 30.56 357 LEU A C 1
ATOM 2508 O O . LEU A 1 357 ? 63.764 111.298 -3.048 1.00 28.87 357 LEU A O 1
ATOM 2513 N N . GLU A 1 358 ? 63.905 112.416 -1.095 1.00 30.86 358 GLU A N 1
ATOM 2514 C CA . GLU A 1 358 ? 64.963 113.299 -1.558 1.00 32.12 358 GLU A CA 1
ATOM 2515 C C . GLU A 1 358 ? 66.212 112.449 -1.791 1.00 30.17 358 GLU A C 1
ATOM 2516 O O . GLU A 1 358 ? 66.993 112.713 -2.699 1.00 31.58 358 GLU A O 1
ATOM 2522 N N . GLY A 1 359 ? 66.392 111.422 -0.965 1.00 28.34 359 GLY A N 1
ATOM 2523 C CA . GLY A 1 359 ? 67.558 110.562 -1.103 1.00 25.63 359 GLY A CA 1
ATOM 2524 C C . GLY A 1 359 ? 67.402 109.641 -2.293 1.00 21.91 359 GLY A C 1
ATOM 2525 O O . GLY A 1 359 ? 68.353 109.326 -2.994 1.00 18.94 359 GLY A O 1
ATOM 2526 N N . PHE A 1 360 ? 66.166 109.221 -2.507 1.00 20.79 360 PHE A N 1
ATOM 2527 C CA . PHE A 1 360 ? 65.808 108.342 -3.600 1.00 21.55 360 PHE A CA 1
ATOM 2528 C C . PHE A 1 360 ? 66.134 109.012 -4.927 1.00 23.01 360 PHE A C 1
ATOM 2529 O O . PHE A 1 360 ? 66.859 108.459 -5.754 1.00 23.33 360 PHE A O 1
ATOM 2537 N N . LYS A 1 361 ? 65.606 110.215 -5.116 1.00 23.91 361 LYS A N 1
ATOM 2538 C CA . LYS A 1 361 ? 65.837 110.969 -6.338 1.00 25.97 361 LYS A CA 1
ATOM 2539 C C . LYS A 1 361 ? 67.312 111.328 -6.528 1.00 25.90 361 LYS A C 1
ATOM 2540 O O . LYS A 1 361 ? 67.818 111.348 -7.652 1.00 25.70 361 LYS A O 1
ATOM 2546 N N . LEU A 1 362 ? 67.998 111.600 -5.421 1.00 24.43 362 LEU A N 1
ATOM 2547 C CA . LEU A 1 362 ? 69.401 111.987 -5.457 1.00 22.77 362 LEU A CA 1
ATOM 2548 C C . LEU A 1 362 ? 70.349 110.936 -6.022 1.00 23.01 362 LEU A C 1
ATOM 2549 O O . LEU A 1 362 ? 71.127 111.217 -6.938 1.00 21.62 362 LEU A O 1
ATOM 2554 N N . LEU A 1 363 ? 70.287 109.728 -5.476 1.00 23.27 363 LEU A N 1
ATOM 2555 C CA . LEU A 1 363 ? 71.165 108.657 -5.924 1.00 23.76 363 LEU A CA 1
ATOM 2556 C C . LEU A 1 363 ? 70.964 108.355 -7.401 1.00 25.21 363 LEU A C 1
ATOM 2557 O O . LEU A 1 363 ? 71.933 108.207 -8.142 1.00 27.20 363 LEU A O 1
ATOM 2562 N N . ALA A 1 364 ? 69.705 108.283 -7.825 1.00 24.81 364 ALA A N 1
ATOM 2563 C CA . ALA A 1 364 ? 69.367 107.989 -9.215 1.00 25.13 364 ALA A CA 1
ATOM 2564 C C . ALA A 1 364 ? 69.937 109.015 -10.170 1.00 24.00 364 ALA A C 1
ATOM 2565 O O . ALA A 1 364 ? 70.506 108.685 -11.199 1.00 24.00 364 ALA A O 1
ATOM 2567 N N . ARG A 1 365 ? 69.779 110.271 -9.809 1.00 25.81 365 ARG A N 1
ATOM 2568 C CA . ARG A 1 365 ? 70.254 111.375 -10.619 1.00 27.49 365 ARG A CA 1
ATOM 2569 C C . ARG A 1 365 ? 71.787 111.483 -10.722 1.00 26.88 365 ARG A C 1
ATOM 2570 O O . ARG A 1 365 ? 72.322 111.721 -11.805 1.00 27.99 365 ARG A O 1
ATOM 2578 N N . LEU A 1 366 ? 72.485 111.300 -9.604 1.00 24.52 366 LEU A N 1
ATOM 2579 C CA . LEU A 1 366 ? 73.946 111.413 -9.570 1.00 23.91 366 LEU A CA 1
ATOM 2580 C C . LEU A 1 366 ? 74.749 110.156 -9.896 1.00 23.97 366 LEU A C 1
ATOM 2581 O O . LEU A 1 366 ? 75.841 110.246 -10.466 1.00 23.78 366 LEU A O 1
ATOM 2586 N N . GLU A 1 367 ? 74.222 108.995 -9.521 1.00 22.04 367 GLU A N 1
ATOM 2587 C CA . GLU A 1 367 ? 74.925 107.740 -9.740 1.00 21.29 367 GLU A CA 1
ATOM 2588 C C . GLU A 1 367 ? 74.262 106.824 -10.751 1.00 20.75 367 GLU A C 1
ATOM 2589 O O . GLU A 1 367 ? 74.860 105.836 -11.177 1.00 20.81 367 GLU A O 1
ATOM 2595 N N . GLY A 1 368 ? 73.031 107.140 -11.138 1.00 19.20 368 GLY A N 1
ATOM 2596 C CA . GLY A 1 368 ? 72.348 106.285 -12.090 1.00 18.27 368 GLY A CA 1
ATOM 2597 C C . GLY A 1 368 ? 71.975 104.967 -11.435 1.00 19.12 368 GLY A C 1
ATOM 2598 O O . GLY A 1 368 ? 72.035 103.906 -12.051 1.00 17.66 368 GLY A O 1
ATOM 2599 N N . ILE A 1 369 ? 71.613 105.041 -10.159 1.00 18.74 369 ILE A N 1
ATOM 2600 C CA . ILE A 1 369 ? 71.200 103.873 -9.404 1.00 18.99 369 ILE A CA 1
ATOM 2601 C C . ILE A 1 369 ? 69.923 104.225 -8.662 1.00 20.47 36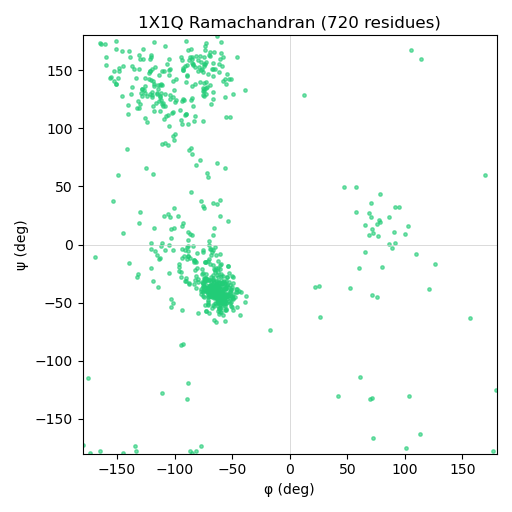9 ILE A C 1
ATOM 2602 O O . ILE A 1 369 ? 69.921 105.133 -7.828 1.00 19.63 369 ILE A O 1
ATOM 2607 N N . ILE A 1 370 ? 68.841 103.522 -8.978 1.00 21.83 370 ILE A N 1
ATOM 2608 C CA . ILE A 1 370 ? 67.563 103.756 -8.316 1.00 24.24 370 ILE A CA 1
ATOM 2609 C C . ILE A 1 370 ? 67.502 102.748 -7.179 1.00 25.45 370 ILE A C 1
ATOM 2610 O O . ILE A 1 370 ? 67.330 101.552 -7.408 1.00 25.97 370 ILE A O 1
ATOM 2615 N N . PRO A 1 371 ? 67.656 103.226 -5.932 1.00 26.12 371 PRO A N 1
ATOM 2616 C CA . PRO A 1 371 ? 67.641 102.411 -4.717 1.00 25.96 371 PRO A CA 1
ATOM 2617 C C . PRO A 1 371 ? 66.258 102.132 -4.148 1.00 25.12 371 PRO A C 1
ATOM 2618 O O . PRO A 1 371 ? 65.306 102.880 -4.385 1.00 26.16 371 PRO A O 1
ATOM 2622 N N . ALA A 1 372 ? 66.157 101.046 -3.396 1.00 25.12 372 ALA A N 1
ATOM 2623 C CA . ALA A 1 372 ? 64.900 100.685 -2.761 1.00 25.26 372 ALA A CA 1
ATOM 2624 C C . ALA A 1 372 ? 64.610 101.803 -1.764 1.00 26.08 372 ALA A C 1
ATOM 2625 O O . ALA A 1 372 ? 65.534 102.435 -1.261 1.00 25.94 372 ALA A O 1
ATOM 2627 N N . LEU A 1 373 ? 63.341 102.061 -1.483 1.00 27.36 373 LEU A N 1
ATOM 2628 C CA . LEU A 1 373 ? 62.996 103.121 -0.546 1.00 29.30 373 LEU A CA 1
ATOM 2629 C C . LEU A 1 373 ? 63.680 102.969 0.812 1.00 29.98 373 LEU A C 1
ATOM 2630 O O . LEU A 1 373 ? 64.032 103.965 1.448 1.00 31.07 373 LEU A O 1
ATOM 2635 N N . GLU A 1 374 ? 63.870 101.732 1.257 1.00 30.36 374 GLU A N 1
ATOM 2636 C CA . GLU A 1 374 ? 64.543 101.488 2.526 1.00 31.58 374 GLU A CA 1
ATOM 2637 C C . GLU A 1 374 ? 65.916 102.167 2.484 1.00 31.49 374 GLU A C 1
ATOM 2638 O O . GLU A 1 374 ? 66.236 102.996 3.330 1.00 32.16 374 GLU A O 1
ATOM 2644 N N . SER A 1 375 ? 66.713 101.813 1.482 1.00 30.01 375 SER A N 1
ATOM 2645 C CA . SER A 1 375 ? 68.051 102.365 1.310 1.00 31.51 375 SER A CA 1
ATOM 2646 C C . SER A 1 375 ? 68.066 103.883 1.132 1.00 31.36 375 SER A C 1
ATOM 2647 O O . SER A 1 375 ? 68.985 104.562 1.594 1.00 34.02 375 SER A O 1
ATOM 2650 N N . ALA A 1 376 ? 67.058 104.420 0.459 1.00 29.46 376 ALA A N 1
ATOM 2651 C CA . ALA A 1 376 ? 66.995 105.859 0.251 1.00 27.23 376 ALA A CA 1
ATOM 2652 C C . ALA A 1 376 ? 67.004 106.560 1.608 1.00 24.54 376 ALA A C 1
ATOM 2653 O O . ALA A 1 376 ? 67.442 107.707 1.717 1.00 21.31 376 ALA A O 1
ATOM 2655 N N . HIS A 1 377 ? 66.515 105.863 2.637 1.00 23.20 377 HIS A N 1
ATOM 2656 C CA . HIS A 1 377 ? 66.483 106.420 3.991 1.00 22.43 377 HIS A CA 1
ATOM 2657 C C . HIS A 1 377 ? 67.910 106.576 4.504 1.00 21.70 377 HIS A C 1
ATOM 2658 O O . HIS A 1 377 ? 68.244 107.553 5.167 1.00 20.04 377 HIS A O 1
ATOM 2665 N N . ALA A 1 378 ? 68.755 105.602 4.187 1.00 23.18 378 ALA A N 1
ATOM 2666 C CA . ALA A 1 378 ? 70.147 105.634 4.615 1.00 22.32 378 ALA A CA 1
ATOM 2667 C C . ALA A 1 378 ? 70.845 106.750 3.865 1.00 22.15 378 ALA A C 1
ATOM 2668 O O . ALA A 1 378 ? 71.723 107.423 4.409 1.00 21.05 378 ALA A O 1
ATOM 2670 N N . ILE A 1 379 ? 70.452 106.944 2.610 1.00 22.11 379 ILE A N 1
ATOM 2671 C CA . ILE A 1 379 ? 71.041 107.997 1.800 1.00 23.37 379 ILE A CA 1
ATOM 2672 C C . ILE A 1 379 ? 70.670 109.341 2.420 1.00 24.07 379 ILE A C 1
ATOM 2673 O O . ILE A 1 379 ? 71.505 110.238 2.523 1.00 24.50 379 ILE A O 1
ATOM 2678 N N . ALA A 1 380 ? 69.416 109.471 2.848 1.00 24.66 380 ALA A N 1
ATOM 2679 C CA . ALA A 1 380 ? 68.950 110.716 3.452 1.00 25.07 380 ALA A CA 1
ATOM 2680 C C . ALA A 1 380 ? 69.766 111.084 4.684 1.00 24.75 380 ALA A C 1
ATOM 2681 O O . ALA A 1 380 ? 70.172 112.235 4.843 1.00 25.94 380 ALA A O 1
ATOM 2683 N N . TYR A 1 381 ? 70.013 110.113 5.556 1.00 23.35 381 TYR A N 1
ATOM 2684 C CA . TYR A 1 381 ? 70.772 110.393 6.767 1.00 23.86 381 TYR A CA 1
ATOM 2685 C C . TYR A 1 381 ? 72.223 110.740 6.481 1.00 23.28 381 TYR A C 1
ATOM 2686 O O . TYR A 1 381 ? 72.805 111.615 7.131 1.00 23.69 381 TYR A O 1
ATOM 2695 N N . ALA A 1 382 ? 72.807 110.050 5.509 1.00 22.64 382 ALA A N 1
ATOM 2696 C CA . ALA A 1 382 ? 74.189 110.301 5.146 1.00 20.98 382 ALA A CA 1
ATOM 2697 C C . ALA A 1 382 ? 74.313 111.746 4.701 1.00 21.57 382 ALA A C 1
ATOM 2698 O O . ALA A 1 382 ? 75.374 112.345 4.834 1.00 24.69 382 ALA A O 1
ATOM 2700 N N . ALA A 1 383 ? 73.225 112.313 4.183 1.00 22.09 383 ALA A N 1
ATOM 2701 C CA . ALA A 1 383 ? 73.236 113.706 3.730 1.00 23.20 383 ALA A CA 1
ATOM 2702 C C . ALA A 1 383 ? 73.419 114.663 4.906 1.00 23.50 383 ALA A C 1
ATOM 2703 O O . ALA A 1 383 ? 73.933 115.767 4.748 1.00 23.07 383 ALA A O 1
ATOM 2705 N N . LYS A 1 384 ? 73.004 114.222 6.086 1.00 23.83 384 LYS A N 1
ATOM 2706 C CA . LYS A 1 384 ? 73.092 115.034 7.283 1.00 23.96 384 LYS A CA 1
ATOM 2707 C C . LYS A 1 384 ? 74.412 114.915 8.039 1.00 25.72 384 LYS A C 1
ATOM 2708 O O . LYS A 1 384 ? 74.671 115.697 8.957 1.00 26.32 384 LYS A O 1
ATOM 2714 N N . VAL A 1 385 ? 75.255 113.959 7.667 1.00 26.12 385 VAL A N 1
ATOM 2715 C CA . VAL A 1 385 ? 76.509 113.792 8.391 1.00 26.73 385 VAL A CA 1
ATOM 2716 C C . VAL A 1 385 ? 77.776 113.659 7.561 1.00 26.77 385 VAL A C 1
ATOM 2717 O O . VAL A 1 385 ? 78.861 113.971 8.039 1.00 27.96 385 VAL A O 1
ATOM 2721 N N . VAL A 1 386 ? 77.647 113.196 6.325 1.00 26.37 386 VAL A N 1
ATOM 2722 C CA . VAL A 1 386 ? 78.810 113.032 5.465 1.00 25.47 386 VAL A CA 1
ATOM 2723 C C . VAL A 1 386 ? 79.478 114.352 5.072 1.00 26.83 386 VAL A C 1
ATOM 2724 O O . VAL A 1 386 ? 80.703 114.432 5.012 1.00 28.10 386 VAL A O 1
ATOM 2728 N N . PRO A 1 387 ? 78.685 115.405 4.796 1.00 28.32 387 PRO A N 1
ATOM 2729 C CA . PRO A 1 387 ? 79.263 116.702 4.409 1.00 29.72 387 PRO A CA 1
ATOM 2730 C C . PRO A 1 387 ? 80.208 117.315 5.437 1.00 30.42 387 PRO A C 1
ATOM 2731 O O . PRO A 1 387 ? 81.174 117.988 5.079 1.00 30.58 387 PRO A O 1
ATOM 2735 N N . GLU A 1 388 ? 79.923 117.082 6.713 1.00 32.60 388 GLU A N 1
ATOM 2736 C CA . GLU A 1 388 ? 80.749 117.620 7.791 1.00 34.06 388 GLU A CA 1
ATOM 2737 C C . GLU A 1 388 ? 82.083 116.893 7.949 1.00 35.24 388 GLU A C 1
ATOM 2738 O O . GLU A 1 388 ? 83.066 117.483 8.400 1.00 37.13 388 GLU A O 1
ATOM 2752 N N . ASP A 1 390 ? 85.658 114.709 6.984 1.00 35.23 390 ASP A N 1
ATOM 2753 C CA . ASP A 1 390 ? 86.815 115.042 6.163 1.00 34.69 390 ASP A CA 1
ATOM 2754 C C . ASP A 1 390 ? 86.772 114.324 4.830 1.00 34.92 390 ASP A C 1
ATOM 2755 O O . ASP A 1 390 ? 86.228 113.229 4.717 1.00 34.96 390 ASP A O 1
ATOM 2760 N N . LYS A 1 391 ? 87.372 114.944 3.823 1.00 35.66 391 LYS A N 1
ATOM 2761 C CA . LYS A 1 391 ? 87.388 114.393 2.478 1.00 37.03 391 LYS A CA 1
ATOM 2762 C C . LYS A 1 391 ? 88.185 113.103 2.338 1.00 37.13 391 LYS A C 1
ATOM 2763 O O . LYS A 1 391 ? 88.025 112.375 1.361 1.00 38.39 391 LYS A O 1
ATOM 2769 N N . ASP A 1 392 ? 89.043 112.814 3.307 1.00 36.67 392 ASP A N 1
ATOM 2770 C CA . ASP A 1 392 ? 89.843 111.598 3.240 1.00 36.14 392 ASP A CA 1
ATOM 2771 C C . ASP A 1 392 ? 89.175 110.433 3.980 1.00 34.90 392 ASP A C 1
ATOM 2772 O O . ASP A 1 392 ? 89.602 109.283 3.852 1.00 34.26 392 ASP A O 1
ATOM 2777 N N . GLN A 1 393 ? 88.139 110.726 4.760 1.00 32.42 393 GLN A N 1
ATOM 2778 C CA . GLN A 1 393 ? 87.453 109.671 5.488 1.00 31.40 393 GLN A CA 1
ATOM 2779 C C . GLN A 1 393 ? 86.584 108.842 4.547 1.00 29.42 393 GLN A C 1
ATOM 2780 O O . GLN A 1 393 ? 86.165 109.309 3.491 1.00 27.51 393 GLN A O 1
ATOM 2786 N N . VAL A 1 394 ? 86.333 107.602 4.945 1.00 27.77 394 VAL A N 1
ATOM 2787 C CA . VAL A 1 394 ? 85.541 106.676 4.164 1.00 25.48 394 VAL A CA 1
ATOM 2788 C C . VAL A 1 394 ? 84.249 106.308 4.867 1.00 25.13 394 VAL A C 1
ATOM 2789 O O . VAL A 1 394 ? 84.229 106.001 6.059 1.00 25.34 394 VAL A O 1
ATOM 2793 N N . VAL A 1 395 ? 83.164 106.339 4.105 1.00 24.99 395 VAL A N 1
ATOM 2794 C CA . VAL A 1 395 ? 81.847 105.998 4.618 1.00 22.38 395 VAL A CA 1
ATOM 2795 C C . VAL A 1 395 ? 81.207 104.957 3.705 1.00 21.92 395 VAL A C 1
ATOM 2796 O O . VAL A 1 395 ? 81.246 105.078 2.475 1.00 21.01 395 VAL A O 1
ATOM 2800 N N . VAL A 1 396 ? 80.642 103.918 4.307 1.00 22.17 396 VAL A N 1
ATOM 2801 C CA . VAL A 1 396 ? 79.972 102.886 3.531 1.00 20.56 396 VAL A CA 1
ATOM 2802 C C . VAL A 1 396 ? 78.469 102.920 3.804 1.00 20.92 396 VAL A C 1
ATOM 2803 O O . VAL A 1 396 ? 78.022 102.907 4.957 1.00 20.59 396 VAL A O 1
ATOM 2807 N N . ILE A 1 397 ? 77.698 102.999 2.727 1.00 21.70 397 ILE A N 1
ATOM 2808 C CA . ILE A 1 397 ? 76.244 103.006 2.812 1.00 22.33 397 ILE A CA 1
ATOM 2809 C C . ILE A 1 397 ? 75.787 101.680 2.213 1.00 22.32 397 ILE A C 1
ATOM 2810 O O . ILE A 1 397 ? 76.310 101.233 1.192 1.00 23.53 397 ILE A O 1
ATOM 2815 N N . ASN A 1 398 ? 74.827 101.040 2.859 1.00 23.79 398 ASN A N 1
ATOM 2816 C CA . ASN A 1 398 ? 74.349 99.758 2.391 1.00 26.06 398 ASN A CA 1
ATOM 2817 C C . ASN A 1 398 ? 73.130 99.877 1.487 1.00 27.19 398 ASN A C 1
ATOM 2818 O O . ASN A 1 398 ? 72.117 100.449 1.877 1.00 28.92 398 ASN A O 1
ATOM 2823 N N . LEU A 1 399 ? 73.235 99.344 0.275 1.00 28.03 399 LEU A N 1
ATOM 2824 C CA . LEU A 1 399 ? 72.127 99.355 -0.680 1.00 28.80 399 LEU A CA 1
ATOM 2825 C C . LEU A 1 399 ? 71.495 97.971 -0.612 1.00 29.77 399 LEU A C 1
ATOM 2826 O O . LEU A 1 399 ? 71.892 97.066 -1.340 1.00 29.03 399 LEU A O 1
ATOM 2831 N N . SER A 1 400 ? 70.514 97.825 0.273 1.00 31.38 400 SER A N 1
ATOM 2832 C CA . SER A 1 400 ? 69.815 96.563 0.514 1.00 32.62 400 SER A CA 1
ATOM 2833 C C . SER A 1 400 ? 69.175 95.882 -0.695 1.00 32.89 400 SER A C 1
ATOM 2834 O O . SER A 1 400 ? 69.145 94.645 -0.780 1.00 32.85 400 SER A O 1
ATOM 2837 N N . GLY A 1 401 ? 68.644 96.677 -1.617 1.00 31.69 401 GLY A N 1
ATOM 2838 C CA . GLY A 1 401 ? 68.015 96.105 -2.794 1.00 31.10 401 GLY A CA 1
ATOM 2839 C C . GLY A 1 401 ? 67.824 97.148 -3.871 1.00 32.28 401 GLY A C 1
ATOM 2840 O O . GLY A 1 401 ? 68.230 98.303 -3.708 1.00 31.62 401 GLY A O 1
ATOM 2841 N N . ARG A 1 402 ? 67.214 96.757 -4.982 1.00 33.20 402 ARG A N 1
ATOM 2842 C CA . ARG A 1 402 ? 66.991 97.714 -6.053 1.00 32.80 402 ARG A CA 1
ATOM 2843 C C . ARG A 1 402 ? 65.619 98.340 -5.893 1.00 33.24 402 ARG A C 1
ATOM 2844 O O . ARG A 1 402 ? 64.711 97.737 -5.314 1.00 32.26 402 ARG A O 1
ATOM 2852 N N . GLY A 1 403 ? 65.485 99.566 -6.386 1.00 33.80 403 GLY A N 1
ATOM 2853 C CA . GLY A 1 403 ? 64.233 100.282 -6.249 1.00 37.99 403 GLY A CA 1
ATOM 2854 C C . GLY A 1 403 ? 63.184 100.081 -7.320 1.00 40.43 403 GLY A C 1
ATOM 2855 O O . GLY A 1 403 ? 62.100 100.650 -7.225 1.00 40.88 403 GLY A O 1
ATOM 2856 N N . ASP A 1 404 ? 63.490 99.280 -8.333 1.00 42.69 404 ASP A N 1
ATOM 2857 C CA . ASP A 1 404 ? 62.538 99.040 -9.403 1.00 45.43 404 ASP A CA 1
ATOM 2858 C C . ASP A 1 404 ? 61.168 98.657 -8.851 1.00 46.01 404 ASP A C 1
ATOM 2859 O O . ASP A 1 404 ? 60.143 98.895 -9.491 1.00 47.07 404 ASP A O 1
ATOM 2864 N N . LYS A 1 405 ? 61.152 98.075 -7.657 1.00 45.98 405 LYS A N 1
ATOM 2865 C CA . LYS A 1 405 ? 59.905 97.674 -7.019 1.00 46.71 405 LYS A CA 1
ATOM 2866 C C . LYS A 1 405 ? 59.158 98.887 -6.464 1.00 46.60 405 LYS A C 1
ATOM 2867 O O . LYS A 1 405 ? 57.925 98.924 -6.455 1.00 46.21 405 LYS A O 1
ATOM 2873 N N . ASP A 1 406 ? 59.919 99.878 -6.006 1.00 46.74 406 ASP A N 1
ATOM 2874 C CA . ASP A 1 406 ? 59.362 101.095 -5.419 1.00 46.59 406 ASP A CA 1
ATOM 2875 C C . ASP A 1 406 ? 59.115 102.249 -6.397 1.00 46.55 406 ASP A C 1
ATOM 2876 O O . ASP A 1 406 ? 58.570 103.278 -6.007 1.00 45.81 406 ASP A O 1
ATOM 2881 N N . VAL A 1 407 ? 59.507 102.086 -7.657 1.00 47.60 407 VAL A N 1
ATOM 2882 C CA . VAL A 1 407 ? 59.324 103.145 -8.645 1.00 48.67 407 VAL A CA 1
ATOM 2883 C C . VAL A 1 407 ? 57.868 103.571 -8.771 1.00 50.71 407 VAL A C 1
ATOM 2884 O O . VAL A 1 407 ? 57.555 104.762 -8.729 1.00 50.54 407 VAL A O 1
ATOM 2888 N N . THR A 1 408 ? 56.979 102.596 -8.922 1.00 53.60 408 THR A N 1
ATOM 2889 C CA . THR A 1 408 ? 55.557 102.888 -9.059 1.00 56.17 408 THR A CA 1
ATOM 2890 C C . THR A 1 408 ? 54.966 103.526 -7.806 1.00 57.09 408 THR A C 1
ATOM 2891 O O . THR A 1 408 ? 54.131 104.420 -7.903 1.00 56.50 408 THR A O 1
ATOM 2895 N N . GLU A 1 409 ? 55.393 103.077 -6.630 1.00 59.59 409 GLU A N 1
ATOM 2896 C CA . GLU A 1 409 ? 54.884 103.660 -5.390 1.00 62.34 409 GLU A CA 1
ATOM 2897 C C . GLU A 1 409 ? 55.344 105.112 -5.292 1.00 63.33 409 GLU A C 1
ATOM 2898 O O . GLU A 1 409 ? 54.613 105.972 -4.804 1.00 63.29 409 GLU A O 1
ATOM 2904 N N . VAL A 1 410 ? 56.560 105.380 -5.756 1.00 64.49 410 VAL A N 1
ATOM 2905 C CA . VAL A 1 410 ? 57.094 106.732 -5.717 1.00 65.95 410 VAL A CA 1
ATOM 2906 C C . VAL A 1 410 ? 56.430 107.557 -6.811 1.00 68.14 410 VAL A C 1
ATOM 2907 O O . VAL A 1 410 ? 56.203 108.751 -6.641 1.00 67.86 410 VAL A O 1
ATOM 2919 N N . ARG A 1 412 ? 53.411 107.134 -7.778 1.00 77.30 412 ARG A N 1
ATOM 2920 C CA . ARG A 1 412 ? 51.993 107.301 -7.460 1.00 77.90 412 ARG A CA 1
ATOM 2921 C C . ARG A 1 412 ? 51.816 108.763 -7.080 1.00 77.53 412 ARG A C 1
ATOM 2922 O O . ARG A 1 412 ? 50.808 109.392 -7.407 1.00 77.88 412 ARG A O 1
ATOM 2930 N N . LEU A 1 413 ? 52.811 109.300 -6.386 1.00 76.30 413 LEU A N 1
ATOM 2931 C CA . LEU A 1 413 ? 52.788 110.698 -5.995 1.00 76.19 413 LEU A CA 1
ATOM 2932 C C . LEU A 1 413 ? 53.372 111.412 -7.210 1.00 76.89 413 LEU A C 1
ATOM 2933 O O . LEU A 1 413 ? 54.232 112.286 -7.086 1.00 77.45 413 LEU A O 1
ATOM 2938 N N . LEU A 1 414 ? 52.893 111.008 -8.387 1.00 77.22 414 LEU A N 1
ATOM 2939 C CA . LEU A 1 414 ? 53.347 111.548 -9.668 1.00 76.93 414 LEU A CA 1
ATOM 2940 C C . LEU A 1 414 ? 53.607 113.040 -9.682 1.00 76.25 414 LEU A C 1
ATOM 2941 O O . LEU A 1 414 ? 52.792 113.833 -9.214 1.00 75.48 414 LEU A O 1
ATOM 2946 N N . GLY A 1 415 ? 54.753 113.404 -10.245 1.00 76.45 415 GLY A N 1
ATOM 2947 C CA . GLY A 1 415 ? 55.136 114.796 -10.338 1.00 76.42 415 GLY A CA 1
ATOM 2948 C C . GLY A 1 415 ? 56.417 114.952 -11.128 1.00 76.03 415 GLY A C 1
ATOM 2949 O O . GLY A 1 415 ? 56.459 114.659 -12.323 1.00 76.19 415 GLY A O 1
ATOM 2950 N N . GLY A 1 416 ? 57.466 115.405 -10.450 1.00 75.65 416 GLY A N 1
ATOM 2951 C CA . GLY A 1 416 ? 58.747 115.607 -11.098 1.00 75.43 416 GLY A CA 1
ATOM 2952 C C . GLY A 1 416 ? 59.905 115.205 -10.208 1.00 75.60 416 GLY A C 1
ATOM 2953 O O . GLY A 1 416 ? 60.281 116.007 -9.323 1.00 74.96 416 GLY A O 1
ATOM 2954 N N . LEU B 1 16 ? 92.991 93.423 -19.551 1.00 51.21 16 LEU B N 1
ATOM 2955 C CA . LEU B 1 16 ? 91.707 94.179 -19.625 1.00 51.48 16 LEU B CA 1
ATOM 2956 C C . LEU B 1 16 ? 91.639 95.112 -20.841 1.00 51.55 16 LEU B C 1
ATOM 2957 O O . LEU B 1 16 ? 91.045 96.189 -20.781 1.00 52.92 16 LEU B O 1
ATOM 2962 N N . THR B 1 17 ? 92.242 94.685 -21.946 1.00 50.92 17 THR B N 1
ATOM 2963 C CA . THR B 1 17 ? 92.258 95.474 -23.176 1.00 49.68 17 THR B CA 1
ATOM 2964 C C . THR B 1 17 ? 91.053 95.162 -24.072 1.00 47.31 17 THR B C 1
ATOM 2965 O O . THR B 1 17 ? 90.248 94.278 -23.770 1.00 47.92 17 THR B O 1
ATOM 2969 N N . LEU B 1 18 ? 90.930 95.897 -25.172 1.00 43.23 18 LEU B N 1
ATOM 2970 C CA . LEU B 1 18 ? 89.837 95.680 -26.104 1.00 40.13 18 LEU B CA 1
ATOM 2971 C C . LEU B 1 18 ? 90.287 94.739 -27.221 1.00 39.50 18 LEU B C 1
ATOM 2972 O O . LEU B 1 18 ? 91.480 94.541 -27.437 1.00 39.24 18 LEU B O 1
ATOM 2977 N N . PRO B 1 19 ? 89.332 94.136 -27.942 1.00 39.82 19 PRO B N 1
ATOM 2978 C CA . PRO B 1 19 ? 89.674 93.211 -29.028 1.00 39.47 19 PRO B CA 1
ATOM 2979 C C . PRO B 1 19 ? 90.131 93.858 -30.333 1.00 38.87 19 PRO B C 1
ATOM 2980 O O . PRO B 1 19 ? 89.718 94.965 -30.690 1.00 38.06 19 PRO B O 1
ATOM 2984 N N . ASP B 1 20 ? 90.990 93.141 -31.043 1.00 38.62 20 ASP B N 1
ATOM 2985 C CA . ASP B 1 20 ? 91.511 93.599 -32.320 1.00 38.27 20 ASP B CA 1
ATOM 2986 C C . ASP B 1 20 ? 91.211 92.502 -33.348 1.00 36.30 20 ASP B C 1
ATOM 2987 O O . ASP B 1 20 ? 92.120 91.859 -33.873 1.00 37.61 20 ASP B O 1
ATOM 2992 N N . PHE B 1 21 ? 89.922 92.292 -33.613 1.00 33.16 21 PHE B N 1
ATOM 2993 C CA . PHE B 1 21 ? 89.460 91.271 -34.549 1.00 30.39 21 PHE B CA 1
ATOM 2994 C C . PHE B 1 21 ? 89.777 91.620 -35.997 1.00 29.56 21 PHE B C 1
ATOM 2995 O O . PHE B 1 21 ? 89.770 92.786 -36.378 1.00 30.38 21 PHE B O 1
ATOM 3003 N N . PRO B 1 22 ? 90.050 90.602 -36.828 1.00 29.16 22 PRO B N 1
ATOM 3004 C CA . PRO B 1 22 ? 90.372 90.775 -38.250 1.00 28.69 22 PRO B CA 1
ATOM 3005 C C . PRO B 1 22 ? 89.270 91.448 -39.071 1.00 28.35 22 PRO B C 1
ATOM 3006 O O . PRO B 1 22 ? 89.537 92.054 -40.105 1.00 28.21 22 PRO B O 1
ATOM 3010 N N . LEU B 1 23 ? 88.029 91.336 -38.611 1.00 27.79 23 LEU B N 1
ATOM 3011 C CA . LEU B 1 23 ? 86.911 91.955 -39.309 1.00 25.88 23 LEU B CA 1
ATOM 3012 C C . LEU B 1 23 ? 86.244 92.944 -38.368 1.00 25.01 23 LEU B C 1
ATOM 3013 O O . LEU B 1 23 ? 86.273 92.758 -37.156 1.00 25.98 23 LEU B O 1
ATOM 3018 N N . PRO B 1 24 ? 85.624 94.003 -38.911 1.00 23.61 24 PRO B N 1
ATOM 3019 C CA . PRO B 1 24 ? 85.528 94.294 -40.344 1.00 24.70 24 PRO B CA 1
ATOM 3020 C C . PRO B 1 24 ? 86.791 94.970 -40.877 1.00 26.76 24 PRO B C 1
ATOM 3021 O O . PRO B 1 24 ? 87.760 95.164 -40.137 1.00 29.12 24 PRO B O 1
ATOM 3025 N N . ASP B 1 25 ? 86.788 95.329 -42.158 1.00 26.93 25 ASP B N 1
ATOM 3026 C CA . ASP B 1 25 ? 87.948 95.999 -42.731 1.00 27.54 25 ASP B CA 1
ATOM 3027 C C . ASP B 1 25 ? 87.839 97.494 -42.441 1.00 29.42 25 ASP B C 1
ATOM 3028 O O . ASP B 1 25 ? 86.880 97.936 -41.803 1.00 28.04 25 ASP B O 1
ATOM 3033 N N . ALA B 1 26 ? 88.816 98.266 -42.903 1.00 31.68 26 ALA B N 1
ATOM 3034 C CA . ALA B 1 26 ? 88.832 99.713 -42.672 1.00 33.15 26 ALA B CA 1
ATOM 3035 C C . ALA B 1 26 ? 87.525 100.425 -43.007 1.00 33.75 26 ALA B C 1
ATOM 3036 O O . ALA B 1 26 ? 87.171 101.407 -42.351 1.00 34.96 26 ALA B O 1
ATOM 3038 N N . ARG B 1 27 ? 86.812 99.935 -44.020 1.00 33.83 27 ARG B N 1
ATOM 3039 C CA . ARG B 1 27 ? 85.541 100.537 -44.446 1.00 33.69 27 ARG B CA 1
ATOM 3040 C C . ARG B 1 27 ? 84.331 100.080 -43.632 1.00 31.86 27 ARG B C 1
ATOM 3041 O O . ARG B 1 27 ? 83.262 100.671 -43.731 1.00 32.86 27 ARG B O 1
ATOM 3049 N N . GLY B 1 28 ? 84.487 99.021 -42.849 1.00 30.16 28 GLY B N 1
ATOM 3050 C CA . GLY B 1 28 ? 83.372 98.527 -42.066 1.00 29.75 28 GLY B CA 1
ATOM 3051 C C . GLY B 1 28 ? 82.618 97.403 -42.760 1.00 30.04 28 GLY B C 1
ATOM 3052 O O . GLY B 1 28 ? 81.408 97.249 -42.586 1.00 31.03 28 GLY B O 1
ATOM 3053 N N . ARG B 1 29 ? 83.335 96.604 -43.543 1.00 29.01 29 ARG B N 1
ATOM 3054 C CA . ARG B 1 29 ? 82.709 95.497 -44.267 1.00 27.91 29 ARG B CA 1
ATOM 3055 C C . ARG B 1 29 ? 83.162 94.125 -43.744 1.00 25.63 29 ARG B C 1
ATOM 3056 O O . ARG B 1 29 ? 84.327 93.899 -43.443 1.00 24.91 29 ARG B O 1
ATOM 3064 N N . PHE B 1 30 ? 82.203 93.210 -43.630 1.00 23.21 30 PHE B N 1
ATOM 3065 C CA . PHE B 1 30 ? 82.467 91.843 -43.204 1.00 21.23 30 PHE B CA 1
ATOM 3066 C C . PHE B 1 30 ? 82.205 91.037 -44.471 1.00 22.94 30 PHE B C 1
ATOM 3067 O O . PHE B 1 30 ? 81.097 90.543 -44.695 1.00 24.84 30 PHE B O 1
ATOM 3075 N N . GLY B 1 31 ? 83.231 90.907 -45.302 1.00 21.82 31 GLY B N 1
ATOM 3076 C CA . GLY B 1 31 ? 83.038 90.226 -46.559 1.00 19.77 31 GLY B CA 1
ATOM 3077 C C . GLY B 1 31 ? 82.170 91.181 -47.366 1.00 21.77 31 GLY B C 1
ATOM 3078 O O . GLY B 1 31 ? 82.436 92.391 -47.409 1.00 19.85 31 GLY B O 1
ATOM 3079 N N . PRO B 1 32 ? 81.099 90.680 -47.998 1.00 21.68 32 PRO B N 1
ATOM 3080 C CA . PRO B 1 32 ? 80.238 91.559 -48.788 1.00 19.01 32 PRO B CA 1
ATOM 3081 C C . PRO B 1 32 ? 79.173 92.258 -47.940 1.00 18.03 32 PRO B C 1
ATOM 3082 O O . PRO B 1 32 ? 78.282 92.907 -48.471 1.00 17.01 32 PRO B O 1
ATOM 3086 N N . TYR B 1 33 ? 79.268 92.132 -46.623 1.00 17.60 33 TYR B N 1
ATOM 3087 C CA . TYR B 1 33 ? 78.276 92.747 -45.747 1.00 18.11 33 TYR B CA 1
ATOM 3088 C C . TYR B 1 33 ? 78.775 93.985 -45.006 1.00 18.57 33 TYR B C 1
ATOM 3089 O O . TYR B 1 33 ? 79.971 94.142 -44.779 1.00 18.88 33 TYR B O 1
ATOM 3098 N N . GLY B 1 34 ? 77.845 94.856 -44.622 1.00 19.19 34 GLY B N 1
ATOM 3099 C CA . GLY B 1 34 ? 78.212 96.044 -43.874 1.00 19.72 34 GLY B CA 1
ATOM 3100 C C . GLY B 1 34 ? 77.825 97.342 -44.543 1.00 20.97 34 GLY B C 1
ATOM 3101 O O . GLY B 1 34 ? 77.424 98.294 -43.875 1.00 21.59 34 GLY B O 1
ATOM 3102 N N . GLY B 1 35 ? 77.961 97.390 -45.864 1.00 21.08 35 GLY B N 1
ATOM 3103 C CA . GLY B 1 35 ? 77.613 98.590 -46.591 1.00 21.54 35 GLY B CA 1
ATOM 3104 C C . GLY B 1 35 ? 76.241 99.088 -46.198 1.00 22.43 35 GLY B C 1
ATOM 3105 O O . GLY B 1 35 ? 75.268 98.339 -46.175 1.00 22.38 35 GLY B O 1
ATOM 3106 N N . ARG B 1 36 ? 76.154 100.363 -45.872 1.00 24.16 36 ARG B N 1
ATOM 3107 C CA . ARG B 1 36 ? 74.876 100.918 -45.485 1.00 28.00 36 ARG B CA 1
ATOM 3108 C C . ARG B 1 36 ? 74.737 102.241 -46.217 1.00 30.96 36 ARG B C 1
ATOM 3109 O O . ARG B 1 36 ? 75.736 102.886 -46.534 1.00 30.16 36 ARG B O 1
ATOM 3117 N N . TYR B 1 37 ? 73.505 102.635 -46.509 1.00 34.89 37 TYR B N 1
ATOM 3118 C CA . TYR B 1 37 ? 73.274 103.901 -47.182 1.00 39.86 37 TYR B CA 1
ATOM 3119 C C . TYR B 1 37 ? 73.157 104.979 -46.116 1.00 41.25 37 TYR B C 1
ATOM 3120 O O . TYR B 1 37 ? 72.135 105.094 -45.443 1.00 42.13 37 TYR B O 1
ATOM 3129 N N . VAL B 1 38 ? 74.218 105.761 -45.967 1.00 42.63 38 VAL B N 1
ATOM 3130 C CA . VAL B 1 38 ? 74.257 106.844 -44.996 1.00 43.35 38 VAL B CA 1
ATOM 3131 C C . VAL B 1 38 ? 74.251 108.172 -45.739 1.00 43.32 38 VAL B C 1
ATOM 3132 O O . VAL B 1 38 ? 75.149 108.444 -46.535 1.00 43.50 38 VAL B O 1
ATOM 3136 N N . PRO B 1 39 ? 73.242 109.020 -45.484 1.00 43.60 39 PRO B N 1
ATOM 3137 C CA . PRO B 1 39 ? 73.155 110.323 -46.151 1.00 42.76 39 PRO B CA 1
ATOM 3138 C C . PRO B 1 39 ? 74.426 111.154 -45.982 1.00 43.48 39 PRO B C 1
ATOM 3139 O O . PRO B 1 39 ? 75.099 111.086 -44.951 1.00 41.89 39 PRO B O 1
ATOM 3143 N N . GLU B 1 40 ? 74.738 111.940 -47.008 1.00 44.27 40 GLU B N 1
ATOM 3144 C CA . GLU B 1 40 ? 75.926 112.787 -47.041 1.00 44.26 40 GLU B CA 1
ATOM 3145 C C . GLU B 1 40 ? 76.188 113.598 -45.769 1.00 43.28 40 GLU B C 1
ATOM 3146 O O . GLU B 1 40 ? 77.340 113.767 -45.363 1.00 42.56 40 GLU B O 1
ATOM 3152 N N . THR B 1 41 ? 75.123 114.098 -45.147 1.00 41.59 41 THR B N 1
ATOM 3153 C CA . THR B 1 41 ? 75.237 114.914 -43.937 1.00 40.41 41 THR B CA 1
ATOM 3154 C C . THR B 1 41 ? 75.557 114.128 -42.662 1.00 39.73 41 THR B C 1
ATOM 3155 O O . THR B 1 41 ? 75.764 114.714 -41.599 1.00 38.03 41 THR B O 1
ATOM 3159 N N . LEU B 1 42 ? 75.600 112.806 -42.768 1.00 38.45 42 LEU B N 1
ATOM 3160 C CA . LEU B 1 42 ? 75.882 111.972 -41.610 1.00 37.67 42 LEU B CA 1
ATOM 3161 C C . LEU B 1 42 ? 77.305 111.435 -41.674 1.00 37.60 42 LEU B C 1
ATOM 3162 O O . LEU B 1 42 ? 77.907 111.112 -40.651 1.00 37.83 42 LEU B O 1
ATOM 3167 N N . ILE B 1 43 ? 77.836 111.355 -42.888 1.00 37.33 43 ILE B N 1
ATOM 3168 C CA . ILE B 1 43 ? 79.176 110.836 -43.123 1.00 36.73 43 ILE B CA 1
ATOM 3169 C C . ILE B 1 43 ? 80.281 111.466 -42.269 1.00 36.64 43 ILE B C 1
ATOM 3170 O O . ILE B 1 43 ? 81.135 110.757 -41.732 1.00 36.53 43 ILE B O 1
ATOM 3175 N N . PRO B 1 44 ? 80.287 112.802 -42.129 1.00 36.28 44 PRO B N 1
ATOM 3176 C CA . PRO B 1 44 ? 81.358 113.370 -41.309 1.00 35.75 44 PRO B CA 1
ATOM 3177 C C . PRO B 1 44 ? 81.295 113.018 -39.824 1.00 33.68 44 PRO B C 1
ATOM 3178 O O . PRO B 1 44 ? 82.332 112.920 -39.176 1.00 36.42 44 PRO B O 1
ATOM 3182 N N . ALA B 1 45 ? 80.097 112.813 -39.284 1.00 30.74 45 ALA B N 1
ATOM 3183 C CA . ALA B 1 45 ? 79.965 112.460 -37.869 1.00 28.10 45 ALA B CA 1
ATOM 3184 C C . ALA B 1 45 ? 80.422 111.024 -37.616 1.00 27.39 45 ALA B C 1
ATOM 3185 O O . ALA B 1 45 ? 80.990 110.715 -36.566 1.00 25.41 45 ALA B O 1
ATOM 3187 N N . LEU B 1 46 ? 80.170 110.149 -38.585 1.00 27.49 46 LEU B N 1
ATOM 3188 C CA . LEU B 1 46 ? 80.553 108.747 -38.474 1.00 27.68 46 LEU B CA 1
ATOM 3189 C C . LEU B 1 46 ? 82.059 108.549 -38.637 1.00 29.18 46 LEU B C 1
ATOM 3190 O O . LEU B 1 46 ? 82.637 107.620 -38.080 1.00 29.69 46 LEU B O 1
ATOM 3195 N N . GLU B 1 47 ? 82.694 109.429 -39.400 1.00 31.58 47 GLU B N 1
ATOM 3196 C CA . GLU B 1 47 ? 84.129 109.340 -39.614 1.00 34.36 47 GLU B CA 1
ATOM 3197 C C . GLU B 1 47 ? 84.870 109.793 -38.372 1.00 34.42 47 GLU B C 1
ATOM 3198 O O . GLU B 1 47 ? 85.884 109.211 -37.990 1.00 34.05 47 GLU B O 1
ATOM 3204 N N . GLU B 1 48 ? 84.355 110.839 -37.741 1.00 34.95 48 GLU B N 1
ATOM 3205 C CA . GLU B 1 48 ? 84.963 111.354 -36.529 1.00 35.66 48 GLU B CA 1
ATOM 3206 C C . GLU B 1 48 ? 84.835 110.314 -35.422 1.00 33.80 48 GLU B C 1
ATOM 3207 O O . GLU B 1 48 ? 85.782 110.076 -34.666 1.00 33.82 48 GLU B O 1
ATOM 3213 N N . LEU B 1 49 ? 83.658 109.699 -35.335 1.00 31.02 49 LEU B N 1
ATOM 3214 C CA . LEU B 1 49 ? 83.400 108.686 -34.325 1.00 28.65 49 LEU B CA 1
ATOM 3215 C C . LEU B 1 49 ? 84.407 107.550 -34.495 1.00 28.67 49 LEU B C 1
ATOM 3216 O O . LEU B 1 49 ? 84.943 107.030 -33.514 1.00 27.56 49 LEU B O 1
ATOM 3221 N N . GLU B 1 50 ? 84.685 107.177 -35.740 1.00 27.42 50 GLU B N 1
ATOM 3222 C CA . GLU B 1 50 ? 85.643 106.109 -35.986 1.00 27.48 50 GLU B CA 1
ATOM 3223 C C . GLU B 1 50 ? 87.034 106.498 -35.481 1.00 26.33 50 GLU B C 1
ATOM 3224 O O . GLU B 1 50 ? 87.699 105.716 -34.797 1.00 23.81 50 GLU B O 1
ATOM 3230 N N . ALA B 1 51 ? 87.457 107.715 -35.825 1.00 24.92 51 ALA B N 1
ATOM 3231 C CA . ALA B 1 51 ? 88.765 108.243 -35.433 1.00 23.09 51 ALA B CA 1
ATOM 3232 C C . ALA B 1 51 ? 88.947 108.238 -33.927 1.00 22.30 51 ALA B C 1
ATOM 3233 O O . ALA B 1 51 ? 89.947 107.739 -33.411 1.00 21.77 51 ALA B O 1
ATOM 3235 N N . ALA B 1 52 ? 87.975 108.811 -33.226 1.00 21.84 52 ALA B N 1
ATOM 3236 C CA . ALA B 1 52 ? 88.019 108.878 -31.773 1.00 21.49 52 ALA B CA 1
ATOM 3237 C C . ALA B 1 52 ? 88.080 107.475 -31.183 1.00 21.50 52 ALA B C 1
ATOM 3238 O O . ALA B 1 52 ? 88.928 107.184 -30.340 1.00 22.16 52 ALA B O 1
ATOM 3240 N N . TYR B 1 53 ? 87.192 106.599 -31.640 1.00 22.21 53 TYR B N 1
ATOM 3241 C CA . TYR B 1 53 ? 87.163 105.241 -31.124 1.00 22.32 53 TYR B CA 1
ATOM 3242 C C . TYR B 1 53 ? 88.460 104.474 -31.348 1.00 23.27 53 TYR B C 1
ATOM 3243 O O . TYR B 1 53 ? 88.969 103.831 -30.426 1.00 22.40 53 TYR B O 1
ATOM 3252 N N . ARG B 1 54 ? 88.991 104.534 -32.566 1.00 24.33 54 ARG B N 1
ATOM 3253 C CA . ARG B 1 54 ? 90.231 103.831 -32.877 1.00 25.83 54 ARG B CA 1
ATOM 3254 C C . ARG B 1 54 ? 91.334 104.336 -31.950 1.00 26.63 54 ARG B C 1
ATOM 3255 O O . ARG B 1 54 ? 92.126 103.549 -31.426 1.00 26.46 54 ARG B O 1
ATOM 3263 N N . GLU B 1 55 ? 91.366 105.647 -31.724 1.00 25.39 55 GLU B N 1
ATOM 3264 C CA . GLU B 1 55 ? 92.372 106.241 -30.848 1.00 26.99 55 GLU B CA 1
ATOM 3265 C C . GLU B 1 55 ? 92.155 105.861 -29.376 1.00 25.96 55 GLU B C 1
ATOM 3266 O O . GLU B 1 55 ? 93.108 105.675 -28.618 1.00 25.93 55 GLU B O 1
ATOM 3272 N N . ALA B 1 56 ? 90.897 105.747 -28.972 1.00 25.34 56 ALA B N 1
ATOM 3273 C CA . ALA B 1 56 ? 90.579 105.399 -27.593 1.00 25.56 56 ALA B CA 1
ATOM 3274 C C . ALA B 1 56 ? 91.041 103.997 -27.167 1.00 25.55 56 ALA B C 1
ATOM 3275 O O . ALA B 1 56 ? 91.572 103.824 -26.075 1.00 24.46 56 ALA B O 1
ATOM 3277 N N . LYS B 1 57 ? 90.856 103.005 -28.030 1.00 26.69 57 LYS B N 1
ATOM 3278 C CA . LYS B 1 57 ? 91.233 101.641 -27.683 1.00 28.15 57 LYS B CA 1
ATOM 3279 C C . LYS B 1 57 ? 92.731 101.422 -27.603 1.00 28.25 57 LYS B C 1
ATOM 3280 O O . LYS B 1 57 ? 93.188 100.324 -27.310 1.00 30.48 57 LYS B O 1
ATOM 3286 N N . LYS B 1 58 ? 93.496 102.474 -27.856 1.00 29.39 58 LYS B N 1
ATOM 3287 C CA . LYS B 1 58 ? 94.951 102.408 -27.778 1.00 27.70 58 LYS B CA 1
ATOM 3288 C C . LYS B 1 58 ? 95.406 102.912 -26.419 1.00 26.64 58 LYS B C 1
ATOM 3289 O O . LYS B 1 58 ? 96.524 102.634 -26.002 1.00 27.50 58 LYS B O 1
ATOM 3295 N N . ASP B 1 59 ? 94.529 103.654 -25.743 1.00 25.07 59 ASP B N 1
ATOM 3296 C CA . ASP B 1 59 ? 94.831 104.269 -24.455 1.00 25.75 59 ASP B CA 1
ATOM 3297 C C . ASP B 1 59 ? 94.522 103.438 -23.213 1.00 27.69 59 ASP B C 1
ATOM 3298 O O . ASP B 1 59 ? 93.358 103.199 -22.876 1.00 26.87 59 ASP B O 1
ATOM 3303 N N . PRO B 1 60 ? 95.572 103.010 -22.495 1.00 28.67 60 PRO B N 1
ATOM 3304 C CA . PRO B 1 60 ? 95.439 102.207 -21.275 1.00 28.13 60 PRO B CA 1
ATOM 3305 C C . PRO B 1 60 ? 94.448 102.820 -20.307 1.00 26.53 60 PRO B C 1
ATOM 3306 O O . PRO B 1 60 ? 93.606 102.132 -19.745 1.00 28.44 60 PRO B O 1
ATOM 3310 N N . ALA B 1 61 ? 94.550 104.128 -20.129 1.00 25.90 61 ALA B N 1
ATOM 3311 C CA . ALA B 1 61 ? 93.671 104.854 -19.232 1.00 24.28 61 ALA B CA 1
ATOM 3312 C C . ALA B 1 61 ? 92.199 104.665 -19.592 1.00 25.41 61 ALA B C 1
ATOM 3313 O O . ALA B 1 61 ? 91.334 104.681 -18.715 1.00 24.36 61 ALA B O 1
ATOM 3315 N N . PHE B 1 62 ? 91.914 104.494 -20.880 1.00 25.93 62 PHE B N 1
ATOM 3316 C CA . PHE B 1 62 ? 90.532 104.312 -21.331 1.00 26.91 62 PHE B CA 1
ATOM 3317 C C . PHE B 1 62 ? 90.040 102.906 -20.989 1.00 27.91 62 PHE B C 1
ATOM 3318 O O . PHE B 1 62 ? 88.924 102.734 -20.490 1.00 27.31 62 PHE B O 1
ATOM 3326 N N . LEU B 1 63 ? 90.885 101.912 -21.253 1.00 28.90 63 LEU B N 1
ATOM 3327 C CA . LEU B 1 63 ? 90.571 100.514 -20.964 1.00 32.09 63 LEU B CA 1
ATOM 3328 C C . LEU B 1 63 ? 90.358 100.339 -19.455 1.00 32.89 63 LEU B C 1
ATOM 3329 O O . LEU B 1 63 ? 89.502 99.569 -19.014 1.00 31.95 63 LEU B O 1
ATOM 3334 N N . GLU B 1 64 ? 91.159 101.070 -18.685 1.00 32.56 64 GLU B N 1
ATOM 3335 C CA . GLU B 1 64 ? 91.133 101.050 -17.233 1.00 31.53 64 GLU B CA 1
ATOM 3336 C C . GLU B 1 64 ? 89.803 101.517 -16.665 1.00 30.31 64 GLU B C 1
ATOM 3337 O O . GLU B 1 64 ? 89.234 100.856 -15.797 1.00 30.35 64 GLU B O 1
ATOM 3343 N N . GLU B 1 65 ? 89.311 102.656 -17.150 1.00 28.76 65 GLU B N 1
ATOM 3344 C CA . GLU B 1 65 ? 88.044 103.202 -16.676 1.00 27.84 65 GLU B CA 1
ATOM 3345 C C . GLU B 1 65 ? 86.865 102.321 -17.049 1.00 25.48 65 GLU B C 1
ATOM 3346 O O . GLU B 1 65 ? 85.926 102.168 -16.265 1.00 25.89 65 GLU B O 1
ATOM 3352 N N . LEU B 1 66 ? 86.917 101.755 -18.247 1.00 22.21 66 LEU B N 1
ATOM 3353 C CA . LEU B 1 66 ? 85.870 100.887 -18.736 1.00 22.20 66 LEU B CA 1
ATOM 3354 C C . LEU B 1 66 ? 85.738 99.682 -17.823 1.00 21.01 66 LEU B C 1
ATOM 3355 O O . LEU B 1 66 ? 84.660 99.338 -17.356 1.00 18.36 66 LEU B O 1
ATOM 3360 N N . ASP B 1 67 ? 86.878 99.040 -17.595 1.00 21.02 67 ASP B N 1
ATOM 3361 C CA . ASP B 1 67 ? 86.928 97.865 -16.742 1.00 23.64 67 ASP B CA 1
ATOM 3362 C C . ASP B 1 67 ? 86.490 98.191 -15.309 1.00 22.99 67 ASP B C 1
ATOM 3363 O O . ASP B 1 67 ? 85.682 97.469 -14.724 1.00 23.97 67 ASP B O 1
ATOM 3368 N N . HIS B 1 68 ? 87.006 99.280 -14.754 1.00 21.89 68 HIS B N 1
ATOM 3369 C CA . HIS B 1 68 ? 86.620 99.712 -13.420 1.00 22.79 68 HIS B CA 1
ATOM 3370 C C . HIS B 1 68 ? 85.101 99.807 -13.290 1.00 21.76 68 HIS B C 1
ATOM 3371 O O . HIS B 1 68 ? 84.498 99.291 -12.358 1.00 21.23 68 HIS B O 1
ATOM 3378 N N . TYR B 1 69 ? 84.490 100.500 -14.247 1.00 19.71 69 TYR B N 1
ATOM 3379 C CA . TYR B 1 69 ? 83.043 100.685 -14.232 1.00 19.11 69 TYR B CA 1
ATOM 3380 C C . TYR B 1 69 ? 82.297 99.404 -14.540 1.00 18.21 69 TYR B C 1
ATOM 3381 O O . TYR B 1 69 ? 81.255 99.139 -13.941 1.00 17.89 69 TYR B O 1
ATOM 3390 N N . LEU B 1 70 ? 82.816 98.611 -15.474 1.00 16.36 70 LEU B N 1
ATOM 3391 C CA . LEU B 1 70 ? 82.169 97.353 -15.804 1.00 15.81 70 LEU B CA 1
ATOM 3392 C C . LEU B 1 70 ? 82.121 96.484 -14.550 1.00 16.30 70 LEU B C 1
ATOM 3393 O O . LEU B 1 70 ? 81.127 95.808 -14.283 1.00 16.52 70 LEU B O 1
ATOM 3398 N N . ARG B 1 71 ? 83.185 96.524 -13.761 1.00 16.47 71 ARG B N 1
ATOM 3399 C CA . ARG B 1 71 ? 83.220 95.724 -12.548 1.00 18.48 71 ARG B CA 1
ATOM 3400 C C . ARG B 1 71 ? 82.456 96.321 -11.380 1.00 19.19 71 ARG B C 1
ATOM 3401 O O . ARG B 1 71 ? 81.522 95.713 -10.866 1.00 20.44 71 ARG B O 1
ATOM 3409 N N . GLN B 1 72 ? 82.837 97.526 -10.978 1.00 20.55 72 GLN B N 1
ATOM 3410 C CA . GLN B 1 72 ? 82.229 98.171 -9.821 1.00 21.03 72 GLN B CA 1
ATOM 3411 C C . GLN B 1 72 ? 80.837 98.743 -9.998 1.00 22.05 72 GLN B C 1
ATOM 3412 O O . GLN B 1 72 ? 80.090 98.886 -9.028 1.00 25.03 72 GLN B O 1
ATOM 3418 N N . PHE B 1 73 ? 80.469 99.074 -11.226 1.00 21.43 73 PHE B N 1
ATOM 3419 C CA . PHE B 1 73 ? 79.152 99.641 -11.455 1.00 19.61 73 PHE B CA 1
ATOM 3420 C C . PHE B 1 73 ? 78.187 98.617 -12.049 1.00 18.75 73 PHE B C 1
ATOM 3421 O O . PHE B 1 73 ? 77.102 98.403 -11.514 1.00 20.93 73 PHE B O 1
ATOM 3429 N N . ALA B 1 74 ? 78.579 97.985 -13.152 1.00 18.05 74 ALA B N 1
ATOM 3430 C CA . ALA B 1 74 ? 77.723 96.993 -13.803 1.00 17.07 74 ALA B CA 1
ATOM 3431 C C . ALA B 1 74 ? 77.719 95.655 -13.052 1.00 18.68 74 ALA B C 1
ATOM 3432 O O . ALA B 1 74 ? 76.710 94.950 -13.041 1.00 18.77 74 ALA B O 1
ATOM 3434 N N . GLY B 1 75 ? 78.843 95.308 -12.425 1.00 19.07 75 GLY B N 1
ATOM 3435 C CA . GLY B 1 75 ? 78.912 94.064 -11.679 1.00 18.57 75 GLY B CA 1
ATOM 3436 C C . GLY B 1 75 ? 79.645 92.926 -12.371 1.00 20.05 75 GLY B C 1
ATOM 3437 O O . GLY B 1 75 ? 79.505 91.774 -11.977 1.00 21.40 75 GLY B O 1
ATOM 3438 N N . ARG B 1 76 ? 80.423 93.232 -13.404 1.00 19.85 76 ARG B N 1
ATOM 3439 C CA . ARG B 1 76 ? 81.156 92.195 -14.107 1.00 20.69 76 ARG B CA 1
ATOM 3440 C C . ARG B 1 76 ? 82.337 91.734 -13.250 1.00 22.87 76 ARG B C 1
ATOM 3441 O O . ARG B 1 76 ? 82.826 92.479 -12.400 1.00 24.45 76 ARG B O 1
ATOM 3449 N N . PRO B 1 77 ? 82.797 90.487 -13.435 1.00 23.81 77 PRO B N 1
ATOM 3450 C CA . PRO B 1 77 ? 82.321 89.453 -14.363 1.00 24.68 77 PRO B CA 1
ATOM 3451 C C . PRO B 1 77 ? 81.076 88.735 -13.850 1.00 24.43 77 PRO B C 1
ATOM 3452 O O . PRO B 1 77 ? 80.890 88.589 -12.652 1.00 27.90 77 PRO B O 1
ATOM 3456 N N . THR B 1 78 ? 80.230 88.284 -14.767 1.00 24.82 78 THR B N 1
ATOM 3457 C CA . THR B 1 78 ? 79.009 87.569 -14.401 1.00 22.37 78 THR B CA 1
ATOM 3458 C C . THR B 1 78 ? 79.322 86.080 -14.298 1.00 22.29 78 THR B C 1
ATOM 3459 O O . THR B 1 78 ? 80.148 85.555 -15.040 1.00 22.46 78 THR B O 1
ATOM 3463 N N . PRO B 1 79 ? 78.663 85.379 -13.371 1.00 21.92 79 PRO B N 1
ATOM 3464 C CA . PRO B 1 79 ? 78.910 83.942 -13.205 1.00 21.02 79 PRO B CA 1
ATOM 3465 C C . PRO B 1 79 ? 78.476 83.061 -14.371 1.00 19.22 79 PRO B C 1
ATOM 3466 O O . PRO B 1 79 ? 77.495 83.363 -15.049 1.00 19.96 79 PRO B O 1
ATOM 3470 N N . LEU B 1 80 ? 79.249 81.999 -14.613 1.00 17.96 80 LEU B N 1
ATOM 3471 C CA . LEU B 1 80 ? 78.940 81.001 -15.634 1.00 19.12 80 LEU B CA 1
ATOM 3472 C C . LEU B 1 80 ? 78.339 79.914 -14.740 1.00 19.62 80 LEU B C 1
ATOM 3473 O O . LEU B 1 80 ? 79.051 79.102 -14.147 1.00 19.52 80 LEU B O 1
ATOM 3478 N N . TYR B 1 81 ? 77.021 79.935 -14.633 1.00 19.49 81 TYR B N 1
ATOM 3479 C CA . TYR B 1 81 ? 76.289 79.035 -13.757 1.00 21.97 81 TYR B CA 1
ATOM 3480 C C . TYR B 1 81 ? 75.948 77.646 -14.292 1.00 20.50 81 TYR B C 1
ATOM 3481 O O . TYR B 1 81 ? 75.511 77.494 -15.420 1.00 20.86 81 TYR B O 1
ATOM 3490 N N . HIS B 1 82 ? 76.145 76.634 -13.457 1.00 21.30 82 HIS B N 1
ATOM 3491 C CA . HIS B 1 82 ? 75.831 75.268 -13.840 1.00 22.00 82 HIS B CA 1
ATOM 3492 C C . HIS B 1 82 ? 74.384 75.001 -13.445 1.00 22.45 82 HIS B C 1
ATOM 3493 O O . HIS B 1 82 ? 74.052 74.976 -12.259 1.00 20.43 82 HIS B O 1
ATOM 3500 N N . ALA B 1 83 ? 73.526 74.828 -14.449 1.00 23.61 83 ALA B N 1
ATOM 3501 C CA . ALA B 1 83 ? 72.109 74.567 -14.220 1.00 23.68 83 ALA B CA 1
ATOM 3502 C C . ALA B 1 83 ? 71.929 73.070 -14.060 1.00 23.42 83 ALA B C 1
ATOM 3503 O O . ALA B 1 83 ? 71.554 72.382 -14.998 1.00 22.21 83 ALA B O 1
ATOM 3505 N N . LYS B 1 84 ? 72.199 72.585 -12.855 1.00 25.75 84 LYS B N 1
ATOM 3506 C CA . LYS B 1 84 ? 72.120 71.167 -12.529 1.00 27.49 84 LYS B CA 1
ATOM 3507 C C . LYS B 1 84 ? 70.769 70.482 -12.717 1.00 27.08 84 LYS B C 1
ATOM 3508 O O . LYS B 1 84 ? 70.695 69.468 -13.408 1.00 24.93 84 LYS B O 1
ATOM 3514 N N . ARG B 1 85 ? 69.710 71.009 -12.104 1.00 28.65 85 ARG B N 1
ATOM 3515 C CA . ARG B 1 85 ? 68.382 70.402 -12.247 1.00 30.13 85 ARG B CA 1
ATOM 3516 C C . ARG B 1 85 ? 67.956 70.368 -13.716 1.00 31.34 85 ARG B C 1
ATOM 3517 O O . ARG B 1 85 ? 67.267 69.444 -14.156 1.00 32.11 85 ARG B O 1
ATOM 3525 N N . LEU B 1 86 ? 68.379 71.382 -14.466 1.00 29.84 86 LEU B N 1
ATOM 3526 C CA . LEU B 1 86 ? 67.997 71.439 -15.869 1.00 27.68 86 LEU B CA 1
ATOM 3527 C C . LEU B 1 86 ? 68.902 70.553 -16.723 1.00 26.90 86 LEU B C 1
ATOM 3528 O O . LEU B 1 86 ? 68.495 69.998 -17.736 1.00 27.67 86 LEU B O 1
ATOM 3533 N N . SER B 1 87 ? 70.139 70.309 -16.313 1.00 28.68 87 SER B N 1
ATOM 3534 C CA . SER B 1 87 ? 71.020 69.396 -17.043 1.00 31.33 87 SER B CA 1
ATOM 3535 C C . SER B 1 87 ? 70.572 67.949 -16.804 1.00 33.99 87 SER B C 1
ATOM 3536 O O . SER B 1 87 ? 70.736 67.079 -17.668 1.00 33.38 87 SER B O 1
ATOM 3539 N N . GLU B 1 88 ? 70.020 67.701 -15.618 1.00 35.84 88 GLU B N 1
ATOM 3540 C CA . GLU B 1 88 ? 69.546 66.370 -15.246 1.00 38.60 88 GLU B CA 1
ATOM 3541 C C . GLU B 1 88 ? 68.231 66.100 -15.967 1.00 38.32 88 GLU B C 1
ATOM 3542 O O . GLU B 1 88 ? 67.961 64.979 -16.393 1.00 38.55 88 GLU B O 1
ATOM 3548 N N . TYR B 1 89 ? 67.425 67.147 -16.114 1.00 36.62 89 TYR B N 1
ATOM 3549 C CA . TYR B 1 89 ? 66.136 67.038 -16.773 1.00 34.81 89 TYR B CA 1
ATOM 3550 C C . TYR B 1 89 ? 66.256 66.666 -18.245 1.00 35.21 89 TYR B C 1
ATOM 3551 O O . TYR B 1 89 ? 65.596 65.738 -18.707 1.00 35.94 89 TYR B O 1
ATOM 3560 N N . TRP B 1 90 ? 67.093 67.388 -18.986 1.00 34.37 90 TRP B N 1
ATOM 3561 C CA . TRP B 1 90 ? 67.267 67.099 -20.403 1.00 32.68 90 TRP B CA 1
ATOM 3562 C C . TRP B 1 90 ? 68.069 65.832 -20.638 1.00 32.58 90 TRP B C 1
ATOM 3563 O O . TRP B 1 90 ? 68.086 65.302 -21.744 1.00 33.20 90 TRP B O 1
ATOM 3574 N N . GLY B 1 91 ? 68.739 65.360 -19.593 1.00 33.07 91 GLY B N 1
ATOM 3575 C CA . GLY B 1 91 ? 69.531 64.145 -19.689 1.00 33.56 91 GLY B CA 1
ATOM 3576 C C . GLY B 1 91 ? 70.740 64.183 -20.608 1.00 33.99 91 GLY B C 1
ATOM 3577 O O . GLY B 1 91 ? 71.524 63.235 -20.638 1.00 36.64 91 GLY B O 1
ATOM 3578 N N . GLY B 1 92 ? 70.908 65.265 -21.357 1.00 32.94 92 GLY B N 1
ATOM 3579 C CA . GLY B 1 92 ? 72.040 65.353 -22.260 1.00 30.75 92 GLY B CA 1
ATOM 3580 C C . GLY B 1 92 ? 73.294 65.957 -21.654 1.00 30.37 92 GLY B C 1
ATOM 3581 O O . GLY B 1 92 ? 73.713 65.592 -20.553 1.00 30.89 92 GLY B O 1
ATOM 3582 N N . ALA B 1 93 ? 73.896 66.889 -22.385 1.00 28.96 93 ALA B N 1
ATOM 3583 C CA . ALA B 1 93 ? 75.115 67.553 -21.952 1.00 27.43 93 ALA B CA 1
ATOM 3584 C C . ALA B 1 93 ? 74.895 68.480 -20.762 1.00 26.44 93 ALA B C 1
ATOM 3585 O O . ALA B 1 93 ? 73.763 68.815 -20.428 1.00 24.63 93 ALA B O 1
ATOM 3587 N N . GLN B 1 94 ? 75.993 68.884 -20.123 1.00 26.68 94 GLN B N 1
ATOM 3588 C CA . GLN B 1 94 ? 75.932 69.788 -18.981 1.00 26.13 94 GLN B CA 1
ATOM 3589 C C . GLN B 1 94 ? 75.584 71.179 -19.486 1.00 25.01 94 GLN B C 1
ATOM 3590 O O . GLN B 1 94 ? 76.148 71.649 -20.473 1.00 24.87 94 GLN B O 1
ATOM 3596 N N . VAL B 1 95 ? 74.655 71.837 -18.806 1.00 24.23 95 VAL B N 1
ATOM 3597 C CA . VAL B 1 95 ? 74.221 73.163 -19.216 1.00 22.91 95 VAL B CA 1
ATOM 3598 C C . VAL B 1 95 ? 74.651 74.273 -18.271 1.00 21.79 95 VAL B C 1
ATOM 3599 O O . VAL B 1 95 ? 74.321 74.260 -17.084 1.00 22.64 95 VAL B O 1
ATOM 3603 N N . PHE B 1 96 ? 75.390 75.232 -18.819 1.00 22.00 96 PHE B N 1
ATOM 3604 C CA . PHE B 1 96 ? 75.870 76.389 -18.068 1.00 20.32 96 PHE B CA 1
ATOM 3605 C C . PHE B 1 96 ? 75.173 77.634 -18.599 1.00 21.56 96 PHE B C 1
ATOM 3606 O O . PHE B 1 96 ? 75.011 77.811 -19.811 1.00 22.49 96 PHE B O 1
ATOM 3614 N N . LEU B 1 97 ? 74.754 78.498 -17.689 1.00 21.76 97 LEU B N 1
ATOM 3615 C CA . LEU B 1 97 ? 74.076 79.721 -18.073 1.00 21.09 97 LEU B CA 1
ATOM 3616 C C . LEU B 1 97 ? 74.960 80.939 -17.801 1.00 20.38 97 LEU B C 1
ATOM 3617 O O . LEU B 1 97 ? 75.364 81.182 -16.669 1.00 20.26 97 LEU B O 1
ATOM 3622 N N . LYS B 1 98 ? 75.287 81.682 -18.850 1.00 19.38 98 LYS B N 1
ATOM 3623 C CA . LYS B 1 98 ? 76.086 82.885 -18.692 1.00 19.49 98 LYS B CA 1
ATOM 3624 C C . LYS B 1 98 ? 75.090 83.895 -18.116 1.00 18.98 98 LYS B C 1
ATOM 3625 O O . LYS B 1 98 ? 74.208 84.384 -18.819 1.00 17.01 98 LYS B O 1
ATOM 3631 N N . ARG B 1 99 ? 75.237 84.183 -16.826 1.00 19.39 99 ARG B N 1
ATOM 3632 C CA . ARG B 1 99 ? 74.337 85.078 -16.099 1.00 20.70 99 ARG B CA 1
ATOM 3633 C C . ARG B 1 99 ? 74.372 86.588 -16.398 1.00 21.74 99 ARG B C 1
ATOM 3634 O O . ARG B 1 99 ? 74.575 87.398 -15.489 1.00 22.03 99 ARG B O 1
ATOM 3642 N N . GLU B 1 100 ? 74.146 86.981 -17.646 1.00 22.44 100 GLU B N 1
ATOM 3643 C CA . GLU B 1 100 ? 74.153 88.402 -17.971 1.00 25.63 100 GLU B CA 1
ATOM 3644 C C . GLU B 1 100 ? 72.950 89.104 -17.338 1.00 27.22 100 GLU B C 1
ATOM 3645 O O . GLU B 1 100 ? 72.815 90.326 -17.434 1.00 28.62 100 GLU B O 1
ATOM 3651 N N . ASP B 1 101 ? 72.080 88.332 -16.688 1.00 27.05 101 ASP B N 1
ATOM 3652 C CA . ASP B 1 101 ? 70.893 88.896 -16.050 1.00 27.18 101 ASP B CA 1
ATOM 3653 C C . ASP B 1 101 ? 71.200 89.526 -14.687 1.00 27.92 101 ASP B C 1
ATOM 3654 O O . ASP B 1 101 ? 70.342 90.186 -14.087 1.00 28.34 101 ASP B O 1
ATOM 3659 N N . LEU B 1 102 ? 72.430 89.344 -14.211 1.00 26.13 102 LEU B N 1
ATOM 3660 C CA . LEU B 1 102 ? 72.828 89.904 -12.927 1.00 24.61 102 LEU B CA 1
ATOM 3661 C C . LEU B 1 102 ? 73.388 91.313 -13.050 1.00 23.92 102 LEU B C 1
ATOM 3662 O O . LEU B 1 102 ? 73.543 92.012 -12.048 1.00 26.37 102 LEU B O 1
ATOM 3667 N N . LEU B 1 103 ? 73.673 91.742 -14.275 1.00 22.77 103 LEU B N 1
ATOM 3668 C CA . LEU B 1 103 ? 74.208 93.082 -14.493 1.00 21.98 103 LEU B CA 1
ATOM 3669 C C . LEU B 1 103 ? 73.247 94.170 -14.022 1.00 21.79 103 LEU B C 1
ATOM 3670 O O . LEU B 1 103 ? 72.019 94.006 -14.065 1.00 20.20 103 LEU B O 1
ATOM 3675 N N . HIS B 1 104 ? 73.815 95.281 -13.564 1.00 22.17 104 HIS B N 1
ATOM 3676 C CA . HIS B 1 104 ? 73.024 96.427 -13.132 1.00 23.28 104 HIS B CA 1
ATOM 3677 C C . HIS B 1 104 ? 72.075 96.752 -14.291 1.00 25.81 104 HIS B C 1
ATOM 3678 O O . HIS B 1 104 ? 72.460 96.638 -15.457 1.00 27.14 104 HIS B O 1
ATOM 3685 N N . THR B 1 105 ? 70.846 97.145 -13.967 1.00 28.84 105 THR B N 1
ATOM 3686 C CA . THR B 1 105 ? 69.796 97.463 -14.951 1.00 32.07 105 THR B CA 1
ATOM 3687 C C . THR B 1 105 ? 69.135 96.192 -15.488 1.00 32.91 105 THR B C 1
ATOM 3688 O O . THR B 1 105 ? 68.041 96.246 -16.042 1.00 34.94 105 THR B O 1
ATOM 3692 N N . GLY B 1 106 ? 69.811 95.057 -15.342 1.00 33.29 106 GLY B N 1
ATOM 3693 C CA . GLY B 1 106 ? 69.246 93.803 -15.796 1.00 35.18 106 GLY B CA 1
ATOM 3694 C C . GLY B 1 106 ? 69.505 93.393 -17.232 1.00 36.95 106 GLY B C 1
ATOM 3695 O O . GLY B 1 106 ? 69.097 92.301 -17.642 1.00 38.22 106 GLY B O 1
ATOM 3696 N N . ALA B 1 107 ? 70.180 94.241 -18.001 1.00 38.25 107 ALA B N 1
ATOM 3697 C CA . ALA B 1 107 ? 70.463 93.921 -19.399 1.00 39.53 107 ALA B CA 1
ATOM 3698 C C . ALA B 1 107 ? 71.951 93.901 -19.737 1.00 40.52 107 ALA B C 1
ATOM 3699 O O . ALA B 1 107 ? 72.748 94.632 -19.145 1.00 40.25 107 ALA B O 1
ATOM 3701 N N . HIS B 1 108 ? 72.307 93.061 -20.705 1.00 40.68 108 HIS B N 1
ATOM 3702 C CA . HIS B 1 108 ? 73.686 92.949 -21.149 1.00 40.66 108 HIS B CA 1
ATOM 3703 C C . HIS B 1 108 ? 74.092 94.171 -21.964 1.00 38.96 108 HIS B C 1
ATOM 3704 O O . HIS B 1 108 ? 75.257 94.535 -22.047 1.00 39.76 108 HIS B O 1
ATOM 3711 N N . LYS B 1 109 ? 73.110 94.826 -22.570 1.00 34.78 109 LYS B N 1
ATOM 3712 C CA . LYS B 1 109 ? 73.400 95.996 -23.374 1.00 34.75 109 LYS B CA 1
ATOM 3713 C C . LYS B 1 109 ? 74.216 97.084 -22.668 1.00 31.64 109 LYS B C 1
ATOM 3714 O O . LYS B 1 109 ? 74.811 97.927 -23.333 1.00 32.27 109 LYS B O 1
ATOM 3720 N N . ILE B 1 110 ? 74.256 97.065 -21.337 1.00 28.67 110 ILE B N 1
ATOM 3721 C CA . ILE B 1 110 ? 74.998 98.081 -20.588 1.00 25.46 110 ILE B CA 1
ATOM 3722 C C . ILE B 1 110 ? 76.509 98.056 -20.824 1.00 23.23 110 ILE B C 1
ATOM 3723 O O . ILE B 1 110 ? 77.192 99.045 -20.573 1.00 22.41 110 ILE B O 1
ATOM 3728 N N . ASN B 1 111 ? 77.032 96.936 -21.305 1.00 22.05 111 ASN B N 1
ATOM 3729 C CA . ASN B 1 111 ? 78.458 96.861 -21.586 1.00 21.55 111 ASN B CA 1
ATOM 3730 C C . ASN B 1 111 ? 78.722 97.856 -22.700 1.00 21.64 111 ASN B C 1
ATOM 3731 O O . ASN B 1 111 ? 79.742 98.541 -22.713 1.00 23.97 111 ASN B O 1
ATOM 3736 N N . ASN B 1 112 ? 77.787 97.927 -23.640 1.00 20.01 112 ASN B N 1
ATOM 3737 C CA . ASN B 1 112 ? 77.921 98.821 -24.776 1.00 21.04 112 ASN B CA 1
ATOM 3738 C C . ASN B 1 112 ? 77.662 100.297 -24.468 1.00 20.16 112 ASN B C 1
ATOM 3739 O O . ASN B 1 112 ? 78.403 101.166 -24.926 1.00 18.42 112 ASN B O 1
ATOM 3744 N N . THR B 1 113 ? 76.608 100.580 -23.711 1.00 18.39 113 THR B N 1
ATOM 3745 C CA . THR B 1 113 ? 76.298 101.962 -23.393 1.00 19.38 113 THR B CA 1
ATOM 3746 C C . THR B 1 113 ? 77.388 102.560 -22.490 1.00 18.83 113 THR B C 1
ATOM 3747 O O . THR B 1 113 ? 77.799 103.703 -22.694 1.00 17.69 113 THR B O 1
ATOM 3751 N N . LEU B 1 114 ? 77.883 101.792 -21.521 1.00 17.78 114 LEU B N 1
ATOM 3752 C CA . LEU B 1 114 ? 78.947 102.299 -20.653 1.00 18.78 114 LEU B CA 1
ATOM 3753 C C . LEU B 1 114 ? 80.147 102.695 -21.508 1.00 19.43 114 LEU B C 1
ATOM 3754 O O . LEU B 1 114 ? 80.758 103.746 -21.296 1.00 20.67 114 LEU B O 1
ATOM 3759 N N . GLY B 1 115 ? 80.485 101.843 -22.473 1.00 19.12 115 GLY B N 1
ATOM 3760 C CA . GLY B 1 115 ? 81.603 102.130 -23.350 1.00 18.32 115 GLY B CA 1
ATOM 3761 C C . GLY B 1 115 ? 81.394 103.375 -24.197 1.00 18.17 115 GLY B C 1
ATOM 3762 O O . GLY B 1 115 ? 82.281 104.219 -24.297 1.00 17.69 115 GLY B O 1
ATOM 3763 N N . GLN B 1 116 ? 80.216 103.496 -24.801 1.00 19.60 116 GLN B N 1
ATOM 3764 C CA . GLN B 1 116 ? 79.908 104.644 -25.649 1.00 19.75 116 GLN B CA 1
ATOM 3765 C C . GLN B 1 116 ? 79.812 105.983 -24.901 1.00 19.00 116 GLN B C 1
ATOM 3766 O O . GLN B 1 116 ? 80.283 107.001 -25.394 1.00 18.25 116 GLN B O 1
ATOM 3772 N N . ALA B 1 117 ? 79.225 105.985 -23.711 1.00 19.32 117 ALA B N 1
ATOM 3773 C CA . ALA B 1 117 ? 79.111 107.222 -22.934 1.00 20.41 117 ALA B CA 1
ATOM 3774 C C . ALA B 1 117 ? 80.506 107.652 -22.514 1.00 20.63 117 ALA B C 1
ATOM 3775 O O . ALA B 1 117 ? 80.789 108.836 -22.363 1.00 20.32 117 ALA B O 1
ATOM 3777 N N . LEU B 1 118 ? 81.377 106.670 -22.324 1.00 22.50 118 LEU B N 1
ATOM 3778 C CA . LEU B 1 118 ? 82.756 106.929 -21.940 1.00 22.91 118 LEU B CA 1
ATOM 3779 C C . LEU B 1 118 ? 83.462 107.564 -23.139 1.00 24.16 118 LEU B C 1
ATOM 3780 O O . LEU B 1 118 ? 84.245 108.507 -22.982 1.00 24.47 118 LEU B O 1
ATOM 3785 N N . LEU B 1 119 ? 83.171 107.056 -24.340 1.00 24.07 119 LEU B N 1
ATOM 3786 C CA . LEU B 1 119 ? 83.766 107.579 -25.555 1.00 22.79 119 LEU B CA 1
ATOM 3787 C C . LEU B 1 119 ? 83.350 109.028 -25.771 1.00 21.65 119 LEU B C 1
ATOM 3788 O O . LEU B 1 119 ? 84.149 109.885 -26.126 1.00 22.23 119 LEU B O 1
ATOM 3793 N N . ALA B 1 120 ? 82.069 109.290 -25.543 1.00 20.65 120 ALA B N 1
ATOM 3794 C CA . ALA B 1 120 ? 81.519 110.621 -25.707 1.00 20.06 120 ALA B CA 1
ATOM 3795 C C . ALA B 1 120 ? 82.195 111.618 -24.774 1.00 22.00 120 ALA B C 1
ATOM 3796 O O . ALA B 1 120 ? 82.464 112.759 -25.158 1.00 22.12 120 ALA B O 1
ATOM 3798 N N . ARG B 1 121 ? 82.467 111.187 -23.547 1.00 23.58 121 ARG B N 1
ATOM 3799 C CA . ARG B 1 121 ? 83.109 112.062 -22.575 1.00 25.06 121 ARG B CA 1
ATOM 3800 C C . ARG B 1 121 ? 84.533 112.375 -23.024 1.00 24.88 121 ARG B C 1
ATOM 3801 O O . ARG B 1 121 ? 84.985 113.521 -22.931 1.00 23.86 121 ARG B O 1
ATOM 3809 N N . ARG B 1 122 ? 85.230 111.345 -23.503 1.00 23.86 122 ARG B N 1
ATOM 3810 C CA . ARG B 1 122 ? 86.601 111.483 -23.983 1.00 23.56 122 ARG B CA 1
ATOM 3811 C C . ARG B 1 122 ? 86.605 112.421 -25.189 1.00 24.97 122 ARG B C 1
ATOM 3812 O O . ARG B 1 122 ? 87.503 113.242 -25.342 1.00 22.79 122 ARG B O 1
ATOM 3828 N N . GLY B 1 124 ? 84.834 114.803 -25.574 1.00 32.29 124 GLY B N 1
ATOM 3829 C CA . GLY B 1 124 ? 84.437 116.130 -25.150 1.00 31.26 124 GLY B CA 1
ATOM 3830 C C . GLY B 1 124 ? 82.957 116.435 -25.289 1.00 30.62 124 GLY B C 1
ATOM 3831 O O . GLY B 1 124 ? 82.557 117.584 -25.140 1.00 31.13 124 GLY B O 1
ATOM 3832 N N . LYS B 1 125 ? 82.141 115.428 -25.583 1.00 30.85 125 LYS B N 1
ATOM 3833 C CA . LYS B 1 125 ? 80.701 115.644 -25.708 1.00 31.48 125 LYS B CA 1
ATOM 3834 C C . LYS B 1 125 ? 80.119 115.798 -24.308 1.00 32.14 125 LYS B C 1
ATOM 3835 O O . LYS B 1 125 ? 80.614 115.203 -23.353 1.00 33.25 125 LYS B O 1
ATOM 3841 N N . ARG B 1 126 ? 79.060 116.588 -24.183 1.00 33.61 126 ARG B N 1
ATOM 3842 C CA . ARG B 1 126 ? 78.431 116.821 -22.881 1.00 33.80 126 ARG B CA 1
ATOM 3843 C C . ARG B 1 126 ? 76.983 116.365 -22.939 1.00 31.75 126 ARG B C 1
ATOM 3844 O O . ARG B 1 126 ? 76.255 116.393 -21.942 1.00 30.85 126 ARG B O 1
ATOM 3852 N N . ARG B 1 127 ? 76.582 115.941 -24.126 1.00 29.65 127 ARG B N 1
ATOM 3853 C CA . ARG B 1 127 ? 75.222 115.521 -24.367 1.00 27.37 127 ARG B CA 1
ATOM 3854 C C . ARG B 1 127 ? 75.214 114.210 -25.124 1.00 26.05 127 ARG B C 1
ATOM 3855 O O . ARG B 1 127 ? 76.063 113.968 -25.987 1.00 23.59 127 ARG B O 1
ATOM 3863 N N . VAL B 1 128 ? 74.258 113.359 -24.786 1.00 24.15 128 VAL B N 1
ATOM 3864 C CA . VAL B 1 128 ? 74.128 112.078 -25.447 1.00 23.54 128 VAL B CA 1
ATOM 3865 C C . VAL B 1 128 ? 72.650 111.807 -25.708 1.00 23.64 128 VAL B C 1
ATOM 3866 O O . VAL B 1 128 ? 71.812 111.943 -24.813 1.00 23.66 128 VAL B O 1
ATOM 3870 N N . ILE B 1 129 ? 72.325 111.451 -26.945 1.00 23.84 129 ILE B N 1
ATOM 3871 C CA . ILE B 1 129 ? 70.937 111.181 -27.302 1.00 22.69 129 ILE B CA 1
ATOM 3872 C C . ILE B 1 129 ? 70.756 109.768 -27.806 1.00 21.70 129 ILE B C 1
ATOM 3873 O O . ILE B 1 129 ? 71.713 109.086 -28.180 1.00 21.62 129 ILE B O 1
ATOM 3878 N N . ALA B 1 130 ? 69.508 109.336 -27.815 1.00 22.21 130 ALA B N 1
ATOM 3879 C CA . ALA B 1 130 ? 69.173 107.998 -28.252 1.00 24.49 130 ALA B CA 1
ATOM 3880 C C . ALA B 1 130 ? 67.673 107.899 -28.506 1.00 25.31 130 ALA B C 1
ATOM 3881 O O . ALA B 1 130 ? 66.920 108.835 -28.229 1.00 23.12 130 ALA B O 1
ATOM 3883 N N . GLU B 1 131 ? 67.245 106.764 -29.046 1.00 29.18 131 GLU B N 1
ATOM 3884 C CA . GLU B 1 131 ? 65.828 106.533 -29.289 1.00 33.37 131 GLU B CA 1
ATOM 3885 C C . GLU B 1 131 ? 65.515 105.163 -28.703 1.00 33.93 131 GLU B C 1
ATOM 3886 O O . GLU B 1 131 ? 66.391 104.301 -28.643 1.00 33.95 131 GLU B O 1
ATOM 3892 N N . THR B 1 132 ? 64.276 104.967 -28.265 1.00 35.22 132 THR B N 1
ATOM 3893 C CA . THR B 1 132 ? 63.874 103.695 -27.677 1.00 37.16 132 THR B CA 1
ATOM 3894 C C . THR B 1 132 ? 62.413 103.350 -27.939 1.00 38.60 132 THR B C 1
ATOM 3895 O O . THR B 1 132 ? 61.558 104.232 -28.041 1.00 39.28 132 THR B O 1
ATOM 3899 N N . GLY B 1 133 ? 62.142 102.052 -28.023 1.00 38.91 133 GLY B N 1
ATOM 3900 C CA . GLY B 1 133 ? 60.792 101.582 -28.240 1.00 40.13 133 GLY B CA 1
ATOM 3901 C C . GLY B 1 133 ? 60.138 101.262 -26.910 1.00 41.23 133 GLY B C 1
ATOM 3902 O O . GLY B 1 133 ? 59.470 102.108 -26.320 1.00 41.35 133 GLY B O 1
ATOM 3903 N N . ALA B 1 134 ? 60.343 100.040 -26.426 1.00 42.70 134 ALA B N 1
ATOM 3904 C CA . ALA B 1 134 ? 59.761 99.618 -25.156 1.00 43.31 134 ALA B CA 1
ATOM 3905 C C . ALA B 1 134 ? 60.386 100.341 -23.959 1.00 42.69 134 ALA B C 1
ATOM 3906 O O . ALA B 1 134 ? 59.831 100.323 -22.864 1.00 44.17 134 ALA B O 1
ATOM 3908 N N . GLY B 1 135 ? 61.548 100.955 -24.158 1.00 41.30 135 GLY B N 1
ATOM 3909 C CA . GLY B 1 135 ? 62.177 101.694 -23.075 1.00 41.42 135 GLY B CA 1
ATOM 3910 C C . GLY B 1 135 ? 63.436 101.133 -22.443 1.00 40.50 135 GLY B C 1
ATOM 3911 O O . GLY B 1 135 ? 64.068 101.809 -21.633 1.00 40.81 135 GLY B O 1
ATOM 3912 N N . GLN B 1 136 ? 63.797 99.904 -22.800 1.00 40.56 136 GLN B N 1
ATOM 3913 C CA . GLN B 1 136 ? 64.986 99.249 -22.255 1.00 38.83 136 GLN B CA 1
ATOM 3914 C C . GLN B 1 136 ? 66.246 100.034 -22.605 1.00 37.18 136 GLN B C 1
ATOM 3915 O O . GLN B 1 136 ? 67.122 100.245 -21.757 1.00 36.64 136 GLN B O 1
ATOM 3921 N N . HIS B 1 137 ? 66.331 100.465 -23.860 1.00 34.01 137 HIS B N 1
ATOM 3922 C CA . HIS B 1 137 ? 67.479 101.222 -24.324 1.00 30.44 137 HIS B CA 1
ATOM 3923 C C . HIS B 1 137 ? 67.501 102.619 -23.723 1.00 29.41 137 HIS B C 1
ATOM 3924 O O . HIS B 1 137 ? 68.568 103.138 -23.390 1.00 31.01 137 HIS B O 1
ATOM 3931 N N . GLY B 1 138 ? 66.323 103.224 -23.599 1.00 27.19 138 GLY B N 1
ATOM 3932 C CA . GLY B 1 138 ? 66.228 104.558 -23.037 1.00 23.58 138 GLY B CA 1
ATOM 3933 C C . GLY B 1 138 ? 66.764 104.603 -21.620 1.00 23.09 138 GLY B C 1
ATOM 3934 O O . GLY B 1 138 ? 67.464 105.544 -21.243 1.00 20.11 138 GLY B O 1
ATOM 3935 N N . VAL B 1 139 ? 66.439 103.575 -20.841 1.00 23.06 139 VAL B N 1
ATOM 3936 C CA . VAL B 1 139 ? 66.885 103.474 -19.456 1.00 24.47 139 VAL B CA 1
ATOM 3937 C C . VAL B 1 139 ? 68.377 103.187 -19.383 1.00 24.06 139 VAL B C 1
ATOM 3938 O O . VAL B 1 139 ? 69.086 103.758 -18.567 1.00 24.12 139 VAL B O 1
ATOM 3942 N N . SER B 1 140 ? 68.855 102.287 -20.228 1.00 25.59 140 SER B N 1
ATOM 3943 C CA . SER B 1 140 ? 70.271 101.962 -20.222 1.00 27.28 140 SER B CA 1
ATOM 3944 C C . SER B 1 140 ? 71.076 103.232 -20.476 1.00 26.77 140 SER B C 1
ATOM 3945 O O . SER B 1 140 ? 72.023 103.527 -19.750 1.00 27.40 140 SER B O 1
ATOM 3948 N N . VAL B 1 141 ? 70.686 103.983 -21.504 1.00 25.21 141 VAL B N 1
ATOM 3949 C CA . VAL B 1 141 ? 71.366 105.222 -21.864 1.00 23.27 141 VAL B CA 1
ATOM 3950 C C . VAL B 1 141 ? 71.277 106.254 -20.749 1.00 23.39 141 VAL B C 1
ATOM 3951 O O . VAL B 1 141 ? 72.284 106.841 -20.358 1.00 23.59 141 VAL B O 1
ATOM 3955 N N . ALA B 1 142 ? 70.067 106.467 -20.245 1.00 23.72 142 ALA B N 1
ATOM 3956 C CA . ALA B 1 142 ? 69.823 107.425 -19.176 1.00 23.76 142 ALA B CA 1
ATOM 3957 C C . ALA B 1 142 ? 70.676 107.104 -17.956 1.00 25.18 142 ALA B C 1
ATOM 3958 O O . ALA B 1 142 ? 71.189 108.002 -17.288 1.00 27.09 142 ALA B O 1
ATOM 3960 N N . THR B 1 143 ? 70.824 105.814 -17.677 1.00 24.50 143 THR B N 1
ATOM 3961 C CA . THR B 1 143 ? 71.606 105.344 -16.546 1.00 22.81 143 THR B CA 1
ATOM 3962 C C . THR B 1 143 ? 73.062 105.758 -16.648 1.00 23.35 143 THR B C 1
ATOM 3963 O O . THR B 1 143 ? 73.608 106.375 -15.738 1.00 23.04 143 THR B O 1
ATOM 3967 N N . VAL B 1 144 ? 73.699 105.412 -17.758 1.00 24.71 144 VAL B N 1
ATOM 3968 C CA . VAL B 1 144 ? 75.102 105.747 -17.934 1.00 25.34 144 VAL B CA 1
ATOM 3969 C C . VAL B 1 144 ? 75.312 107.244 -18.150 1.00 25.17 144 VAL B C 1
ATOM 3970 O O . VAL B 1 144 ? 76.436 107.736 -18.052 1.00 25.64 144 VAL B O 1
ATOM 3974 N N . ALA B 1 145 ? 74.227 107.963 -18.429 1.00 24.62 145 ALA B N 1
ATOM 3975 C CA . ALA B 1 145 ? 74.290 109.407 -18.628 1.00 24.70 145 ALA B CA 1
ATOM 3976 C C . ALA B 1 145 ? 74.402 110.062 -17.253 1.00 26.29 145 ALA B C 1
ATOM 3977 O O . ALA B 1 145 ? 75.145 111.026 -17.070 1.00 29.09 145 ALA B O 1
ATOM 3979 N N . ALA B 1 146 ? 73.658 109.533 -16.287 1.00 25.87 146 ALA B N 1
ATOM 3980 C CA . ALA B 1 146 ? 73.707 110.045 -14.925 1.00 24.71 146 ALA B CA 1
ATOM 3981 C C . ALA B 1 146 ? 75.054 109.663 -14.314 1.00 25.80 146 ALA B C 1
ATOM 3982 O O . ALA B 1 146 ? 75.655 110.439 -13.574 1.00 28.08 146 ALA B O 1
ATOM 3984 N N . LEU B 1 147 ? 75.527 108.465 -14.642 1.00 24.93 147 LEU B N 1
ATOM 3985 C CA . LEU B 1 147 ? 76.793 107.973 -14.124 1.00 25.23 147 LEU B CA 1
ATOM 3986 C C . LEU B 1 147 ? 77.980 108.833 -14.522 1.00 25.47 147 LEU B C 1
ATOM 3987 O O . LEU B 1 147 ? 78.920 108.999 -13.752 1.00 25.36 147 LEU B O 1
ATOM 3992 N N . PHE B 1 148 ? 77.952 109.364 -15.737 1.00 27.00 148 PHE B N 1
ATOM 3993 C CA . PHE B 1 148 ? 79.055 110.187 -16.207 1.00 25.66 148 PHE B CA 1
ATOM 3994 C C . PHE B 1 148 ? 78.781 111.696 -16.186 1.00 25.30 148 PHE B C 1
ATOM 3995 O O . PHE B 1 148 ? 79.605 112.487 -16.642 1.00 24.11 148 PHE B O 1
ATOM 4003 N N . GLY B 1 149 ? 77.629 112.093 -15.650 1.00 24.30 149 GLY B N 1
ATOM 4004 C CA . GLY B 1 149 ? 77.304 113.508 -15.578 1.00 24.82 149 GLY B CA 1
ATOM 4005 C C . GLY B 1 149 ? 76.991 114.153 -16.915 1.00 24.89 149 GLY B C 1
ATOM 4006 O O . GLY B 1 149 ? 77.116 115.371 -17.084 1.00 24.12 149 GLY B O 1
ATOM 4007 N N . LEU B 1 150 ? 76.571 113.331 -17.867 1.00 24.54 150 LEU B N 1
ATOM 4008 C CA . LEU B 1 150 ? 76.241 113.806 -19.195 1.00 25.29 150 LEU B CA 1
ATOM 4009 C C . LEU B 1 150 ? 74.755 114.146 -19.310 1.00 27.84 150 LEU B C 1
ATOM 4010 O O . LEU B 1 150 ? 73.912 113.560 -18.626 1.00 29.91 150 LEU B O 1
ATOM 4015 N N . GLU B 1 151 ? 74.452 115.109 -20.174 1.00 28.62 151 GLU B N 1
ATOM 4016 C CA . GLU B 1 151 ? 73.086 115.549 -20.438 1.00 30.56 151 GLU B CA 1
ATOM 4017 C C . GLU B 1 151 ? 72.450 114.457 -21.299 1.00 29.48 151 GLU B C 1
ATOM 4018 O O . GLU B 1 151 ? 73.045 114.007 -22.274 1.00 30.02 151 GLU B O 1
ATOM 4024 N N . CYS B 1 152 ? 71.251 114.018 -20.947 1.00 28.48 152 CYS B N 1
ATOM 4025 C CA . CYS B 1 152 ? 70.620 112.955 -21.714 1.00 27.99 152 CYS B CA 1
ATOM 4026 C C . CYS B 1 152 ? 69.233 113.270 -22.242 1.00 28.69 152 CYS B C 1
ATOM 4027 O O . CYS B 1 152 ? 68.365 113.729 -21.502 1.00 29.33 152 CYS B O 1
ATOM 4030 N N . VAL B 1 153 ? 69.035 113.012 -23.531 1.00 29.19 153 VAL B N 1
ATOM 4031 C CA . VAL B 1 153 ? 67.746 113.228 -24.176 1.00 30.55 153 VAL B CA 1
ATOM 4032 C C . VAL B 1 153 ? 67.379 111.970 -24.947 1.00 31.57 153 VAL B C 1
ATOM 4033 O O . VAL B 1 153 ? 68.110 111.528 -25.829 1.00 32.08 153 VAL B O 1
ATOM 4037 N N . VAL B 1 154 ? 66.244 111.385 -24.601 1.00 33.53 154 VAL B N 1
ATOM 4038 C CA . VAL B 1 154 ? 65.797 110.180 -25.270 1.00 35.61 154 VAL B CA 1
ATOM 4039 C C . VAL B 1 154 ? 64.554 110.463 -26.107 1.00 38.02 154 VAL B C 1
ATOM 4040 O O . VAL B 1 154 ? 63.594 111.076 -25.632 1.00 36.78 154 VAL B O 1
ATOM 4044 N N . TYR B 1 155 ? 64.586 110.031 -27.363 1.00 40.47 155 TYR B N 1
ATOM 4045 C CA . TYR B 1 155 ? 63.454 110.223 -28.258 1.00 43.23 155 TYR B CA 1
ATOM 4046 C C . TYR B 1 155 ? 62.562 108.995 -28.224 1.00 45.59 155 TYR B C 1
ATOM 4047 O O . TYR B 1 155 ? 63.007 107.888 -28.522 1.00 48.05 155 TYR B O 1
ATOM 4064 N N . GLY B 1 157 ? 58.377 107.502 -29.057 1.00 55.42 157 GLY B N 1
ATOM 4065 C CA . GLY B 1 157 ? 57.133 107.774 -29.759 1.00 57.09 157 GLY B CA 1
ATOM 4066 C C . GLY B 1 157 ? 55.919 107.899 -28.848 1.00 58.54 157 GLY B C 1
ATOM 4067 O O . GLY B 1 157 ? 55.789 107.163 -27.866 1.00 59.18 157 GLY B O 1
ATOM 4068 N N . GLU B 1 158 ? 55.030 108.834 -29.184 1.00 59.76 158 GLU B N 1
ATOM 4069 C CA . GLU B 1 158 ? 53.808 109.093 -28.422 1.00 61.11 158 GLU B CA 1
ATOM 4070 C C . GLU B 1 158 ? 53.137 107.833 -27.879 1.00 61.77 158 GLU B C 1
ATOM 4071 O O . GLU B 1 158 ? 52.710 107.805 -26.726 1.00 61.65 158 GLU B O 1
ATOM 4077 N N . GLU B 1 159 ? 53.032 106.801 -28.712 1.00 62.96 159 GLU B N 1
ATOM 4078 C CA . GLU B 1 159 ? 52.393 105.552 -28.303 1.00 64.84 159 GLU B CA 1
ATOM 4079 C C . GLU B 1 159 ? 53.198 104.867 -27.210 1.00 64.80 159 GLU B C 1
ATOM 4080 O O . GLU B 1 159 ? 52.730 104.730 -26.080 1.00 65.35 159 GLU B O 1
ATOM 4086 N N . ASP B 1 160 ? 54.407 104.436 -27.553 1.00 64.05 160 ASP B N 1
ATOM 4087 C CA . ASP B 1 160 ? 55.285 103.766 -26.602 1.00 63.21 160 ASP B CA 1
ATOM 4088 C C . ASP B 1 160 ? 55.336 104.498 -25.256 1.00 62.28 160 ASP B C 1
ATOM 4089 O O . ASP B 1 160 ? 55.330 103.868 -24.198 1.00 62.03 160 ASP B O 1
ATOM 4094 N N . VAL B 1 161 ? 55.381 105.827 -25.304 1.00 60.47 161 VAL B N 1
ATOM 4095 C CA . VAL B 1 161 ? 55.446 106.642 -24.097 1.00 59.52 161 VAL B CA 1
ATOM 4096 C C . VAL B 1 161 ? 54.256 106.450 -23.160 1.00 60.40 161 VAL B C 1
ATOM 4097 O O . VAL B 1 161 ? 54.392 106.585 -21.946 1.00 60.57 161 VAL B O 1
ATOM 4101 N N . ARG B 1 162 ? 53.091 106.137 -23.717 1.00 62.05 162 ARG B N 1
ATOM 4102 C CA . ARG B 1 162 ? 51.895 105.926 -22.905 1.00 62.73 162 ARG B CA 1
ATOM 4103 C C . ARG B 1 162 ? 51.815 104.511 -22.342 1.00 61.76 162 ARG B C 1
ATOM 4104 O O . ARG B 1 162 ? 51.327 104.304 -21.230 1.00 61.61 162 ARG B O 1
ATOM 4112 N N . ARG B 1 163 ? 52.298 103.540 -23.108 1.00 60.52 163 ARG B N 1
ATOM 4113 C CA . ARG B 1 163 ? 52.263 102.151 -22.676 1.00 60.23 163 ARG B CA 1
ATOM 4114 C C . ARG B 1 163 ? 53.420 101.794 -21.743 1.00 58.91 163 ARG B C 1
ATOM 4115 O O . ARG B 1 163 ? 53.396 100.748 -21.090 1.00 58.56 163 ARG B O 1
ATOM 4123 N N . GLN B 1 164 ? 54.427 102.661 -21.680 1.00 57.14 164 GLN B N 1
ATOM 4124 C CA . GLN B 1 164 ? 55.597 102.429 -20.832 1.00 55.35 164 GLN B CA 1
ATOM 4125 C C . GLN B 1 164 ? 55.738 103.531 -19.772 1.00 54.34 164 GLN B C 1
ATOM 4126 O O . GLN B 1 164 ? 56.742 104.242 -19.733 1.00 54.05 164 GLN B O 1
ATOM 4132 N N . ALA B 1 165 ? 54.733 103.663 -18.914 1.00 52.92 165 ALA B N 1
ATOM 4133 C CA . ALA B 1 165 ? 54.740 104.682 -17.867 1.00 52.21 165 ALA B CA 1
ATOM 4134 C C . ALA B 1 165 ? 55.899 104.523 -16.885 1.00 51.49 165 ALA B C 1
ATOM 4135 O O . ALA B 1 165 ? 56.449 105.513 -16.398 1.00 50.59 165 ALA B O 1
ATOM 4137 N N . LEU B 1 166 ? 56.252 103.274 -16.589 1.00 50.23 166 LEU B N 1
ATOM 4138 C CA . LEU B 1 166 ? 57.339 102.976 -15.666 1.00 48.54 166 LEU B CA 1
ATOM 4139 C C . LEU B 1 166 ? 58.671 103.473 -16.218 1.00 47.63 166 LEU B C 1
ATOM 4140 O O . LEU B 1 166 ? 59.275 104.391 -15.661 1.00 48.54 166 LEU B O 1
ATOM 4145 N N . ASN B 1 167 ? 59.126 102.866 -17.313 1.00 45.13 167 ASN B N 1
ATOM 4146 C CA . ASN B 1 167 ? 60.391 103.257 -17.930 1.00 42.07 167 ASN B CA 1
ATOM 4147 C C . ASN B 1 167 ? 60.497 104.757 -18.129 1.00 39.29 167 ASN B C 1
ATOM 4148 O O . ASN B 1 167 ? 61.550 105.341 -17.885 1.00 39.92 167 ASN B O 1
ATOM 4153 N N . VAL B 1 168 ? 59.415 105.383 -18.575 1.00 37.00 168 VAL B N 1
ATOM 4154 C CA . VAL B 1 168 ? 59.438 106.823 -18.780 1.00 34.72 168 VAL B CA 1
ATOM 4155 C C . VAL B 1 168 ? 59.795 107.491 -17.463 1.00 36.02 168 VAL B C 1
ATOM 4156 O O . VAL B 1 168 ? 60.601 108.416 -17.434 1.00 37.72 168 VAL B O 1
ATOM 4160 N N . PHE B 1 169 ? 59.207 107.016 -16.368 1.00 36.08 169 PHE B N 1
ATOM 4161 C CA . PHE B 1 169 ? 59.492 107.612 -15.072 1.00 37.74 169 PHE B CA 1
ATOM 4162 C C . PHE B 1 169 ? 60.927 107.313 -14.661 1.00 37.33 169 PHE B C 1
ATOM 4163 O O . PHE B 1 169 ? 61.629 108.196 -14.169 1.00 36.37 169 PHE B O 1
ATOM 4171 N N . ARG B 1 170 ? 61.356 106.070 -14.862 1.00 37.78 170 ARG B N 1
ATOM 4172 C CA . ARG B 1 170 ? 62.719 105.682 -14.531 1.00 39.29 170 ARG B CA 1
ATOM 4173 C C . ARG B 1 170 ? 63.660 106.653 -15.225 1.00 39.00 170 ARG B C 1
ATOM 4174 O O . ARG B 1 170 ? 64.470 107.308 -14.574 1.00 38.77 170 ARG B O 1
ATOM 4190 N N . LYS B 1 172 ? 63.188 109.513 -16.344 1.00 32.63 172 LYS B N 1
ATOM 4191 C CA . LYS B 1 172 ? 63.060 110.834 -15.760 1.00 32.91 172 LYS B CA 1
ATOM 4192 C C . LYS B 1 172 ? 63.776 110.939 -14.424 1.00 31.58 172 LYS B C 1
ATOM 4193 O O . LYS B 1 172 ? 64.338 111.985 -14.116 1.00 31.56 172 LYS B O 1
ATOM 4199 N N . LEU B 1 173 ? 63.766 109.861 -13.639 1.00 30.72 173 LEU B N 1
ATOM 4200 C CA . LEU B 1 173 ? 64.453 109.849 -12.344 1.00 29.53 173 LEU B CA 1
ATOM 4201 C C . LEU B 1 173 ? 65.967 109.887 -12.562 1.00 28.65 173 LEU B C 1
ATOM 4202 O O . LEU B 1 173 ? 66.704 110.489 -11.780 1.00 28.42 173 LEU B O 1
ATOM 4207 N N . LEU B 1 174 ? 66.421 109.239 -13.630 1.00 27.58 174 LEU B N 1
ATOM 4208 C CA . LEU B 1 174 ? 67.838 109.213 -13.959 1.00 27.27 174 LEU B CA 1
ATOM 4209 C C . LEU B 1 174 ? 68.304 110.581 -14.437 1.00 27.40 174 LEU B C 1
ATOM 4210 O O . LEU B 1 174 ? 69.454 110.741 -14.834 1.00 25.85 174 LEU B O 1
ATOM 4215 N N . GLY B 1 175 ? 67.401 111.557 -14.425 1.00 29.17 175 GLY B N 1
ATOM 4216 C CA . GLY B 1 175 ? 67.756 112.901 -14.848 1.00 31.12 175 GLY B CA 1
ATOM 4217 C C . GLY B 1 175 ? 67.668 113.231 -16.329 1.00 33.75 175 GLY B C 1
ATOM 4218 O O . GLY B 1 175 ? 67.951 114.360 -16.728 1.00 35.34 175 GLY B O 1
ATOM 4219 N N . ALA B 1 176 ? 67.270 112.272 -17.155 1.00 35.44 176 ALA B N 1
ATOM 4220 C CA . ALA B 1 176 ? 67.174 112.513 -18.589 1.00 36.28 176 ALA B CA 1
ATOM 4221 C C . ALA B 1 176 ? 65.830 113.110 -18.993 1.00 37.63 176 ALA B C 1
ATOM 4222 O O . ALA B 1 176 ? 64.851 113.029 -18.252 1.00 37.11 176 ALA B O 1
ATOM 4224 N N . GLU B 1 177 ? 65.790 113.712 -20.176 1.00 38.49 177 GLU B N 1
ATOM 4225 C CA . GLU B 1 177 ? 64.568 114.318 -20.690 1.00 39.71 177 GLU B CA 1
ATOM 4226 C C . GLU B 1 177 ? 63.935 113.438 -21.760 1.00 39.83 177 GLU B C 1
ATOM 4227 O O . GLU B 1 177 ? 64.579 113.086 -22.748 1.00 37.42 177 GLU B O 1
ATOM 4233 N N . VAL B 1 178 ? 62.667 113.099 -21.566 1.00 41.78 178 VAL B N 1
ATOM 4234 C CA . VAL B 1 178 ? 61.946 112.261 -22.515 1.00 45.27 178 VAL B CA 1
ATOM 4235 C C . VAL B 1 178 ? 61.020 113.097 -23.395 1.00 47.37 178 VAL B C 1
ATOM 4236 O O . VAL B 1 178 ? 60.048 113.668 -22.901 1.00 49.99 178 VAL B O 1
ATOM 4240 N N . ARG B 1 179 ? 61.319 113.167 -24.690 1.00 48.65 179 ARG B N 1
ATOM 4241 C CA . ARG B 1 179 ? 60.491 113.931 -25.618 1.00 49.90 179 ARG B CA 1
ATOM 4242 C C . ARG B 1 179 ? 59.914 113.031 -26.710 1.00 50.81 179 ARG B C 1
ATOM 4243 O O . ARG B 1 179 ? 60.647 112.297 -27.373 1.00 51.55 179 ARG B O 1
ATOM 4251 N N . PRO B 1 180 ? 58.582 113.068 -26.898 1.00 51.98 180 PRO B N 1
ATOM 4252 C CA . PRO B 1 180 ? 57.865 112.270 -27.902 1.00 51.54 180 PRO B CA 1
ATOM 4253 C C . PRO B 1 180 ? 58.200 112.624 -29.349 1.00 50.47 180 PRO B C 1
ATOM 4254 O O . PRO B 1 180 ? 58.065 111.790 -30.247 1.00 49.46 180 PRO B O 1
ATOM 4258 N N . THR B 1 187 ? 54.671 105.704 -31.909 1.00 88.53 187 THR B N 1
ATOM 4259 C CA . THR B 1 187 ? 55.553 104.860 -32.707 1.00 89.13 187 THR B CA 1
ATOM 4260 C C . THR B 1 187 ? 57.004 105.338 -32.619 1.00 89.05 187 THR B C 1
ATOM 4261 O O . THR B 1 187 ? 57.294 106.519 -32.826 1.00 88.61 187 THR B O 1
ATOM 4265 N N . LEU B 1 188 ? 57.908 104.411 -32.309 1.00 89.30 188 LEU B N 1
ATOM 4266 C CA . LEU B 1 188 ? 59.331 104.717 -32.181 1.00 89.32 188 LEU B CA 1
ATOM 4267 C C . LEU B 1 188 ? 59.942 105.151 -33.509 1.00 89.40 188 LEU B C 1
ATOM 4268 O O . LEU B 1 188 ? 60.987 105.804 -33.536 1.00 89.52 188 LEU B O 1
ATOM 4273 N N . LYS B 1 189 ? 59.290 104.776 -34.606 1.00 89.49 189 LYS B N 1
ATOM 4274 C CA . LYS B 1 189 ? 59.753 105.136 -35.944 1.00 89.14 189 LYS B CA 1
ATOM 4275 C C . LYS B 1 189 ? 59.893 106.655 -36.039 1.00 88.18 189 LYS B C 1
ATOM 4276 O O . LYS B 1 189 ? 60.887 107.173 -36.554 1.00 87.37 189 LYS B O 1
ATOM 4282 N N . ASP B 1 190 ? 58.880 107.353 -35.533 1.00 87.36 190 ASP B N 1
ATOM 4283 C CA . ASP B 1 190 ? 58.840 108.812 -35.541 1.00 86.39 190 ASP B CA 1
ATOM 4284 C C . ASP B 1 190 ? 59.858 109.431 -34.586 1.00 84.74 190 ASP B C 1
ATOM 4285 O O . ASP B 1 190 ? 60.116 110.635 -34.641 1.00 84.92 190 ASP B O 1
ATOM 4290 N N . ALA B 1 191 ? 60.437 108.605 -33.718 1.00 82.43 191 ALA B N 1
ATOM 4291 C CA . ALA B 1 191 ? 61.417 109.076 -32.743 1.00 79.65 191 ALA B CA 1
ATOM 4292 C C . ALA B 1 191 ? 62.866 108.926 -33.211 1.00 77.79 191 ALA B C 1
ATOM 4293 O O . ALA B 1 191 ? 63.738 109.694 -32.803 1.00 76.87 191 ALA B O 1
ATOM 4295 N N . THR B 1 192 ? 63.115 107.941 -34.070 1.00 75.76 192 THR B N 1
ATOM 4296 C CA . THR B 1 192 ? 64.456 107.678 -34.584 1.00 73.63 192 THR B CA 1
ATOM 4297 C C . THR B 1 192 ? 64.970 108.748 -35.553 1.00 72.56 192 THR B C 1
ATOM 4298 O O . THR B 1 192 ? 66.009 109.361 -35.309 1.00 71.74 192 THR B O 1
ATOM 4302 N N . ASN B 1 193 ? 64.254 108.971 -36.650 1.00 71.33 193 ASN B N 1
ATOM 4303 C CA . ASN B 1 193 ? 64.683 109.966 -37.630 1.00 70.12 193 ASN B CA 1
ATOM 4304 C C . ASN B 1 193 ? 64.576 111.401 -37.120 1.00 68.64 193 ASN B C 1
ATOM 4305 O O . ASN B 1 193 ? 64.969 112.345 -37.809 1.00 68.39 193 ASN B O 1
ATOM 4310 N N . GLU B 1 194 ? 64.039 111.562 -35.914 1.00 66.37 194 GLU B N 1
ATOM 4311 C CA . GLU B 1 194 ? 63.917 112.881 -35.301 1.00 63.84 194 GLU B CA 1
ATOM 4312 C C . GLU B 1 194 ? 65.203 113.092 -34.512 1.00 60.81 194 GLU B C 1
ATOM 4313 O O . GLU B 1 194 ? 65.694 114.212 -34.372 1.00 59.53 194 GLU B O 1
ATOM 4319 N N . ALA B 1 195 ? 65.743 111.982 -34.017 1.00 57.88 195 ALA B N 1
ATOM 4320 C CA . ALA B 1 195 ? 66.973 111.971 -33.238 1.00 54.85 195 ALA B CA 1
ATOM 4321 C C . ALA B 1 195 ? 68.209 112.126 -34.117 1.00 53.05 195 ALA B C 1
ATOM 4322 O O . ALA B 1 195 ? 69.129 112.864 -33.766 1.00 53.44 195 ALA B O 1
ATOM 4324 N N . ILE B 1 196 ? 68.235 111.426 -35.250 1.00 51.38 196 ILE B N 1
ATOM 4325 C CA . ILE B 1 196 ? 69.369 111.498 -36.175 1.00 49.51 196 ILE B CA 1
ATOM 4326 C C . ILE B 1 196 ? 69.575 112.949 -36.589 1.00 49.17 196 ILE B C 1
ATOM 4327 O O . ILE B 1 196 ? 70.705 113.417 -36.747 1.00 48.14 196 ILE B O 1
ATOM 4332 N N . ARG B 1 197 ? 68.463 113.654 -36.768 1.00 49.42 197 ARG B N 1
ATOM 4333 C CA . ARG B 1 197 ? 68.491 115.060 -37.146 1.00 49.40 197 ARG B CA 1
ATOM 4334 C C . ARG B 1 197 ? 69.232 115.828 -36.060 1.00 46.75 197 ARG B C 1
ATOM 4335 O O . ARG B 1 197 ? 70.243 116.485 -36.324 1.00 44.98 197 ARG B O 1
ATOM 4343 N N . ASP B 1 198 ? 68.713 115.721 -34.837 1.00 43.27 198 ASP B N 1
ATOM 4344 C CA . ASP B 1 198 ? 69.289 116.374 -33.668 1.00 40.11 198 ASP B CA 1
ATOM 4345 C C . ASP B 1 198 ? 70.782 116.078 -33.568 1.00 39.24 198 ASP B C 1
ATOM 4346 O O . ASP B 1 198 ? 71.593 116.981 -33.339 1.00 38.84 198 ASP B O 1
ATOM 4351 N N . TRP B 1 199 ? 71.148 114.814 -33.746 1.00 36.94 199 TRP B N 1
ATOM 4352 C CA . TRP B 1 199 ? 72.565 114.429 -33.661 1.00 35.14 199 TRP B CA 1
ATOM 4353 C C . TRP B 1 199 ? 73.432 115.216 -34.647 1.00 34.41 199 TRP B C 1
ATOM 4354 O O . TRP B 1 199 ? 74.465 115.773 -34.303 1.00 33.45 199 TRP B O 1
ATOM 4365 N N . ILE B 1 200 ? 72.988 115.231 -35.918 1.00 36.86 200 ILE B N 1
ATOM 4366 C CA . ILE B 1 200 ? 73.743 115.950 -36.944 1.00 38.93 200 ILE B CA 1
ATOM 4367 C C . ILE B 1 200 ? 73.935 117.429 -36.591 1.00 39.01 200 ILE B C 1
ATOM 4368 O O . ILE B 1 200 ? 75.020 117.989 -36.682 1.00 39.53 200 ILE B O 1
ATOM 4373 N N . THR B 1 201 ? 72.810 118.072 -36.220 1.00 39.72 201 THR B N 1
ATOM 4374 C CA . THR B 1 201 ? 72.839 119.502 -35.930 1.00 40.73 201 THR B CA 1
ATOM 4375 C C . THR B 1 201 ? 73.804 119.835 -34.790 1.00 40.64 201 THR B C 1
ATOM 4376 O O . THR B 1 201 ? 74.566 120.791 -34.835 1.00 40.19 201 THR B O 1
ATOM 4380 N N . ASN B 1 202 ? 73.718 119.025 -33.720 1.00 39.97 202 ASN B N 1
ATOM 4381 C CA . ASN B 1 202 ? 74.533 119.303 -32.545 1.00 39.64 202 ASN B CA 1
ATOM 4382 C C . ASN B 1 202 ? 75.705 118.321 -32.400 1.00 40.07 202 ASN B C 1
ATOM 4383 O O . ASN B 1 202 ? 76.186 118.054 -31.310 1.00 41.07 202 ASN B O 1
ATOM 4388 N N . VAL B 1 203 ? 76.152 117.750 -33.536 1.00 39.51 203 VAL B N 1
ATOM 4389 C CA . VAL B 1 203 ? 77.236 116.768 -33.455 1.00 39.53 203 VAL B CA 1
ATOM 4390 C C . VAL B 1 203 ? 78.427 117.284 -32.645 1.00 39.87 203 VAL B C 1
ATOM 4391 O O . VAL B 1 203 ? 79.068 116.555 -31.897 1.00 40.15 203 VAL B O 1
ATOM 4395 N N . ARG B 1 204 ? 78.744 118.563 -32.780 1.00 39.58 204 ARG B N 1
ATOM 4396 C CA . ARG B 1 204 ? 79.873 119.126 -32.057 1.00 39.38 204 ARG B CA 1
ATOM 4397 C C . ARG B 1 204 ? 79.806 118.852 -30.559 1.00 38.16 204 ARG B C 1
ATOM 4398 O O . ARG B 1 204 ? 80.836 118.685 -29.905 1.00 38.89 204 ARG B O 1
ATOM 4406 N N . THR B 1 205 ? 78.590 118.790 -30.027 1.00 36.07 205 THR B N 1
ATOM 4407 C CA . THR B 1 205 ? 78.369 118.579 -28.596 1.00 33.22 205 THR B CA 1
ATOM 4408 C C . THR B 1 205 ? 77.560 117.334 -28.226 1.00 31.97 205 THR B C 1
ATOM 4409 O O . THR B 1 205 ? 77.296 117.090 -27.046 1.00 30.84 205 THR B O 1
ATOM 4413 N N . THR B 1 206 ? 77.166 116.548 -29.222 1.00 29.14 206 THR B N 1
ATOM 4414 C CA . THR B 1 206 ? 76.336 115.392 -28.955 1.00 26.09 206 THR B CA 1
ATOM 4415 C C . THR B 1 206 ? 76.844 114.070 -29.478 1.00 23.87 206 THR B C 1
ATOM 4416 O O . THR B 1 206 ? 77.428 113.993 -30.554 1.00 22.56 206 THR B O 1
ATOM 4420 N N . PHE B 1 207 ? 76.615 113.028 -28.688 1.00 21.50 207 PHE B N 1
ATOM 4421 C CA . PHE B 1 207 ? 77.005 111.680 -29.056 1.00 20.90 207 PHE B CA 1
ATOM 4422 C C . PHE B 1 207 ? 75.706 110.885 -29.119 1.00 22.85 207 PHE B C 1
ATOM 4423 O O . PHE B 1 207 ? 74.795 111.084 -28.313 1.00 23.28 207 PHE B O 1
ATOM 4431 N N . TYR B 1 208 ? 75.612 110.003 -30.101 1.00 24.64 208 TYR B N 1
ATOM 4432 C CA . TYR B 1 208 ? 74.414 109.194 -30.299 1.00 27.16 208 TYR B CA 1
ATOM 4433 C C . TYR B 1 208 ? 74.701 107.752 -29.893 1.00 26.50 208 TYR B C 1
ATOM 4434 O O . TYR B 1 208 ? 75.462 1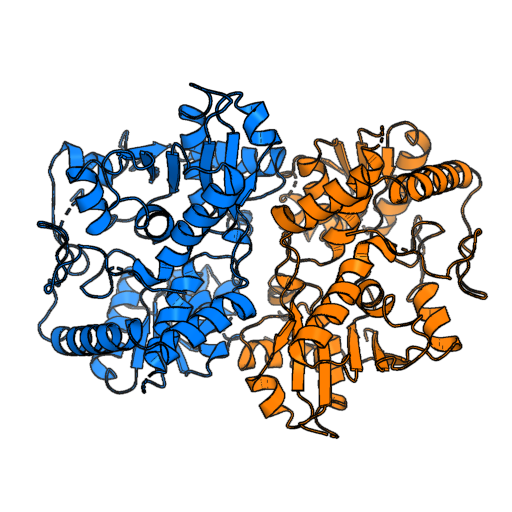07.063 -30.567 1.00 25.93 208 TYR B O 1
ATOM 4443 N N . ILE B 1 209 ? 74.101 107.293 -28.797 1.00 26.51 209 ILE B N 1
ATOM 4444 C CA . ILE B 1 209 ? 74.332 105.919 -28.358 1.00 25.13 209 ILE B CA 1
ATOM 4445 C C . ILE B 1 209 ? 73.427 104.931 -29.085 1.00 23.53 209 ILE B C 1
ATOM 4446 O O . ILE B 1 209 ? 72.205 105.006 -29.010 1.00 22.87 209 ILE B O 1
ATOM 4451 N N . LEU B 1 210 ? 74.051 104.005 -29.795 1.00 23.92 210 LEU B N 1
ATOM 4452 C CA . LEU B 1 210 ? 73.290 102.990 -30.498 1.00 25.05 210 LEU B CA 1
ATOM 4453 C C . LEU B 1 210 ? 73.658 101.604 -29.990 1.00 24.28 210 LEU B C 1
ATOM 4454 O O . LEU B 1 210 ? 74.822 101.240 -29.889 1.00 24.47 210 LEU B O 1
ATOM 4459 N N . GLY B 1 211 ? 72.627 100.847 -29.636 1.00 24.40 211 GLY B N 1
ATOM 4460 C CA . GLY B 1 211 ? 72.852 99.520 -29.097 1.00 26.13 211 GLY B CA 1
ATOM 4461 C C . GLY B 1 211 ? 72.557 98.403 -30.077 1.00 27.33 211 GLY B C 1
ATOM 4462 O O . GLY B 1 211 ? 72.312 97.273 -29.667 1.00 28.98 211 GLY B O 1
ATOM 4463 N N . SER B 1 212 ? 72.606 98.709 -31.370 1.00 28.87 212 SER B N 1
ATOM 4464 C CA . SER B 1 212 ? 72.320 97.729 -32.415 1.00 30.20 212 SER B CA 1
ATOM 4465 C C . SER B 1 212 ? 73.551 97.342 -33.239 1.00 29.68 212 SER B C 1
ATOM 4466 O O . SER B 1 212 ? 74.451 98.163 -33.443 1.00 32.98 212 SER B O 1
ATOM 4469 N N . VAL B 1 213 ? 73.577 96.104 -33.733 1.00 26.65 213 VAL B N 1
ATOM 4470 C CA . VAL B 1 213 ? 74.701 95.626 -34.539 1.00 23.68 213 VAL B CA 1
ATOM 4471 C C . VAL B 1 213 ? 74.405 95.644 -36.044 1.00 22.83 213 VAL B C 1
ATOM 4472 O O . VAL B 1 213 ? 75.137 95.055 -36.838 1.00 22.12 213 VAL B O 1
ATOM 4476 N N . VAL B 1 214 ? 73.345 96.343 -36.433 1.00 22.16 214 VAL B N 1
ATOM 4477 C CA . VAL B 1 214 ? 72.941 96.418 -37.832 1.00 21.32 214 VAL B CA 1
ATOM 4478 C C . VAL B 1 214 ? 73.117 97.801 -38.450 1.00 22.46 214 VAL B C 1
ATOM 4479 O O . VAL B 1 214 ? 72.812 97.999 -39.630 1.00 23.17 214 VAL B O 1
ATOM 4483 N N . GLY B 1 215 ? 73.575 98.762 -37.654 1.00 21.09 215 GLY B N 1
ATOM 4484 C CA . GLY B 1 215 ? 73.758 100.106 -38.169 1.00 19.84 215 GLY B CA 1
ATOM 4485 C C . GLY B 1 215 ? 75.011 100.238 -39.018 1.00 20.24 215 GLY B C 1
ATOM 4486 O O . GLY B 1 215 ? 75.681 99.247 -39.307 1.00 20.29 215 GLY B O 1
ATOM 4487 N N . PRO B 1 216 ? 75.354 101.462 -39.439 1.00 20.59 216 PRO B N 1
ATOM 4488 C CA . PRO B 1 216 ? 76.542 101.698 -40.258 1.00 19.01 216 PRO B CA 1
ATOM 4489 C C . PRO B 1 216 ? 77.827 101.786 -39.438 1.00 19.13 216 PRO B C 1
ATOM 4490 O O . PRO B 1 216 ? 77.808 102.168 -38.263 1.00 20.49 216 PRO B O 1
ATOM 4494 N N . HIS B 1 217 ? 78.932 101.428 -40.084 1.00 17.87 217 HIS B N 1
ATOM 4495 C CA . HIS B 1 217 ? 80.261 101.470 -39.506 1.00 16.25 217 HIS B CA 1
ATOM 4496 C C . HIS B 1 217 ? 80.458 102.858 -38.906 1.00 17.64 217 HIS B C 1
ATOM 4497 O O . HIS B 1 217 ? 80.073 103.864 -39.512 1.00 16.99 217 HIS B O 1
ATOM 4504 N N . PRO B 1 218 ? 81.138 102.946 -37.752 1.00 17.56 218 PRO B N 1
ATOM 4505 C CA . PRO B 1 218 ? 81.751 101.873 -36.963 1.00 18.03 218 PRO B CA 1
ATOM 4506 C C . PRO B 1 218 ? 80.925 101.343 -35.798 1.00 19.06 218 PRO B C 1
ATOM 4507 O O . PRO B 1 218 ? 81.496 100.820 -34.841 1.00 20.35 218 PRO B O 1
ATOM 4511 N N . TYR B 1 219 ? 79.605 101.476 -35.858 1.00 19.62 219 TYR B N 1
ATOM 4512 C CA . TYR B 1 219 ? 78.760 101.018 -34.758 1.00 20.75 219 TYR B CA 1
ATOM 4513 C C . TYR B 1 219 ? 78.722 99.504 -34.554 1.00 22.35 219 TYR B C 1
ATOM 4514 O O . TYR B 1 219 ? 78.813 99.033 -33.421 1.00 25.65 219 TYR B O 1
ATOM 4523 N N . PRO B 1 220 ? 78.584 98.718 -35.635 1.00 21.40 220 PRO B N 1
ATOM 4524 C CA . PRO B 1 220 ? 78.551 97.269 -35.414 1.00 21.70 220 PRO B CA 1
ATOM 4525 C C . PRO B 1 220 ? 79.863 96.754 -34.826 1.00 23.55 220 PRO B C 1
ATOM 4526 O O . PRO B 1 220 ? 79.874 95.832 -34.008 1.00 23.36 220 PRO B O 1
ATOM 4546 N N . VAL B 1 223 ? 80.017 98.137 -31.028 1.00 22.97 223 VAL B N 1
ATOM 4547 C CA . VAL B 1 223 ? 79.117 97.396 -30.146 1.00 21.81 223 VAL B CA 1
ATOM 4548 C C . VAL B 1 223 ? 79.665 95.993 -29.908 1.00 20.18 223 VAL B C 1
ATOM 4549 O O . VAL B 1 223 ? 79.674 95.494 -28.790 1.00 21.07 223 VAL B O 1
ATOM 4553 N N . ARG B 1 224 ? 80.133 95.366 -30.975 1.00 19.37 224 ARG B N 1
ATOM 4554 C CA . ARG B 1 224 ? 80.699 94.028 -30.896 1.00 19.62 224 ARG B CA 1
ATOM 4555 C C . ARG B 1 224 ? 81.897 94.027 -29.936 1.00 20.22 224 ARG B C 1
ATOM 4556 O O . ARG B 1 224 ? 82.036 93.125 -29.111 1.00 20.33 224 ARG B O 1
ATOM 4564 N N . ASP B 1 225 ? 82.750 95.049 -30.046 1.00 19.76 225 ASP B N 1
ATOM 4565 C CA . ASP B 1 225 ? 83.935 95.184 -29.202 1.00 18.20 225 ASP B CA 1
ATOM 4566 C C . ASP B 1 225 ? 83.605 95.337 -27.721 1.00 17.87 225 ASP B C 1
ATOM 4567 O O . ASP B 1 225 ? 84.212 94.676 -26.874 1.00 16.32 225 ASP B O 1
ATOM 4572 N N . PHE B 1 226 ? 82.658 96.214 -27.402 1.00 17.59 226 PHE B N 1
ATOM 4573 C CA . PHE B 1 226 ? 82.274 96.409 -26.010 1.00 18.48 226 PHE B CA 1
ATOM 4574 C C . PHE B 1 226 ? 81.529 95.196 -25.451 1.00 19.93 226 PHE B C 1
ATOM 4575 O O . PHE B 1 226 ? 81.615 94.915 -24.266 1.00 22.23 226 PHE B O 1
ATOM 4583 N N . GLN B 1 227 ? 80.795 94.482 -26.299 1.00 20.74 227 GLN B N 1
ATOM 4584 C CA . GLN B 1 227 ? 80.051 93.306 -25.847 1.00 21.50 227 GLN B CA 1
ATOM 4585 C C . GLN B 1 227 ? 80.953 92.068 -25.734 1.00 22.14 227 GLN B C 1
ATOM 4586 O O . GLN B 1 227 ? 80.624 91.110 -25.030 1.00 21.36 227 GLN B O 1
ATOM 4592 N N . SER B 1 228 ? 82.088 92.104 -26.429 1.00 21.73 228 SER B N 1
ATOM 4593 C CA . SER B 1 228 ? 83.051 91.000 -26.446 1.00 22.02 228 SER B CA 1
ATOM 4594 C C . SER B 1 228 ? 83.422 90.489 -25.079 1.00 19.28 228 SER B C 1
ATOM 4595 O O . SER B 1 228 ? 83.799 89.333 -24.920 1.00 19.15 228 SER B O 1
ATOM 4598 N N . VAL B 1 229 ? 83.343 91.374 -24.099 1.00 18.18 229 VAL B N 1
ATOM 4599 C CA . VAL B 1 229 ? 83.689 91.045 -22.728 1.00 16.93 229 VAL B CA 1
ATOM 4600 C C . VAL B 1 229 ? 82.948 89.779 -22.268 1.00 17.79 229 VAL B C 1
ATOM 4601 O O . VAL B 1 229 ? 83.491 88.971 -21.517 1.00 18.18 229 VAL B O 1
ATOM 4605 N N . ILE B 1 230 ? 81.722 89.596 -22.748 1.00 19.31 230 ILE B N 1
ATOM 4606 C CA . ILE B 1 230 ? 80.918 88.430 -22.384 1.00 20.04 230 ILE B CA 1
ATOM 4607 C C . ILE B 1 230 ? 81.593 87.152 -22.849 1.00 20.94 230 ILE B C 1
ATOM 4608 O O . ILE B 1 230 ? 81.861 86.257 -22.055 1.00 22.61 230 ILE B O 1
ATOM 4613 N N . GLY B 1 231 ? 81.855 87.082 -24.150 1.00 22.50 231 GLY B N 1
ATOM 4614 C CA . GLY B 1 231 ? 82.492 85.920 -24.735 1.00 22.65 231 GLY B CA 1
ATOM 4615 C C . GLY B 1 231 ? 83.851 85.621 -24.149 1.00 24.91 231 GLY B C 1
ATOM 4616 O O . GLY B 1 231 ? 84.162 84.458 -23.874 1.00 26.01 231 GLY B O 1
ATOM 4617 N N . GLU B 1 232 ? 84.667 86.657 -23.958 1.00 26.00 232 GLU B N 1
ATOM 4618 C CA . GLU B 1 232 ? 86.001 86.481 -23.387 1.00 25.81 232 GLU B CA 1
ATOM 4619 C C . GLU B 1 232 ? 85.913 85.892 -21.985 1.00 25.16 232 GLU B C 1
ATOM 4620 O O . GLU B 1 232 ? 86.694 85.014 -21.618 1.00 23.95 232 GLU B O 1
ATOM 4626 N N . GLU B 1 233 ? 84.962 86.388 -21.200 1.00 24.25 233 GLU B N 1
ATOM 4627 C CA . GLU B 1 233 ? 84.769 85.891 -19.848 1.00 22.74 233 GLU B CA 1
ATOM 4628 C C . GLU B 1 233 ? 84.405 84.416 -19.900 1.00 22.72 233 GLU B C 1
ATOM 4629 O O . GLU B 1 233 ? 84.970 83.608 -19.166 1.00 23.51 233 GLU B O 1
ATOM 4635 N N . VAL B 1 234 ? 83.473 84.063 -20.779 1.00 22.81 234 VAL B N 1
ATOM 4636 C CA . VAL B 1 234 ? 83.054 82.673 -20.916 1.00 23.41 234 VAL B CA 1
ATOM 4637 C C . VAL B 1 234 ? 84.228 81.795 -21.355 1.00 24.36 234 VAL B C 1
ATOM 4638 O O . VAL B 1 234 ? 84.324 80.628 -20.973 1.00 24.27 234 VAL B O 1
ATOM 4642 N N . LYS B 1 235 ? 85.122 82.370 -22.151 1.00 24.84 235 LYS B N 1
ATOM 4643 C CA . LYS B 1 235 ? 86.283 81.651 -22.639 1.00 25.72 235 LYS B CA 1
ATOM 4644 C C . LYS B 1 235 ? 87.223 81.311 -21.481 1.00 28.62 235 LYS B C 1
ATOM 4645 O O . LYS B 1 235 ? 87.716 80.183 -21.387 1.00 29.83 235 LYS B O 1
ATOM 4651 N N . ARG B 1 236 ? 87.459 82.269 -20.584 1.00 30.04 236 ARG B N 1
ATOM 4652 C CA . ARG B 1 236 ? 88.353 82.020 -19.459 1.00 30.94 236 ARG B CA 1
ATOM 4653 C C . ARG B 1 236 ? 87.690 81.242 -18.335 1.00 30.52 236 ARG B C 1
ATOM 4654 O O . ARG B 1 236 ? 88.357 80.503 -17.610 1.00 30.25 236 ARG B O 1
ATOM 4662 N N . GLN B 1 237 ? 86.381 81.405 -18.186 1.00 29.10 237 GLN B N 1
ATOM 4663 C CA . GLN B 1 237 ? 85.654 80.689 -17.151 1.00 27.75 237 GLN B CA 1
ATOM 4664 C C . GLN B 1 237 ? 85.575 79.215 -17.537 1.00 28.88 237 GLN B C 1
ATOM 4665 O O . GLN B 1 237 ? 85.686 78.336 -16.686 1.00 28.91 237 GLN B O 1
ATOM 4671 N N . SER B 1 238 ? 85.390 78.949 -18.827 1.00 30.41 238 SER B N 1
ATOM 4672 C CA . SER B 1 238 ? 85.322 77.577 -19.326 1.00 31.22 238 SER B CA 1
ATOM 4673 C C . SER B 1 238 ? 86.668 76.892 -19.135 1.00 33.06 238 SER B C 1
ATOM 4674 O O . SER B 1 238 ? 86.735 75.742 -18.712 1.00 33.35 238 SER B O 1
ATOM 4677 N N . LEU B 1 239 ? 87.739 77.609 -19.461 1.00 34.58 239 LEU B N 1
ATOM 4678 C CA . LEU B 1 239 ? 89.086 77.082 -19.336 1.00 36.07 239 LEU B CA 1
ATOM 4679 C C . LEU B 1 239 ? 89.462 76.736 -17.905 1.00 38.31 239 LEU B C 1
ATOM 4680 O O . LEU B 1 239 ? 90.106 75.715 -17.655 1.00 39.49 239 LEU B O 1
ATOM 4685 N N . GLU B 1 240 ? 89.067 77.584 -16.963 1.00 39.62 240 GLU B N 1
ATOM 4686 C CA . GLU B 1 240 ? 89.397 77.337 -15.569 1.00 41.83 240 GLU B CA 1
ATOM 4687 C C . GLU B 1 240 ? 88.566 76.217 -14.954 1.00 42.36 240 GLU B C 1
ATOM 4688 O O . GLU B 1 240 ? 89.036 75.501 -14.071 1.00 44.36 240 GLU B O 1
ATOM 4694 N N . LEU B 1 241 ? 87.339 76.051 -15.428 1.00 42.39 241 LEU B N 1
ATOM 4695 C CA . LEU B 1 241 ? 86.462 75.024 -14.885 1.00 41.90 241 LEU B CA 1
ATOM 4696 C C . LEU B 1 241 ? 86.439 73.705 -15.669 1.00 41.58 241 LEU B C 1
ATOM 4697 O O . LEU B 1 241 ? 86.108 72.662 -15.105 1.00 41.60 241 LEU B O 1
ATOM 4702 N N . PHE B 1 242 ? 86.796 73.742 -16.954 1.00 41.34 242 PHE B N 1
ATOM 4703 C CA . PHE B 1 242 ? 86.807 72.534 -17.792 1.00 39.98 242 PHE B CA 1
ATOM 4704 C C . PHE B 1 242 ? 88.198 72.254 -18.354 1.00 40.34 242 PHE B C 1
ATOM 4705 O O . PHE B 1 242 ? 88.493 71.140 -18.779 1.00 41.61 242 PHE B O 1
ATOM 4713 N N . GLY B 1 243 ? 89.048 73.271 -18.380 1.00 40.40 243 GLY B N 1
ATOM 4714 C CA . GLY B 1 243 ? 90.378 73.081 -18.928 1.00 38.68 243 GLY B CA 1
ATOM 4715 C C . GLY B 1 243 ? 90.294 73.065 -20.439 1.00 38.02 243 GLY B C 1
ATOM 4716 O O . GLY B 1 243 ? 91.275 72.772 -21.129 1.00 37.91 243 GLY B O 1
ATOM 4717 N N . ARG B 1 244 ? 89.103 73.381 -20.945 1.00 37.00 244 ARG B N 1
ATOM 4718 C CA . ARG B 1 244 ? 88.836 73.421 -22.378 1.00 35.76 244 ARG B CA 1
ATOM 4719 C C . ARG B 1 244 ? 87.601 74.283 -22.645 1.00 35.36 244 ARG B C 1
ATOM 4720 O O . ARG B 1 244 ? 86.802 74.535 -21.741 1.00 36.49 244 ARG B O 1
ATOM 4728 N N . LEU B 1 245 ? 87.449 74.736 -23.886 1.00 33.17 245 LEU B N 1
ATOM 4729 C CA . LEU B 1 245 ? 86.315 75.567 -24.264 1.00 30.82 245 LEU B CA 1
ATOM 4730 C C . LEU B 1 245 ? 85.062 74.718 -24.424 1.00 30.43 245 LEU B C 1
ATOM 4731 O O . LEU B 1 245 ? 85.151 73.512 -24.651 1.00 31.89 245 LEU B O 1
ATOM 4736 N N . PRO B 1 246 ? 83.873 75.337 -24.298 1.00 30.12 246 PRO B N 1
ATOM 4737 C CA . PRO B 1 246 ? 82.577 74.654 -24.426 1.00 29.44 246 PRO B CA 1
ATOM 4738 C C . PRO B 1 246 ? 82.373 73.960 -25.775 1.00 28.78 246 PRO B C 1
ATOM 4739 O O . PRO B 1 246 ? 83.044 74.260 -26.757 1.00 29.05 246 PRO B O 1
ATOM 4743 N N . ASP B 1 247 ? 81.428 73.034 -25.815 1.00 29.10 247 ASP B N 1
ATOM 4744 C CA . ASP B 1 247 ? 81.127 72.309 -27.039 1.00 29.42 247 ASP B CA 1
ATOM 4745 C C . ASP B 1 247 ? 80.210 73.128 -27.945 1.00 28.93 247 ASP B C 1
ATOM 4746 O O . ASP B 1 247 ? 80.358 73.106 -29.162 1.00 28.72 247 ASP B O 1
ATOM 4751 N N . ALA B 1 248 ? 79.264 73.843 -27.341 1.00 27.16 248 ALA B N 1
ATOM 4752 C CA . ALA B 1 248 ? 78.341 74.693 -28.084 1.00 25.75 248 ALA B CA 1
ATOM 4753 C C . ALA B 1 248 ? 77.921 75.901 -27.244 1.00 25.46 248 ALA B C 1
ATOM 4754 O O . ALA B 1 248 ? 77.750 75.799 -26.028 1.00 23.28 248 ALA B O 1
ATOM 4756 N N . LEU B 1 249 ? 77.771 77.045 -27.904 1.00 24.91 249 LEU B N 1
ATOM 4757 C CA . LEU B 1 249 ? 77.334 78.274 -27.247 1.00 23.52 249 LEU B CA 1
ATOM 4758 C C . LEU B 1 249 ? 76.048 78.644 -27.970 1.00 22.78 249 LEU B C 1
ATOM 4759 O O . LEU B 1 249 ? 76.007 78.645 -29.201 1.00 21.67 249 LEU B O 1
ATOM 4764 N N . ILE B 1 250 ? 75.005 78.946 -27.210 1.00 21.89 250 ILE B N 1
ATOM 4765 C CA . ILE B 1 250 ? 73.710 79.285 -27.784 1.00 22.88 250 ILE B CA 1
ATOM 4766 C C . ILE B 1 250 ? 73.235 80.632 -27.263 1.00 23.59 250 ILE B C 1
ATOM 4767 O O . ILE B 1 250 ? 73.331 80.908 -26.069 1.00 24.80 250 ILE B O 1
ATOM 4772 N N . ALA B 1 251 ? 72.712 81.464 -28.154 1.00 23.22 251 ALA B N 1
ATOM 4773 C CA . ALA B 1 251 ? 72.212 82.765 -27.754 1.00 23.74 251 ALA B CA 1
ATOM 4774 C C . ALA B 1 251 ? 71.160 83.260 -28.728 1.00 24.21 251 ALA B C 1
ATOM 4775 O O . ALA B 1 251 ? 71.250 83.028 -29.925 1.00 23.98 251 ALA B O 1
ATOM 4777 N N . ALA B 1 252 ? 70.155 83.941 -28.197 1.00 25.42 252 ALA B N 1
ATOM 4778 C CA . ALA B 1 252 ? 69.088 84.491 -29.009 1.00 25.67 252 ALA B CA 1
ATOM 4779 C C . ALA B 1 252 ? 69.648 85.669 -29.785 1.00 26.85 252 ALA B C 1
ATOM 4780 O O . ALA B 1 252 ? 70.372 86.487 -29.238 1.00 25.15 252 ALA B O 1
ATOM 4782 N N . VAL B 1 253 ? 69.317 85.743 -31.066 1.00 31.73 253 VAL B N 1
ATOM 4783 C CA . VAL B 1 253 ? 69.778 86.828 -31.919 1.00 36.29 253 VAL B CA 1
ATOM 4784 C C . VAL B 1 253 ? 68.595 87.683 -32.331 1.00 39.86 253 VAL B C 1
ATOM 4785 O O . VAL B 1 253 ? 67.704 87.223 -33.039 1.00 40.01 253 VAL B O 1
ATOM 4789 N N . GLY B 1 254 ? 68.591 88.930 -31.881 1.00 44.51 254 GLY B N 1
ATOM 4790 C CA . GLY B 1 254 ? 67.508 89.835 -32.218 1.00 49.04 254 GLY B CA 1
ATOM 4791 C C . GLY B 1 254 ? 67.733 91.187 -31.575 1.00 52.25 254 GLY B C 1
ATOM 4792 O O . GLY B 1 254 ? 68.786 91.804 -31.764 1.00 53.67 254 GLY B O 1
ATOM 4793 N N . GLY B 1 255 ? 66.752 91.649 -30.808 1.00 54.08 255 GLY B N 1
ATOM 4794 C CA . GLY B 1 255 ? 66.884 92.933 -30.148 1.00 56.33 255 GLY B CA 1
ATOM 4795 C C . GLY B 1 255 ? 68.140 93.013 -29.297 1.00 57.65 255 GLY B C 1
ATOM 4796 O O . GLY B 1 255 ? 68.239 92.350 -28.260 1.00 57.70 255 GLY B O 1
ATOM 4797 N N . GLY B 1 256 ? 69.110 93.812 -29.736 1.00 58.31 256 GLY B N 1
ATOM 4798 C CA . GLY B 1 256 ? 70.338 93.953 -28.972 1.00 58.65 256 GLY B CA 1
ATOM 4799 C C . GLY B 1 256 ? 71.603 93.401 -29.611 1.00 57.99 256 GLY B C 1
ATOM 4800 O O . GLY B 1 256 ? 71.654 93.143 -30.814 1.00 58.59 256 GLY B O 1
ATOM 4801 N N . SER B 1 257 ? 72.624 93.212 -28.780 1.00 56.74 257 SER B N 1
ATOM 4802 C CA . SER B 1 257 ? 73.924 92.714 -29.217 1.00 55.31 257 SER B CA 1
ATOM 4803 C C . SER B 1 257 ? 74.399 91.543 -28.357 1.00 53.79 257 SER B C 1
ATOM 4804 O O . SER B 1 257 ? 75.605 91.311 -28.200 1.00 53.16 257 SER B O 1
ATOM 4807 N N . ASN B 1 258 ? 73.439 90.808 -27.806 1.00 50.58 258 ASN B N 1
ATOM 4808 C CA . ASN B 1 258 ? 73.725 89.669 -26.943 1.00 47.90 258 ASN B CA 1
ATOM 4809 C C . ASN B 1 258 ? 74.582 88.569 -27.575 1.00 45.36 258 ASN B C 1
ATOM 4810 O O . ASN B 1 258 ? 75.681 88.268 -27.094 1.00 44.23 258 ASN B O 1
ATOM 4815 N N . ALA B 1 259 ? 74.085 87.975 -28.653 1.00 40.97 259 ALA B N 1
ATOM 4816 C CA . ALA B 1 259 ? 74.797 86.892 -29.304 1.00 36.29 259 ALA B CA 1
ATOM 4817 C C . ALA B 1 259 ? 76.171 87.275 -29.847 1.00 34.13 259 ALA B C 1
ATOM 4818 O O . ALA B 1 259 ? 77.090 86.456 -29.859 1.00 33.47 259 ALA B O 1
ATOM 4820 N N . ILE B 1 260 ? 76.312 88.520 -30.286 1.00 30.90 260 ILE B N 1
ATOM 4821 C CA . ILE B 1 260 ? 77.566 88.984 -30.871 1.00 28.93 260 ILE B CA 1
ATOM 4822 C C . ILE B 1 260 ? 78.698 89.068 -29.841 1.00 28.07 260 ILE B C 1
ATOM 4823 O O . ILE B 1 260 ? 79.839 88.721 -30.134 1.00 25.86 260 ILE B O 1
ATOM 4828 N N . GLY B 1 261 ? 78.377 89.518 -28.634 1.00 26.61 261 GLY B N 1
ATOM 4829 C CA . GLY B 1 261 ? 79.387 89.618 -27.598 1.00 26.30 261 GLY B CA 1
ATOM 4830 C C . GLY B 1 261 ? 79.909 88.255 -27.169 1.00 26.86 261 GLY B C 1
ATOM 4831 O O . GLY B 1 261 ? 81.098 88.101 -26.864 1.00 25.12 261 GLY B O 1
ATOM 4832 N N . LEU B 1 262 ? 79.021 87.264 -27.140 1.00 25.26 262 LEU B N 1
ATOM 4833 C CA . LEU B 1 262 ? 79.401 85.909 -26.759 1.00 25.64 262 LEU B CA 1
ATOM 4834 C C . LEU B 1 262 ? 80.121 85.210 -27.917 1.00 24.26 262 LEU B C 1
ATOM 4835 O O . LEU B 1 262 ? 81.094 84.483 -27.711 1.00 22.90 262 LEU B O 1
ATOM 4840 N N . PHE B 1 263 ? 79.654 85.469 -29.134 1.00 22.48 263 PHE B N 1
ATOM 4841 C CA . PHE B 1 263 ? 80.205 84.848 -30.336 1.00 22.15 263 PHE B CA 1
ATOM 4842 C C . PHE B 1 263 ? 81.582 85.314 -30.827 1.00 22.03 263 PHE B C 1
ATOM 4843 O O . PHE B 1 263 ? 82.496 84.511 -30.968 1.00 23.04 263 PHE B O 1
ATOM 4851 N N . ALA B 1 264 ? 81.725 86.610 -31.085 1.00 24.18 264 ALA B N 1
ATOM 4852 C CA . ALA B 1 264 ? 82.963 87.186 -31.617 1.00 23.64 264 ALA B CA 1
ATOM 4853 C C . ALA B 1 264 ? 84.288 86.645 -31.086 1.00 24.57 264 ALA B C 1
ATOM 4854 O O . ALA B 1 264 ? 85.189 86.317 -31.861 1.00 26.02 264 ALA B O 1
ATOM 4856 N N . PRO B 1 265 ? 84.441 86.561 -29.760 1.00 24.68 265 PRO B N 1
ATOM 4857 C CA . PRO B 1 265 ? 85.725 86.042 -29.295 1.00 25.09 265 PRO B CA 1
ATOM 4858 C C . PRO B 1 265 ? 85.988 84.573 -29.632 1.00 26.89 265 PRO B C 1
ATOM 4859 O O . PRO B 1 265 ? 87.083 84.059 -29.379 1.00 28.92 265 PRO B O 1
ATOM 4863 N N . PHE B 1 266 ? 85.004 83.901 -30.225 1.00 26.85 266 PHE B N 1
ATOM 4864 C CA . PHE B 1 266 ? 85.175 82.499 -30.608 1.00 27.43 266 PHE B CA 1
ATOM 4865 C C . PHE B 1 266 ? 85.145 82.313 -32.130 1.00 27.97 266 PHE B C 1
ATOM 4866 O O . PHE B 1 266 ? 85.879 81.491 -32.679 1.00 25.68 266 PHE B O 1
ATOM 4874 N N . ALA B 1 267 ? 84.297 83.088 -32.801 1.00 28.37 267 ALA B N 1
ATOM 4875 C CA . ALA B 1 267 ? 84.134 82.998 -34.253 1.00 29.50 267 ALA B CA 1
ATOM 4876 C C . ALA B 1 267 ? 85.405 83.140 -35.086 1.00 30.15 267 ALA B C 1
ATOM 4877 O O . ALA B 1 267 ? 85.488 82.598 -36.187 1.00 31.40 267 ALA B O 1
ATOM 4879 N N . TYR B 1 268 ? 86.397 83.857 -34.572 1.00 32.18 268 TYR B N 1
ATOM 4880 C CA . TYR B 1 268 ? 87.637 84.053 -35.319 1.00 32.87 268 TYR B CA 1
ATOM 4881 C C . TYR B 1 268 ? 88.805 83.187 -34.847 1.00 35.47 268 TYR B C 1
ATOM 4882 O O . TYR B 1 268 ? 89.950 83.446 -35.217 1.00 35.70 268 TYR B O 1
ATOM 4891 N N . LEU B 1 269 ? 88.527 82.171 -34.031 1.00 39.28 269 LEU B N 1
ATOM 4892 C CA . LEU B 1 269 ? 89.576 81.275 -33.533 1.00 42.81 269 LEU B CA 1
ATOM 4893 C C . LEU B 1 269 ? 90.066 80.312 -34.619 1.00 46.49 269 LEU B C 1
ATOM 4894 O O . LEU B 1 269 ? 89.260 79.681 -35.307 1.00 45.91 269 LEU B O 1
ATOM 4899 N N . PRO B 1 270 ? 91.398 80.180 -34.779 1.00 50.69 270 PRO B N 1
ATOM 4900 C CA . PRO B 1 270 ? 91.987 79.288 -35.790 1.00 53.33 270 PRO B CA 1
ATOM 4901 C C . PRO B 1 270 ? 91.273 77.940 -35.819 1.00 55.51 270 PRO B C 1
ATOM 4902 O O . PRO B 1 270 ? 91.042 77.366 -36.884 1.00 55.96 270 PRO B O 1
ATOM 4906 N N . GLU B 1 271 ? 90.931 77.449 -34.633 1.00 57.74 271 GLU B N 1
ATOM 4907 C CA . GLU B 1 271 ? 90.211 76.192 -34.486 1.00 59.01 271 GLU B CA 1
ATOM 4908 C C . GLU B 1 271 ? 89.923 75.864 -33.029 1.00 58.53 271 GLU B C 1
ATOM 4909 O O . GLU B 1 271 ? 90.175 76.680 -32.139 1.00 58.01 271 GLU B O 1
ATOM 4915 N N . GLY B 1 272 ? 89.401 74.661 -32.792 1.00 57.80 272 GLY B N 1
ATOM 4916 C CA . GLY B 1 272 ? 89.046 74.260 -31.442 1.00 55.54 272 GLY B CA 1
ATOM 4917 C C . GLY B 1 272 ? 87.819 75.076 -31.085 1.00 53.66 272 GLY B C 1
ATOM 4918 O O . GLY B 1 272 ? 87.402 75.159 -29.925 1.00 54.51 272 GLY B O 1
ATOM 4919 N N . ARG B 1 273 ? 87.245 75.675 -32.124 1.00 50.33 273 ARG B N 1
ATOM 4920 C CA . ARG B 1 273 ? 86.075 76.529 -32.021 1.00 46.26 273 ARG B CA 1
ATOM 4921 C C . ARG B 1 273 ? 84.806 75.808 -31.609 1.00 43.35 273 ARG B C 1
ATOM 4922 O O . ARG B 1 273 ? 84.457 74.767 -32.163 1.00 42.96 273 ARG B O 1
ATOM 4930 N N . PRO B 1 274 ? 84.098 76.350 -30.614 1.00 41.08 274 PRO B N 1
ATOM 4931 C CA . PRO B 1 274 ? 82.857 75.713 -30.176 1.00 39.51 274 PRO B CA 1
ATOM 4932 C C . PRO B 1 274 ? 81.816 75.977 -31.255 1.00 37.98 274 PRO B C 1
ATOM 4933 O O . PRO B 1 274 ? 81.953 76.922 -32.032 1.00 38.57 274 PRO B O 1
ATOM 4937 N N . LYS B 1 275 ? 80.787 75.147 -31.329 1.00 36.21 275 LYS B N 1
ATOM 4938 C CA . LYS B 1 275 ? 79.764 75.386 -32.325 1.00 34.07 275 LYS B CA 1
ATOM 4939 C C . LYS B 1 275 ? 78.939 76.559 -31.829 1.00 31.91 275 LYS B C 1
ATOM 4940 O O . LYS B 1 275 ? 78.480 76.565 -30.692 1.00 33.13 275 LYS B O 1
ATOM 4946 N N . LEU B 1 276 ? 78.776 77.566 -32.678 1.00 29.30 276 LEU B N 1
ATOM 4947 C CA . LEU B 1 276 ? 78.003 78.744 -32.322 1.00 25.29 276 LEU B CA 1
ATOM 4948 C C . LEU B 1 276 ? 76.609 78.602 -32.916 1.00 24.38 276 LEU B C 1
ATOM 4949 O O . LEU B 1 276 ? 76.453 78.399 -34.119 1.00 25.06 276 LEU B O 1
ATOM 4954 N N . ILE B 1 277 ? 75.596 78.697 -32.062 1.00 24.14 277 ILE B N 1
ATOM 4955 C CA . ILE B 1 277 ? 74.214 78.561 -32.497 1.00 22.61 277 ILE B CA 1
ATOM 4956 C C . ILE B 1 277 ? 73.375 79.770 -32.112 1.00 22.67 277 ILE B C 1
ATOM 4957 O O . ILE B 1 277 ? 73.020 79.943 -30.948 1.00 21.57 277 ILE B O 1
ATOM 4962 N N . GLY B 1 278 ? 73.066 80.604 -33.100 1.00 22.79 278 GLY B N 1
ATOM 4963 C CA . GLY B 1 278 ? 72.260 81.784 -32.855 1.00 23.94 278 GLY B CA 1
ATOM 4964 C C . GLY B 1 278 ? 70.816 81.400 -33.056 1.00 26.17 278 GLY B C 1
ATOM 4965 O O . GLY B 1 278 ? 70.505 80.652 -33.979 1.00 28.55 278 GLY B O 1
ATOM 4966 N N . VAL B 1 279 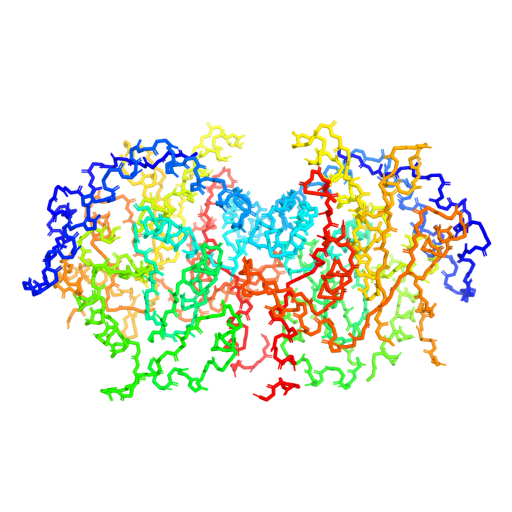? 69.932 81.905 -32.208 1.00 26.78 279 VAL B N 1
ATOM 4967 C CA . VAL B 1 279 ? 68.516 81.574 -32.295 1.00 28.76 279 VAL B CA 1
ATOM 4968 C C . VAL B 1 279 ? 67.707 82.801 -32.638 1.00 33.62 279 VAL B C 1
ATOM 4969 O O . VAL B 1 279 ? 67.848 83.830 -31.986 1.00 35.22 279 VAL B O 1
ATOM 4973 N N . GLU B 1 280 ? 66.849 82.693 -33.646 1.00 38.21 280 GLU B N 1
ATOM 4974 C CA . GLU B 1 280 ? 66.025 83.825 -34.052 1.00 43.33 280 GLU B CA 1
ATOM 4975 C C . GLU B 1 280 ? 64.571 83.679 -33.611 1.00 46.31 280 GLU B C 1
ATOM 4976 O O . GLU B 1 280 ? 64.101 82.579 -33.305 1.00 46.52 280 GLU B O 1
ATOM 4982 N N . ALA B 1 281 ? 63.868 84.806 -33.564 1.00 50.68 281 ALA B N 1
ATOM 4983 C CA . ALA B 1 281 ? 62.468 84.830 -33.151 1.00 54.31 281 ALA B CA 1
ATOM 4984 C C . ALA B 1 281 ? 61.516 84.241 -34.196 1.00 56.63 281 ALA B C 1
ATOM 4985 O O . ALA B 1 281 ? 61.920 83.911 -35.314 1.00 57.54 281 ALA B O 1
ATOM 4987 N N . ALA B 1 282 ? 60.248 84.118 -33.812 1.00 59.00 282 ALA B N 1
ATOM 4988 C CA . ALA B 1 282 ? 59.202 83.572 -34.676 1.00 60.61 282 ALA B CA 1
ATOM 4989 C C . ALA B 1 282 ? 59.189 84.210 -36.062 1.00 61.23 282 ALA B C 1
ATOM 4990 O O . ALA B 1 282 ? 58.476 83.753 -36.959 1.00 61.48 282 ALA B O 1
ATOM 4992 N N . SER B 1 323 ? 59.743 96.533 -43.295 1.00 64.61 323 SER B N 1
ATOM 4993 C CA . SER B 1 323 ? 58.703 97.359 -43.899 1.00 65.76 323 SER B CA 1
ATOM 4994 C C . SER B 1 323 ? 59.146 98.816 -44.055 1.00 65.30 323 SER B C 1
ATOM 4995 O O . SER B 1 323 ? 59.242 99.321 -45.172 1.00 64.99 323 SER B O 1
ATOM 4998 N N . VAL B 1 324 ? 59.405 99.492 -42.939 1.00 65.25 324 VAL B N 1
ATOM 4999 C CA . VAL B 1 324 ? 59.851 100.886 -42.977 1.00 65.32 324 VAL B CA 1
ATOM 5000 C C . VAL B 1 324 ? 61.101 101.052 -42.120 1.00 64.86 324 VAL B C 1
ATOM 5001 O O . VAL B 1 324 ? 61.131 100.624 -40.965 1.00 64.90 324 VAL B O 1
ATOM 5005 N N . SER B 1 325 ? 62.125 101.681 -42.690 1.00 64.76 325 SER B N 1
ATOM 5006 C CA . SER B 1 325 ? 63.390 101.896 -41.992 1.00 64.42 325 SER B CA 1
ATOM 5007 C C . SER B 1 325 ? 63.630 103.354 -41.612 1.00 63.69 325 SER B C 1
ATOM 5008 O O . SER B 1 325 ? 63.914 104.194 -42.468 1.00 63.90 325 SER B O 1
ATOM 5011 N N . ALA B 1 326 ? 63.528 103.644 -40.318 1.00 62.21 326 ALA B N 1
ATOM 5012 C CA . ALA B 1 326 ? 63.735 104.996 -39.816 1.00 60.69 326 ALA B CA 1
ATOM 5013 C C . ALA B 1 326 ? 65.136 105.171 -39.245 1.00 59.23 326 ALA B C 1
ATOM 5014 O O . ALA B 1 326 ? 65.683 104.263 -38.616 1.00 58.16 326 ALA B O 1
ATOM 5016 N N . GLY B 1 327 ? 65.711 106.348 -39.478 1.00 58.15 327 GLY B N 1
ATOM 5017 C CA . GLY B 1 327 ? 67.037 106.652 -38.968 1.00 56.05 327 GLY B CA 1
ATOM 5018 C C . GLY B 1 327 ? 68.176 105.775 -39.451 1.00 53.23 327 GLY B C 1
ATOM 5019 O O . GLY B 1 327 ? 68.529 105.788 -40.627 1.00 54.40 327 GLY B O 1
ATOM 5020 N N . LEU B 1 328 ? 68.762 105.016 -38.533 1.00 51.12 328 LEU B N 1
ATOM 5021 C CA . LEU B 1 328 ? 69.878 104.147 -38.871 1.00 48.01 328 LEU B CA 1
ATOM 5022 C C . LEU B 1 328 ? 69.555 102.679 -38.637 1.00 46.17 328 LEU B C 1
ATOM 5023 O O . LEU B 1 328 ? 70.453 101.838 -38.610 1.00 46.45 328 LEU B O 1
ATOM 5028 N N . ASP B 1 329 ? 68.279 102.360 -38.459 1.00 43.18 329 ASP B N 1
ATOM 5029 C CA . ASP B 1 329 ? 67.915 100.967 -38.245 1.00 41.24 329 ASP B CA 1
ATOM 5030 C C . ASP B 1 329 ? 68.020 100.232 -39.579 1.00 38.32 329 ASP B C 1
ATOM 5031 O O . ASP B 1 329 ? 68.027 100.860 -40.639 1.00 39.14 329 ASP B O 1
ATOM 5036 N N . TYR B 1 330 ? 68.108 98.908 -39.527 1.00 33.21 330 TYR B N 1
ATOM 5037 C CA . TYR B 1 330 ? 68.246 98.116 -40.741 1.00 29.95 330 TYR B CA 1
ATOM 5038 C C . TYR B 1 330 ? 67.664 96.718 -40.516 1.00 29.40 330 TYR B C 1
ATOM 5039 O O . TYR B 1 330 ? 67.839 96.131 -39.453 1.00 30.72 330 TYR B O 1
ATOM 5048 N N . PRO B 1 331 ? 66.971 96.161 -41.520 1.00 29.06 331 PRO B N 1
ATOM 5049 C CA . PRO B 1 331 ? 66.387 94.823 -41.358 1.00 28.93 331 PRO B CA 1
ATOM 5050 C C . PRO B 1 331 ? 67.439 93.735 -41.227 1.00 28.65 331 PRO B C 1
ATOM 5051 O O . PRO B 1 331 ? 68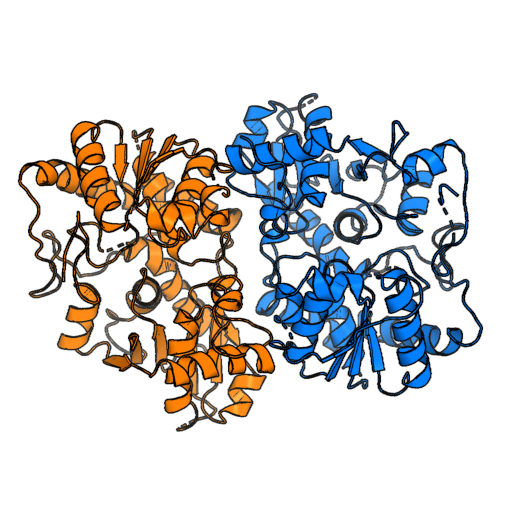.531 93.870 -41.757 1.00 30.94 331 PRO B O 1
ATOM 5055 N N . GLY B 1 332 ? 67.112 92.664 -40.513 1.00 28.61 332 GLY B N 1
ATOM 5056 C CA . GLY B 1 332 ? 68.046 91.563 -40.378 1.00 27.76 332 GLY B CA 1
ATOM 5057 C C . GLY B 1 332 ? 68.838 91.471 -39.092 1.00 28.83 332 GLY B C 1
ATOM 5058 O O . GLY B 1 332 ? 68.641 92.255 -38.160 1.00 28.82 332 GLY B O 1
ATOM 5059 N N . VAL B 1 333 ? 69.750 90.501 -39.058 1.00 28.44 333 VAL B N 1
ATOM 5060 C CA . VAL B 1 333 ? 70.596 90.253 -37.899 1.00 28.78 333 VAL B CA 1
ATOM 5061 C C . VAL B 1 333 ? 71.864 91.097 -37.904 1.00 28.81 333 VAL B C 1
ATOM 5062 O O . VAL B 1 333 ? 72.574 91.155 -36.902 1.00 29.90 333 VAL B O 1
ATOM 5066 N N . GLY B 1 334 ? 72.155 91.737 -39.033 1.00 27.66 334 GLY B N 1
ATOM 5067 C CA . GLY B 1 334 ? 73.348 92.562 -39.119 1.00 25.50 334 GLY B CA 1
ATOM 5068 C C . GLY B 1 334 ? 74.492 91.962 -39.920 1.00 24.23 334 GLY B C 1
ATOM 5069 O O . GLY B 1 334 ? 74.491 90.770 -40.221 1.00 25.82 334 GLY B O 1
ATOM 5070 N N . PRO B 1 335 ? 75.507 92.770 -40.256 1.00 22.94 335 PRO B N 1
ATOM 5071 C CA . PRO B 1 335 ? 76.682 92.355 -41.033 1.00 22.22 335 PRO B CA 1
ATOM 5072 C C . PRO B 1 335 ? 77.505 91.181 -40.509 1.00 20.57 335 PRO B C 1
ATOM 5073 O O . PRO B 1 335 ? 77.827 90.268 -41.263 1.00 22.36 335 PRO B O 1
ATOM 5077 N N . GLU B 1 336 ? 77.856 91.211 -39.229 1.00 19.61 336 GLU B N 1
ATOM 5078 C CA . GLU B 1 336 ? 78.691 90.167 -38.638 1.00 19.56 336 GLU B CA 1
ATOM 5079 C C . GLU B 1 336 ? 78.070 88.773 -38.530 1.00 19.04 336 GLU B C 1
ATOM 5080 O O . GLU B 1 336 ? 78.751 87.781 -38.749 1.00 19.51 336 GLU B O 1
ATOM 5086 N N . HIS B 1 337 ? 76.792 88.686 -38.186 1.00 20.37 337 HIS B N 1
ATOM 5087 C CA . HIS B 1 337 ? 76.130 87.386 -38.109 1.00 20.28 337 HIS B CA 1
ATOM 5088 C C . HIS B 1 337 ? 75.956 86.822 -39.523 1.00 20.28 337 HIS B C 1
ATOM 5089 O O . HIS B 1 337 ? 75.962 85.600 -39.722 1.00 19.24 337 HIS B O 1
ATOM 5096 N N . SER B 1 338 ? 75.794 87.716 -40.499 1.00 19.38 338 SER B N 1
ATOM 5097 C CA . SER B 1 338 ? 75.637 87.302 -41.893 1.00 20.18 338 SER B CA 1
ATOM 5098 C C . SER B 1 338 ? 76.962 86.719 -42.371 1.00 21.86 338 SER B C 1
ATOM 5099 O O . SER B 1 338 ? 76.993 85.696 -43.062 1.00 23.55 338 SER B O 1
ATOM 5102 N N . TYR B 1 339 ? 78.059 87.367 -41.995 1.00 22.09 339 TYR B N 1
ATOM 5103 C CA . TYR B 1 339 ? 79.374 86.880 -42.380 1.00 22.88 339 TYR B CA 1
ATOM 5104 C C . TYR B 1 339 ? 79.687 85.549 -41.710 1.00 23.58 339 TYR B C 1
ATOM 5105 O O . TYR B 1 339 ? 80.322 84.687 -42.318 1.00 25.11 339 TYR B O 1
ATOM 5114 N N . TYR B 1 340 ? 79.273 85.391 -40.452 1.00 24.64 340 TYR B N 1
ATOM 5115 C CA . TYR B 1 340 ? 79.509 84.143 -39.717 1.00 25.32 340 TYR B CA 1
ATOM 5116 C C . TYR B 1 340 ? 78.841 82.977 -40.459 1.00 25.81 340 TYR B C 1
ATOM 5117 O O . TYR B 1 340 ? 79.455 81.933 -40.675 1.00 26.64 340 TYR B O 1
ATOM 5126 N N . ALA B 1 341 ? 77.584 83.170 -40.843 1.00 24.94 341 ALA B N 1
ATOM 5127 C CA . ALA B 1 341 ? 76.828 82.155 -41.561 1.00 26.78 341 ALA B CA 1
ATOM 5128 C C . ALA B 1 341 ? 77.542 81.711 -42.835 1.00 28.42 341 ALA B C 1
ATOM 5129 O O . ALA B 1 341 ? 77.783 80.516 -43.027 1.00 30.28 341 ALA B O 1
ATOM 5131 N N . ASP B 1 342 ? 77.869 82.663 -43.708 1.00 28.89 342 ASP B N 1
ATOM 5132 C CA . ASP B 1 342 ? 78.559 82.337 -44.955 1.00 30.90 342 ASP B CA 1
ATOM 5133 C C . ASP B 1 342 ? 79.838 81.569 -44.698 1.00 30.50 342 ASP B C 1
ATOM 5134 O O . ASP B 1 342 ? 80.028 80.478 -45.225 1.00 33.20 342 ASP B O 1
ATOM 5139 N N . ALA B 1 343 ? 80.722 82.157 -43.900 1.00 30.38 343 ALA B N 1
ATOM 5140 C CA . ALA B 1 343 ? 81.996 81.533 -43.574 1.00 29.80 343 ALA B CA 1
ATOM 5141 C C . ALA B 1 343 ? 81.758 80.205 -42.876 1.00 29.32 343 ALA B C 1
ATOM 5142 O O . ALA B 1 343 ? 82.659 79.376 -42.781 1.00 30.54 343 ALA B O 1
ATOM 5144 N N . GLY B 1 344 ? 80.541 80.020 -42.377 1.00 28.06 344 GLY B N 1
ATOM 5145 C CA . GLY B 1 344 ? 80.188 78.784 -41.705 1.00 29.34 344 GLY B CA 1
ATOM 5146 C C . GLY B 1 344 ? 80.680 78.625 -40.280 1.00 30.11 344 GLY B C 1
ATOM 5147 O O . GLY B 1 344 ? 80.721 77.502 -39.772 1.00 30.66 344 GLY B O 1
ATOM 5148 N N . VAL B 1 345 ? 81.041 79.725 -39.622 1.00 29.55 345 VAL B N 1
ATOM 5149 C CA . VAL B 1 345 ? 81.540 79.637 -38.253 1.00 29.60 345 VAL B CA 1
ATOM 5150 C C . VAL B 1 345 ? 80.420 79.717 -37.225 1.00 30.89 345 VAL B C 1
ATOM 5151 O O . VAL B 1 345 ? 80.657 79.623 -36.016 1.00 31.94 345 VAL B O 1
ATOM 5155 N N . ALA B 1 346 ? 79.199 79.891 -37.717 1.00 31.22 346 ALA B N 1
ATOM 5156 C CA . ALA B 1 346 ? 78.022 79.968 -36.863 1.00 31.80 346 ALA B CA 1
ATOM 5157 C C . ALA B 1 346 ? 76.807 79.569 -37.682 1.00 32.65 346 ALA B C 1
ATOM 5158 O O . ALA B 1 346 ? 76.724 79.872 -38.873 1.00 32.91 346 ALA B O 1
ATOM 5160 N N . GLU B 1 347 ? 75.874 78.873 -37.050 1.00 34.04 347 GLU B N 1
ATOM 5161 C CA . GLU B 1 347 ? 74.664 78.447 -37.738 1.00 35.36 347 GLU B CA 1
ATOM 5162 C C . GLU B 1 347 ? 73.492 79.032 -36.999 1.00 33.42 347 GLU B C 1
ATOM 5163 O O . GLU B 1 347 ? 73.553 79.219 -35.786 1.00 33.59 347 GLU B O 1
ATOM 5169 N N . TYR B 1 348 ? 72.419 79.306 -37.729 1.00 32.30 348 TYR B N 1
ATOM 5170 C CA . TYR B 1 348 ? 71.255 79.913 -37.122 1.00 32.78 348 TYR B CA 1
ATOM 5171 C C . TYR B 1 348 ? 69.989 79.069 -37.158 1.00 34.47 348 TYR B C 1
ATOM 5172 O O . TYR B 1 348 ? 69.813 78.227 -38.037 1.00 35.40 348 TYR B O 1
ATOM 5181 N N . ALA B 1 349 ? 69.115 79.299 -36.181 1.00 35.16 349 ALA B N 1
ATOM 5182 C CA . ALA B 1 349 ? 67.870 78.558 -36.061 1.00 35.32 349 ALA B CA 1
ATOM 5183 C C . ALA B 1 349 ? 66.805 79.411 -35.398 1.00 36.89 349 ALA B C 1
ATOM 5184 O O . ALA B 1 349 ? 67.074 80.525 -34.949 1.00 36.79 349 ALA B O 1
ATOM 5186 N N . SER B 1 350 ? 65.593 78.873 -35.327 1.00 37.97 350 SER B N 1
ATOM 5187 C CA . SER B 1 350 ? 64.484 79.588 -34.714 1.00 38.67 350 SER B CA 1
ATOM 5188 C C . SER B 1 350 ? 63.538 78.621 -34.008 1.00 38.78 350 SER B C 1
ATOM 5189 O O . SER B 1 350 ? 63.603 77.407 -34.206 1.00 37.25 350 SER B O 1
ATOM 5192 N N . VAL B 1 351 ? 62.659 79.172 -33.180 1.00 38.58 351 VAL B N 1
ATOM 5193 C CA . VAL B 1 351 ? 61.691 78.371 -32.450 1.00 38.41 351 VAL B CA 1
ATOM 5194 C C . VAL B 1 351 ? 60.368 79.112 -32.481 1.00 41.23 351 VAL B C 1
ATOM 5195 O O . VAL B 1 351 ? 60.339 80.315 -32.744 1.00 41.85 351 VAL B O 1
ATOM 5199 N N . THR B 1 352 ? 59.278 78.402 -32.214 1.00 43.67 352 THR B N 1
ATOM 5200 C CA . THR B 1 352 ? 57.953 79.017 -32.216 1.00 46.50 352 THR B CA 1
ATOM 5201 C C . THR B 1 352 ? 57.698 79.781 -30.917 1.00 48.83 352 THR B C 1
ATOM 5202 O O . THR B 1 352 ? 58.343 79.522 -29.897 1.00 49.20 352 THR B O 1
ATOM 5206 N N . ASP B 1 353 ? 56.758 80.723 -30.961 1.00 50.16 353 ASP B N 1
ATOM 5207 C CA . ASP B 1 353 ? 56.402 81.506 -29.781 1.00 51.27 353 ASP B CA 1
ATOM 5208 C C . ASP B 1 353 ? 56.053 80.566 -28.630 1.00 51.12 353 ASP B C 1
ATOM 5209 O O . ASP B 1 353 ? 56.458 80.778 -27.488 1.00 50.39 353 ASP B O 1
ATOM 5214 N N . GLU B 1 354 ? 55.291 79.525 -28.946 1.00 51.44 354 GLU B N 1
ATOM 5215 C CA . GLU B 1 354 ? 54.854 78.559 -27.948 1.00 51.76 354 GLU B CA 1
ATOM 5216 C C . GLU B 1 354 ? 56.016 77.800 -27.312 1.00 50.73 354 GLU B C 1
ATOM 5217 O O . GLU B 1 354 ? 55.957 77.452 -26.134 1.00 49.56 354 GLU B O 1
ATOM 5223 N N . GLU B 1 355 ? 57.069 77.551 -28.088 1.00 50.66 355 GLU B N 1
ATOM 5224 C CA . GLU B 1 355 ? 58.231 76.818 -27.582 1.00 50.02 355 GLU B CA 1
ATOM 5225 C C . GLU B 1 355 ? 59.057 77.644 -26.607 1.00 49.44 355 GLU B C 1
ATOM 5226 O O . GLU B 1 355 ? 59.551 77.121 -25.601 1.00 48.64 355 GLU B O 1
ATOM 5232 N N . ALA B 1 356 ? 59.205 78.930 -26.919 1.00 48.18 356 ALA B N 1
ATOM 5233 C CA . ALA B 1 356 ? 59.968 79.847 -26.082 1.00 48.39 356 ALA B CA 1
ATOM 5234 C C . ALA B 1 356 ? 59.223 80.075 -24.778 1.00 47.79 356 ALA B C 1
ATOM 5235 O O . ALA B 1 356 ? 59.830 80.174 -23.711 1.00 47.24 356 ALA B O 1
ATOM 5237 N N . LEU B 1 357 ? 57.900 80.154 -24.877 1.00 47.77 357 LEU B N 1
ATOM 5238 C CA . LEU B 1 357 ? 57.047 80.366 -23.716 1.00 47.91 357 LEU B CA 1
ATOM 5239 C C . LEU B 1 357 ? 57.220 79.202 -22.753 1.00 47.50 357 LEU B C 1
ATOM 5240 O O . LEU B 1 357 ? 57.147 79.365 -21.535 1.00 48.87 357 LEU B O 1
ATOM 5245 N N . GLU B 1 358 ? 57.456 78.024 -23.313 1.00 44.92 358 GLU B N 1
ATOM 5246 C CA . GLU B 1 358 ? 57.637 76.827 -22.517 1.00 42.85 358 GLU B CA 1
ATOM 5247 C C . GLU B 1 358 ? 59.008 76.840 -21.838 1.00 40.81 358 GLU B C 1
ATOM 5248 O O . GLU B 1 358 ? 59.185 76.262 -20.763 1.00 40.47 358 GLU B O 1
ATOM 5254 N N . GLY B 1 359 ? 59.975 77.496 -22.477 1.00 37.90 359 GLY B N 1
ATOM 5255 C CA . GLY B 1 359 ? 61.316 77.574 -21.927 1.00 33.99 359 GLY B CA 1
ATOM 5256 C C . GLY B 1 359 ? 61.337 78.512 -20.741 1.00 31.70 359 GLY B C 1
ATOM 5257 O O . GLY B 1 359 ? 62.000 78.265 -19.741 1.00 33.13 359 GLY B O 1
ATOM 5258 N N . PHE B 1 360 ? 60.604 79.606 -20.876 1.00 30.07 360 PHE B N 1
ATOM 5259 C CA . PHE B 1 360 ? 60.484 80.618 -19.838 1.00 28.58 360 PHE B CA 1
ATOM 5260 C C . PHE B 1 360 ? 60.121 79.891 -18.547 1.00 28.84 360 PHE B C 1
ATOM 5261 O O . PHE B 1 360 ? 60.805 80.022 -17.528 1.00 28.04 360 PHE B O 1
ATOM 5269 N N . LYS B 1 361 ? 59.057 79.098 -18.625 1.00 28.13 361 LYS B N 1
ATOM 5270 C CA . LYS B 1 361 ? 58.553 78.325 -17.497 1.00 29.69 361 LYS B CA 1
ATOM 5271 C C . LYS B 1 361 ? 59.473 77.187 -17.040 1.00 28.50 361 LYS B C 1
ATOM 5272 O O . LYS B 1 361 ? 59.565 76.902 -15.848 1.00 30.08 361 LYS B O 1
ATOM 5278 N N . LEU B 1 362 ? 60.149 76.534 -17.975 1.00 26.97 362 LEU B N 1
ATOM 5279 C CA . LEU B 1 362 ? 61.033 75.436 -17.614 1.00 26.34 362 LEU B CA 1
ATOM 5280 C C . LEU B 1 362 ? 62.199 75.911 -16.745 1.00 26.59 362 LEU B C 1
ATOM 5281 O O . LEU B 1 362 ? 62.540 75.268 -15.756 1.00 27.93 362 LEU B O 1
ATOM 5286 N N . LEU B 1 363 ? 62.809 77.035 -17.106 1.00 25.69 363 LEU B N 1
ATOM 5287 C CA . LEU B 1 363 ? 63.932 77.553 -16.330 1.00 26.90 363 LEU B CA 1
ATOM 5288 C C . LEU B 1 363 ? 63.501 78.149 -14.987 1.00 26.81 363 LEU B C 1
ATOM 5289 O O . LEU B 1 363 ? 64.269 78.152 -14.028 1.00 29.35 363 LEU B O 1
ATOM 5294 N N . ALA B 1 364 ? 62.279 78.659 -14.913 1.00 25.23 364 ALA B N 1
ATOM 5295 C CA . ALA B 1 364 ? 61.789 79.232 -13.672 1.00 25.38 364 ALA B CA 1
ATOM 5296 C C . ALA B 1 364 ? 61.575 78.128 -12.637 1.00 27.54 364 ALA B C 1
ATOM 5297 O O . ALA B 1 364 ? 61.960 78.264 -11.473 1.00 27.34 364 ALA B O 1
ATOM 5299 N N . ARG B 1 365 ? 60.971 77.029 -13.079 1.00 28.14 365 ARG B N 1
ATOM 5300 C CA . ARG B 1 365 ? 60.669 75.889 -12.216 1.00 28.64 365 ARG B CA 1
ATOM 5301 C C . ARG B 1 365 ? 61.874 75.071 -11.743 1.00 27.37 365 ARG B C 1
ATOM 5302 O O . ARG B 1 365 ? 61.932 74.654 -10.590 1.00 28.72 365 ARG B O 1
ATOM 5310 N N . LEU B 1 366 ? 62.829 74.839 -12.636 1.00 27.34 366 LEU B N 1
ATOM 5311 C CA . LEU B 1 366 ? 64.006 74.030 -12.318 1.00 26.00 366 LEU B CA 1
ATOM 5312 C C . LEU B 1 366 ? 65.235 74.750 -11.780 1.00 25.02 366 LEU B C 1
ATOM 5313 O O . LEU B 1 366 ? 65.991 74.173 -11.007 1.00 24.13 366 LEU B O 1
ATOM 5318 N N . GLU B 1 367 ? 65.453 75.990 -12.197 1.00 24.14 367 GLU B N 1
ATOM 5319 C CA . GLU B 1 367 ? 66.621 76.721 -11.741 1.00 23.57 367 GLU B CA 1
ATOM 5320 C C . GLU B 1 367 ? 66.317 77.921 -10.859 1.00 23.01 367 GLU B C 1
ATOM 5321 O O . GLU B 1 367 ? 67.221 78.462 -10.223 1.00 23.96 367 GLU B O 1
ATOM 5327 N N . GLY B 1 368 ? 65.052 78.330 -10.813 1.00 22.06 368 GLY B N 1
ATOM 5328 C CA . GLY B 1 368 ? 64.673 79.467 -9.989 1.00 21.78 368 GLY B CA 1
ATOM 5329 C C . GLY B 1 368 ? 65.060 80.775 -10.651 1.00 21.94 368 GLY B C 1
ATOM 5330 O O . GLY B 1 368 ? 65.179 81.810 -10.004 1.00 21.85 368 GLY B O 1
ATOM 5331 N N . ILE B 1 369 ? 65.247 80.725 -11.961 1.00 22.20 369 ILE B N 1
ATOM 5332 C CA . ILE B 1 369 ? 65.640 81.897 -12.722 1.00 22.97 369 ILE B CA 1
ATOM 5333 C C . ILE B 1 369 ? 64.577 82.215 -13.756 1.00 23.72 369 ILE B C 1
ATOM 5334 O O . ILE B 1 369 ? 64.285 81.387 -14.619 1.00 23.96 369 ILE B O 1
ATOM 5339 N N . ILE B 1 370 ? 63.988 83.402 -13.669 1.00 24.61 370 ILE B N 1
ATOM 5340 C CA . ILE B 1 370 ? 62.970 83.788 -14.640 1.00 26.91 370 ILE B CA 1
ATOM 5341 C C . ILE B 1 370 ? 63.692 84.566 -15.731 1.00 26.10 370 ILE B C 1
ATOM 5342 O O . ILE B 1 370 ? 64.046 85.728 -15.553 1.00 28.16 370 ILE B O 1
ATOM 5347 N N . PRO B 1 371 ? 63.913 83.925 -16.883 1.00 25.68 371 PRO B N 1
ATOM 5348 C CA . PRO B 1 371 ? 64.607 84.523 -18.025 1.00 26.24 371 PRO B CA 1
ATOM 5349 C C . PRO B 1 371 ? 63.799 85.543 -18.788 1.00 26.61 371 PRO B C 1
ATOM 5350 O O . PRO B 1 371 ? 62.594 85.670 -18.591 1.00 27.83 371 PRO B O 1
ATOM 5354 N N . ALA B 1 372 ? 64.482 86.284 -19.650 1.00 28.24 372 ALA B N 1
ATOM 5355 C CA . ALA B 1 372 ? 63.822 87.261 -20.499 1.00 27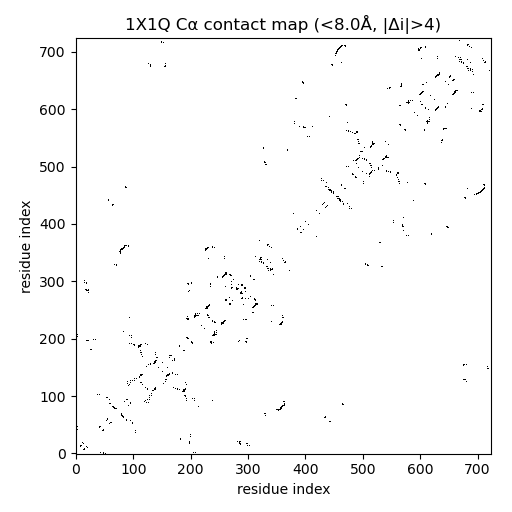.95 372 ALA B CA 1
ATOM 5356 C C . ALA B 1 372 ? 63.176 86.385 -21.563 1.00 28.25 372 ALA B C 1
ATOM 5357 O O . ALA B 1 372 ? 63.681 85.301 -21.846 1.00 26.03 372 ALA B O 1
ATOM 5359 N N . LEU B 1 373 ? 62.061 86.822 -22.137 1.00 31.53 373 LEU B N 1
ATOM 5360 C CA . LEU B 1 373 ? 61.414 86.022 -23.173 1.00 35.02 373 LEU B CA 1
ATOM 5361 C C . LEU B 1 373 ? 62.404 85.708 -24.296 1.00 35.38 373 LEU B C 1
ATOM 5362 O O . LEU B 1 373 ? 62.338 84.652 -24.919 1.00 35.97 373 LEU B O 1
ATOM 5367 N N . GLU B 1 374 ? 63.331 86.627 -24.531 1.00 36.21 374 GLU B N 1
ATOM 5368 C CA . GLU B 1 374 ? 64.337 86.459 -25.570 1.00 38.86 374 GLU B CA 1
ATOM 5369 C C . GLU B 1 374 ? 65.270 85.285 -25.268 1.00 36.72 374 GLU B C 1
ATOM 5370 O O . GLU B 1 374 ? 65.569 84.469 -26.142 1.00 37.12 374 GLU B O 1
ATOM 5376 N N . SER B 1 375 ? 65.728 85.204 -24.027 1.00 35.62 375 SER B N 1
ATOM 5377 C CA . SER B 1 375 ? 66.616 84.127 -23.610 1.00 34.82 375 SER B CA 1
ATOM 5378 C C . SER B 1 375 ? 65.873 82.808 -23.611 1.00 33.21 375 SER B C 1
ATOM 5379 O O . SER B 1 375 ? 66.478 81.749 -23.782 1.00 33.52 375 SER B O 1
ATOM 5382 N N . ALA B 1 376 ? 64.560 82.878 -23.406 1.00 31.53 376 ALA B N 1
ATOM 5383 C CA . ALA B 1 376 ? 63.720 81.685 -23.394 1.00 30.72 376 ALA B CA 1
ATOM 5384 C C . ALA B 1 376 ? 63.719 81.024 -24.778 1.00 29.70 376 ALA B C 1
ATOM 5385 O O . ALA B 1 376 ? 63.470 79.825 -24.897 1.00 28.31 376 ALA B O 1
ATOM 5387 N N . HIS B 1 377 ? 64.006 81.807 -25.818 1.00 28.85 377 HIS B N 1
ATOM 5388 C CA . HIS B 1 377 ? 64.066 81.268 -27.175 1.00 28.38 377 HIS B CA 1
ATOM 5389 C C . HIS B 1 377 ? 65.281 80.365 -27.308 1.00 26.59 377 HIS B C 1
ATOM 5390 O O . HIS B 1 377 ? 65.224 79.318 -27.942 1.00 26.84 377 HIS B O 1
ATOM 5397 N N . ALA B 1 378 ? 66.391 80.788 -26.719 1.00 25.50 378 ALA B N 1
ATOM 5398 C CA . ALA B 1 378 ? 67.601 79.992 -26.767 1.00 24.10 378 ALA B CA 1
ATOM 5399 C C . ALA B 1 378 ? 67.400 78.763 -25.877 1.00 24.32 378 ALA B C 1
ATOM 5400 O O . ALA B 1 378 ? 67.823 77.662 -26.220 1.00 22.62 378 ALA B O 1
ATOM 5402 N N . ILE B 1 379 ? 66.751 78.954 -24.732 1.00 25.73 379 ILE B N 1
ATOM 5403 C CA . ILE B 1 379 ? 66.494 77.840 -23.824 1.00 28.43 379 ILE B CA 1
ATOM 5404 C C . ILE B 1 379 ? 65.731 76.787 -24.611 1.00 29.48 379 ILE B C 1
ATOM 5405 O O . ILE B 1 379 ? 66.120 75.622 -24.653 1.00 30.90 379 ILE B O 1
ATOM 5410 N N . ALA B 1 380 ? 64.636 77.219 -25.228 1.00 29.19 380 ALA B N 1
ATOM 5411 C CA . ALA B 1 380 ? 63.792 76.347 -26.022 1.00 29.32 380 ALA B CA 1
ATOM 5412 C C . ALA B 1 380 ? 64.620 75.625 -27.080 1.00 29.94 380 ALA B C 1
ATOM 5413 O O . ALA B 1 380 ? 64.463 74.422 -27.280 1.00 30.11 380 ALA B O 1
ATOM 5415 N N . TYR B 1 381 ? 65.505 76.348 -27.760 1.00 29.49 381 TYR B N 1
ATOM 5416 C CA . TYR B 1 381 ? 66.320 75.700 -28.772 1.00 28.62 381 TYR B CA 1
ATOM 5417 C C . TYR B 1 381 ? 67.284 74.674 -28.173 1.00 28.42 381 TYR B C 1
ATOM 5418 O O . TYR B 1 381 ? 67.512 73.621 -28.758 1.00 30.32 381 TYR B O 1
ATOM 5427 N N . ALA B 1 382 ? 67.864 74.978 -27.020 1.00 27.63 382 ALA B N 1
ATOM 5428 C CA . ALA B 1 382 ? 68.774 74.034 -26.386 1.00 27.92 382 ALA B CA 1
ATOM 5429 C C . ALA B 1 382 ? 67.995 72.761 -26.035 1.00 27.44 382 ALA B C 1
ATOM 5430 O O . ALA B 1 382 ? 68.551 71.674 -25.978 1.00 28.00 382 ALA B O 1
ATOM 5432 N N . ALA B 1 383 ? 66.698 72.910 -25.808 1.00 28.91 383 ALA B N 1
ATOM 5433 C CA . ALA B 1 383 ? 65.838 71.779 -25.478 1.00 31.53 383 ALA B CA 1
ATOM 5434 C C . ALA B 1 383 ? 65.807 70.765 -26.615 1.00 32.51 383 ALA B C 1
ATOM 5435 O O . ALA B 1 383 ? 65.537 69.589 -26.390 1.00 33.83 383 ALA B O 1
ATOM 5437 N N . LYS B 1 384 ? 66.098 71.228 -27.829 1.00 33.46 384 LYS B N 1
ATOM 5438 C CA . LYS B 1 384 ? 66.084 70.379 -29.021 1.00 35.39 384 LYS B CA 1
ATOM 5439 C C . LYS B 1 384 ? 67.429 69.769 -29.407 1.00 36.94 384 LYS B C 1
ATOM 5440 O O . LYS B 1 384 ? 67.501 68.984 -30.353 1.00 37.15 384 LYS B O 1
ATOM 5446 N N . VAL B 1 385 ? 68.494 70.123 -28.695 1.00 38.48 385 VAL B N 1
ATOM 5447 C CA . VAL B 1 385 ? 69.805 69.589 -29.042 1.00 38.31 385 VAL B CA 1
ATOM 5448 C C . VAL B 1 385 ? 70.615 69.059 -27.865 1.00 38.83 385 VAL B C 1
ATOM 5449 O O . VAL B 1 385 ? 71.439 68.155 -28.030 1.00 38.44 385 VAL B O 1
ATOM 5453 N N . VAL B 1 386 ? 70.378 69.606 -26.679 1.00 39.39 386 VAL B N 1
ATOM 5454 C CA . VAL B 1 386 ? 71.114 69.170 -25.495 1.00 41.59 386 VAL B CA 1
ATOM 5455 C C . VAL B 1 386 ? 70.844 67.721 -25.071 1.00 43.64 386 VAL B C 1
ATOM 5456 O O . VAL B 1 386 ? 71.772 66.973 -24.778 1.00 43.94 386 VAL B O 1
ATOM 5460 N N . PRO B 1 387 ? 69.572 67.304 -25.039 1.00 45.62 387 PRO B N 1
ATOM 5461 C CA . PRO B 1 387 ? 69.285 65.923 -24.637 1.00 46.87 387 PRO B CA 1
ATOM 5462 C C . PRO B 1 387 ? 69.966 64.839 -25.488 1.00 48.26 387 PRO B C 1
ATOM 5463 O O . PRO B 1 387 ? 70.310 63.773 -24.971 1.00 47.80 387 PRO B O 1
ATOM 5467 N N . GLU B 1 388 ? 70.164 65.115 -26.779 1.00 50.23 388 GLU B N 1
ATOM 5468 C CA . GLU B 1 388 ? 70.806 64.161 -27.691 1.00 51.88 388 GLU B CA 1
ATOM 5469 C C . GLU B 1 388 ? 72.261 63.974 -27.305 1.00 51.88 388 GLU B C 1
ATOM 5470 O O . GLU B 1 388 ? 72.784 62.865 -27.328 1.00 52.78 388 GLU B O 1
ATOM 5484 N N . ASP B 1 390 ? 76.003 64.183 -25.144 1.00 52.23 390 ASP B N 1
ATOM 5485 C CA . ASP B 1 390 ? 76.534 63.342 -24.081 1.00 52.97 390 ASP B CA 1
ATOM 5486 C C . ASP B 1 390 ? 76.662 64.079 -22.753 1.00 52.25 390 ASP B C 1
ATOM 5487 O O . ASP B 1 390 ? 76.966 65.271 -22.718 1.00 52.48 390 ASP B O 1
ATOM 5492 N N . LYS B 1 391 ? 76.439 63.355 -21.660 1.00 50.97 391 LYS B N 1
ATOM 5493 C CA . LYS B 1 391 ? 76.520 63.934 -20.327 1.00 49.73 391 LYS B CA 1
ATOM 5494 C C . LYS B 1 391 ? 77.898 64.499 -19.985 1.00 48.68 391 LYS B C 1
ATOM 5495 O O . LYS B 1 391 ? 78.070 65.154 -18.953 1.00 48.84 391 LYS B O 1
ATOM 5501 N N . ASP B 1 392 ? 78.881 64.250 -20.843 1.00 47.10 392 ASP B N 1
ATOM 5502 C CA . ASP B 1 392 ? 80.226 64.752 -20.594 1.00 45.99 392 ASP B CA 1
ATOM 5503 C C . ASP B 1 392 ? 80.515 65.996 -21.424 1.00 45.00 392 ASP B C 1
ATOM 5504 O O . ASP B 1 392 ? 81.572 66.615 -21.283 1.00 45.89 392 ASP B O 1
ATOM 5509 N N . GLN B 1 393 ? 79.577 66.358 -22.293 1.00 43.67 393 GLN B N 1
ATOM 5510 C CA . GLN B 1 393 ? 79.734 67.543 -23.129 1.00 41.55 393 GLN B CA 1
ATOM 5511 C C . GLN B 1 393 ? 79.170 68.748 -22.383 1.00 38.76 393 GLN B C 1
ATOM 5512 O O . GLN B 1 393 ? 78.302 68.603 -21.516 1.00 37.89 393 GLN B O 1
ATOM 5518 N N . VAL B 1 394 ? 79.674 69.932 -22.715 1.00 35.42 394 VAL B N 1
ATOM 5519 C CA . VAL B 1 394 ? 79.230 71.165 -22.076 1.00 31.28 394 VAL B CA 1
ATOM 5520 C C . VAL B 1 394 ? 78.588 72.135 -23.061 1.00 29.60 394 VAL B C 1
ATOM 5521 O O . VAL B 1 394 ? 79.082 72.351 -24.166 1.00 27.98 394 VAL B O 1
ATOM 5525 N N . VAL B 1 395 ? 77.477 72.721 -22.636 1.00 29.04 395 VAL B N 1
ATOM 5526 C CA . VAL B 1 395 ? 76.738 73.677 -23.443 1.00 28.01 395 VAL B CA 1
ATOM 5527 C C . VAL B 1 395 ? 76.479 74.952 -22.641 1.00 27.52 395 VAL B C 1
ATOM 5528 O O . VAL B 1 395 ? 75.975 74.907 -21.513 1.00 27.21 395 VAL B O 1
ATOM 5532 N N . VAL B 1 396 ? 76.846 76.088 -23.227 1.00 25.20 396 VAL B N 1
ATOM 5533 C CA . VAL B 1 396 ? 76.649 77.375 -22.587 1.00 22.89 396 VAL B CA 1
ATOM 5534 C C . VAL B 1 396 ? 75.462 78.118 -23.213 1.00 23.71 396 VAL B C 1
ATOM 5535 O O . VAL B 1 396 ? 75.371 78.260 -24.433 1.00 23.10 396 VAL B O 1
ATOM 5539 N N . ILE B 1 397 ? 74.539 78.578 -22.373 1.00 23.57 397 ILE B N 1
ATOM 5540 C CA . ILE B 1 397 ? 73.397 79.333 -22.869 1.00 23.90 397 ILE B CA 1
ATOM 5541 C C . ILE B 1 397 ? 73.493 80.749 -22.315 1.00 25.42 397 ILE B C 1
ATOM 5542 O O . ILE B 1 397 ? 73.682 80.941 -21.113 1.00 25.64 397 ILE B O 1
ATOM 5547 N N . ASN B 1 398 ? 73.361 81.733 -23.197 1.00 27.10 398 ASN B N 1
ATOM 5548 C CA . ASN B 1 398 ? 73.439 83.139 -22.816 1.00 28.62 398 ASN B CA 1
ATOM 5549 C C . ASN B 1 398 ? 72.087 83.669 -22.334 1.00 28.91 398 ASN B C 1
ATOM 5550 O O . ASN B 1 398 ? 71.085 83.574 -23.042 1.00 28.13 398 ASN B O 1
ATOM 5555 N N . LEU B 1 399 ? 72.062 84.213 -21.122 1.00 29.96 399 LEU B N 1
ATOM 5556 C CA . LEU B 1 399 ? 70.849 84.797 -20.561 1.00 32.57 399 LEU B CA 1
ATOM 5557 C C . LEU B 1 399 ? 71.024 86.317 -20.623 1.00 36.03 399 LEU B C 1
ATOM 5558 O O . LEU B 1 399 ? 71.466 86.936 -19.657 1.00 38.97 399 LEU B O 1
ATOM 5563 N N . SER B 1 400 ? 70.681 86.908 -21.764 1.00 38.40 400 SER B N 1
ATOM 5564 C CA . SER B 1 400 ? 70.817 88.345 -21.990 1.00 40.95 400 SER B CA 1
ATOM 5565 C C . SER B 1 400 ? 70.318 89.246 -20.865 1.00 41.66 400 SER B C 1
ATOM 5566 O O . SER B 1 400 ? 71.047 90.119 -20.392 1.00 42.86 400 SER B O 1
ATOM 5569 N N . GLY B 1 401 ? 69.074 89.059 -20.447 1.00 42.23 401 GLY B N 1
ATOM 5570 C CA . GLY B 1 401 ? 68.550 89.892 -19.378 1.00 43.42 401 GLY B CA 1
ATOM 5571 C C . GLY B 1 401 ? 67.606 89.122 -18.485 1.00 43.58 401 GLY B C 1
ATOM 5572 O O . GLY B 1 401 ? 67.388 87.931 -18.706 1.00 43.22 401 GLY B O 1
ATOM 5573 N N . ARG B 1 402 ? 67.055 89.782 -17.472 1.00 44.37 402 ARG B N 1
ATOM 5574 C CA . ARG B 1 402 ? 66.119 89.110 -16.583 1.00 45.69 402 ARG B CA 1
ATOM 5575 C C . ARG B 1 402 ? 64.696 89.327 -17.080 1.00 47.22 402 ARG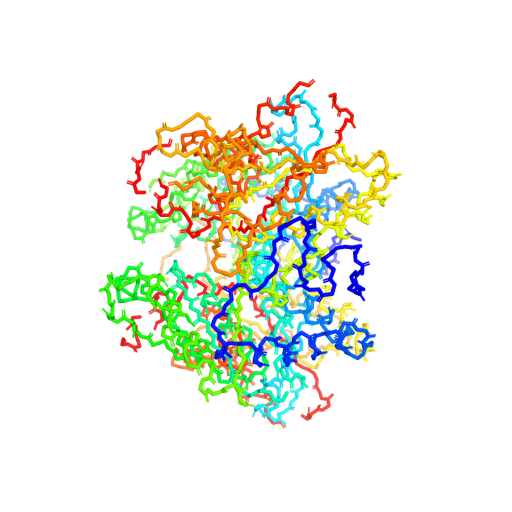 B C 1
ATOM 5576 O O . ARG B 1 402 ? 64.398 90.346 -17.702 1.00 46.04 402 ARG B O 1
ATOM 5584 N N . GLY B 1 403 ? 63.826 88.358 -16.810 1.00 49.07 403 GLY B N 1
ATOM 5585 C CA . GLY B 1 403 ? 62.453 88.433 -17.281 1.00 52.77 403 GLY B CA 1
ATOM 5586 C C . GLY B 1 403 ? 61.403 89.043 -16.377 1.00 55.22 403 GLY B C 1
ATOM 5587 O O . GLY B 1 403 ? 60.209 88.833 -16.588 1.00 55.00 403 GLY B O 1
ATOM 5588 N N . ASP B 1 404 ? 61.830 89.806 -15.380 1.00 58.79 404 ASP B N 1
ATOM 5589 C CA . ASP B 1 404 ? 60.889 90.440 -14.463 1.00 62.68 404 ASP B CA 1
ATOM 5590 C C . ASP B 1 404 ? 60.018 91.476 -15.180 1.00 64.41 404 ASP B C 1
ATOM 5591 O O . ASP B 1 404 ? 59.130 92.082 -14.579 1.00 64.95 404 ASP B O 1
ATOM 5596 N N . LYS B 1 405 ? 60.275 91.660 -16.472 1.00 66.06 405 LYS B N 1
ATOM 5597 C CA . LYS B 1 405 ? 59.526 92.605 -17.284 1.00 68.18 405 LYS B CA 1
ATOM 5598 C C . LYS B 1 405 ? 58.516 91.872 -18.170 1.00 69.90 405 LYS B C 1
ATOM 5599 O O . LYS B 1 405 ? 57.346 92.253 -18.247 1.00 70.67 405 LYS B O 1
ATOM 5605 N N . ASP B 1 406 ? 58.975 90.814 -18.832 1.00 71.18 406 ASP B N 1
ATOM 5606 C CA . ASP B 1 406 ? 58.118 90.030 -19.719 1.00 72.47 406 ASP B CA 1
ATOM 5607 C C . ASP B 1 406 ? 57.160 89.140 -18.936 1.00 72.65 406 ASP B C 1
ATOM 5608 O O . ASP B 1 406 ? 56.293 88.490 -19.517 1.00 71.63 406 ASP B O 1
ATOM 5613 N N . VAL B 1 407 ? 57.327 89.110 -17.618 1.00 73.60 407 VAL B N 1
ATOM 5614 C CA . VAL B 1 407 ? 56.488 88.281 -16.762 1.00 74.78 407 VAL B CA 1
ATOM 5615 C C . VAL B 1 407 ? 55.035 88.756 -16.734 1.00 75.77 407 VAL B C 1
ATOM 5616 O O . VAL B 1 407 ? 54.119 87.960 -16.529 1.00 75.88 407 VAL B O 1
ATOM 5620 N N . THR B 1 408 ? 54.824 90.052 -16.938 1.00 76.72 408 THR B N 1
ATOM 5621 C CA . THR B 1 408 ? 53.474 90.602 -16.947 1.00 77.38 408 THR B CA 1
ATOM 5622 C C . THR B 1 408 ? 52.799 90.216 -18.260 1.00 78.30 408 THR B C 1
ATOM 5623 O O . THR B 1 408 ? 51.601 89.935 -18.298 1.00 78.21 408 THR B O 1
ATOM 5627 N N . GLU B 1 409 ? 53.584 90.194 -19.332 1.00 79.80 409 GLU B N 1
ATOM 5628 C CA . GLU B 1 409 ? 53.088 89.840 -20.658 1.00 81.28 409 GLU B CA 1
ATOM 5629 C C . GLU B 1 409 ? 52.774 88.350 -20.721 1.00 82.04 409 GLU B C 1
ATOM 5630 O O . GLU B 1 409 ? 51.701 87.947 -21.169 1.00 82.07 409 GLU B O 1
ATOM 5636 N N . VAL B 1 410 ? 53.728 87.538 -20.279 1.00 83.29 410 VAL B N 1
ATOM 5637 C CA . VAL B 1 410 ? 53.575 86.088 -20.266 1.00 84.42 410 VAL B CA 1
ATOM 5638 C C . VAL B 1 410 ? 52.390 85.709 -19.384 1.00 86.08 410 VAL B C 1
ATOM 5639 O O . VAL B 1 410 ? 51.764 84.665 -19.571 1.00 85.72 410 VAL B O 1
ATOM 5651 N N . ARG B 1 412 ? 49.625 87.341 -19.230 1.00 91.11 412 ARG B N 1
ATOM 5652 C CA . ARG B 1 412 ? 48.403 87.581 -19.987 1.00 90.42 412 ARG B CA 1
ATOM 5653 C C . ARG B 1 412 ? 48.064 86.423 -20.918 1.00 90.40 412 ARG B C 1
ATOM 5654 O O . ARG B 1 412 ? 47.024 85.782 -20.767 1.00 91.04 412 ARG B O 1
ATOM 5662 N N . LEU B 1 413 ? 48.944 86.150 -21.877 1.00 89.80 413 LEU B N 1
ATOM 5663 C CA . LEU B 1 413 ? 48.712 85.074 -22.834 1.00 89.71 413 LEU B CA 1
ATOM 5664 C C . LEU B 1 413 ? 48.704 83.663 -22.235 1.00 90.02 413 LEU B C 1
ATOM 5665 O O . LEU B 1 413 ? 48.772 82.675 -22.967 1.00 90.49 413 LEU B O 1
ATOM 5670 N N . LEU B 1 414 ? 48.611 83.568 -20.911 1.00 89.97 414 LEU B N 1
ATOM 5671 C CA . LEU B 1 414 ? 48.583 82.269 -20.240 1.00 90.16 414 LEU B CA 1
ATOM 5672 C C . LEU B 1 414 ? 47.448 82.165 -19.225 1.00 90.28 414 LEU B C 1
ATOM 5673 O O . LEU B 1 414 ? 47.471 81.300 -18.344 1.00 90.36 414 LEU B O 1
ATOM 5678 N N . GLY B 1 415 ? 46.457 83.044 -19.350 1.00 89.72 415 GLY B N 1
ATOM 5679 C CA . GLY B 1 415 ? 45.336 83.022 -18.429 1.00 89.13 415 GLY B CA 1
ATOM 5680 C C . GLY B 1 415 ? 45.605 83.831 -17.175 1.00 88.92 415 GLY B C 1
ATOM 5681 O O . GLY B 1 415 ? 45.796 83.222 -16.101 1.00 88.82 415 GLY B O 1
#

InterPro domains:
  IPR001926 Tryptophan synthase beta chain-like, PALP domain [PF00291] (60-387)
  IPR006653 Tryptophan synthase, beta chain, conserved site [PS00168] (88-102)
  IPR006654 Tryptophan synthase, beta chain [TIGR00263] (14-398)
  IPR006654 Tryptophan synthase, beta chain [cd06446] (30-396)
  IPR023026 Tryptophan synthase beta chain/beta chain-like [MF_00133] (9-400)
  IPR023026 Tryptophan synthase beta chain/beta chain-like [PIRSF001413] (10-402)
  IPR023026 Tryptophan synthase beta chain/beta chain-like [PTHR48077] (13-401)
  IPR036052 Tryptophan synthase beta chain-like, PALP domain superfamily [G3DSA:3.40.50.1100] (16-213)
  IPR036052 Tryptophan synthase beta chain-like, PALP domain superfamily [G3DSA:3.40.50.1100] (61-393)
  IPR036052 Tryptophan synthase beta chain-like, PALP domain superfamily [SSF53686] (10-398)

Foldseek 3Di:
DAQDDFPDDDPQRALDPWAGFQDDPLCVVLQVVLQVLVVVLNVDPVNVVVLVVCCCVPFNDDFDFAFLPLLLVVLVFATETERPSCSTPLFFLLLLQLLSQVSSCVCPAQEEEEEDAQQSNVLSNLQNCLVVVGAYEYEFPVRCVVRVPSVVNVVSVYHYYYDDPDPRGRVRRHVVGSVVCSVPVVRYDYRDQFCAAHPPPVVLSSLLVSQVVQQVSCCVPVVHHAQEEFFEFQRGRQLSNNPVVFLRDDDRTHEYEYEYAADVVHPWQQLLVLVVVVDWDHDNSIISASCVPRDGHRVVNSSVVVVRYDYGYDYLVLLVVLQVVCCVSPVARAASRQSGRSSVCSVPRSVHHHGYYYGYRRGGHPVVPVVNVVDDD/DAWDDDPDDPPQHALVPFFDDDDDPLCVVLQVVLQVLVVVQSVDPVNVVVLVVCCCVPFNDDFDFAFLVLVLVVLQFATETERPLQSTVLFFLLLLQLLSQVSSLVCPAQEEEEEDALQSVVLSNLQSCLVVNGAYEYEAPVSCVVNVPSCVNVVSVYHYDYVSLVGQQVVLVVCSVVVVHYDYRDFALAFHPPPVVLRSLLVSQVSLQVNCCVVPVAHAQEEEFEQDPGCQLSNNPVVQLRDPDSGHAYEYEYEPDDDHHGDDDDRHRPVVSSVVVVSYDYYYDYLVLLLVQQVVCCVRPVARAASRLSGRSSVCSVPRSVHHHGYYYGYRRGGHPPCVVVNVVVD